Protein AF-A0A936J9Y3-F1 (afdb_monomer)

Sequence (438 aa):
MNFKSDIKSVIHSFIQAFNSESLYFQHLCEHEEYIFALINSFEIRNFRTVKFFFEIYKVVFENSSNVYKILHKDLLYFTLIISNEYRNGNFEMFANAKQLPQIVTLEEKKPLLFIESESELTEYKNILQEDKEKLKKFISEFERYTFNHYTIFDHFGTSYNFILPIYDLITKGEWNQENFENRLKELLKIKRPIISEVPNEYINQLAGFKDLNEKEFDDATDRLIEQIRDGKVNFKDFCRAFNFLIYLSKEKILKYGEEEVRDLLLKESNKIFLSTSDQHNYFDFFRFGIEIIEIKKFSSKAAEILEAKFNNFKLTLRANLAIQKLGILEENITDDNKFQTFRTIIENCDSAAIVEKISKEYTNRAFLAEFSSLFKDDYSTMNAGDFYFNEIPKLNEIKNLLLKRDWGKNDRLDIYFITQLIEQIDSSIENIKNTKSV

pLDDT: mean 73.6, std 19.64, range [24.86, 96.31]

Foldseek 3Di:
DDPPDPVLVLLVVLLVVCVVVPVLSVVCVVCSVVLSVLCVLLVVPDSVLVNVLSVLLVVVVVLDDPVLVVCSSQSSLQSSVLSSCVVVVLCVLDPDPVLDDQADDPDDPDDDDDDDDDPVCPVVVVVVVVNVVSVVVVCVSCVSSLPTPSLLDDLQRGSHGDQRQSNCCNNPVDHDSVSNVVVSVVVCVSVDDQPPDPPDPLLVCLVVVVPDDLVRVQVSLVVVLVCLQVQVAALVRLLSNLVSVCVCQVVVVDPDHLVRSLVSLLVSLQSHDHDPSNLSRPSCVVVVVVSLVVVCVSPVNSSVSSVVNVVLSVLVSLLVVLLVVLVVPPDDDDPVNVLVSLVSNLVRPALVVVLVSCVVCLVVLVSLVVNLVSLCVQLVDLQSLQPCVVSLVRLVSNLVSLVPDDPPVDDPVSVVSSVSSSVSSVVSSVSNVVNHDD

Secondary structure (DSSP, 8-state):
------HHHHHHHHHHTTTTSHHHHHHHHHTHHHHHHHHHHTT---HHHHHHHHHHHHHHHHTS-GGGGGGHHHHHHHHHHHHHHHHHTGGGG-SSGGGS-S---S-----------TTTHHHHHHHHHHHHHHHHHHHHHHHHHHTSTT-S--TT-------HHHHHHHHHS---HHHHHHHHHHHHHHS---------HHHHHHHTGGGS-HHHHHHHHHHHHHHHHTT-SBHHHHHHHHHHHHHHHHTT-SSS-HHHHHHHHHHHTTT-B--TTTTT-TTTHHHHHHHHHHHHHH-HHHHHHHHHHHHHHHHHHHHHHHHHHHTTTTS---HHHHHHHHHHHHHHS-HHHHHHHHHHSTT-HHHHHHHHHHHHHHH-STTHHHHHGGGHHHHHHHHHHHHTS--TTS-HHHHHHHHHHHHHHHHHHHHHHHT---

Mean predicted aligned error: 18.52 Å

Radius of gyration: 27.92 Å; Cα contacts (8 Å, |Δi|>4): 352; chains: 1; bounding box: 70×58×77 Å

Nearest PDB structures (foldseek):
  5cwm-assembly1_A  TM=1.939E-01  e=3.634E-01  synthetic construct
  6hc2-assembly1_C  TM=2.254E-01  e=1.585E+00  Homo sapiens
  7rdr-assembly1_A  TM=1.736E-01  e=1.292E+00  unidentified
  3sf4-assembly3_C  TM=1.787E-01  e=1.345E+00  Homo sapiens
  4g2v-assembly1_A  TM=1.763E-01  e=2.025E+00  Mus musculus

Structure (mmCIF, N/CA/C/O backbone):
data_AF-A0A936J9Y3-F1
#
_entry.id   AF-A0A936J9Y3-F1
#
loop_
_atom_site.group_PDB
_atom_site.id
_atom_site.type_symbol
_atom_site.label_atom_id
_atom_site.label_alt_id
_atom_site.label_comp_id
_atom_site.label_asym_id
_atom_site.label_entity_id
_atom_site.label_seq_id
_atom_site.pdbx_PDB_ins_code
_atom_site.Cartn_x
_atom_site.Cartn_y
_atom_site.Cartn_z
_atom_site.occupancy
_atom_site.B_iso_or_equiv
_atom_site.auth_seq_id
_atom_site.auth_comp_id
_atom_site.auth_asym_id
_atom_site.auth_atom_id
_atom_site.pdbx_PDB_model_num
ATOM 1 N N . MET A 1 1 ? -19.824 14.592 -42.804 1.00 30.39 1 MET A N 1
ATOM 2 C CA . MET A 1 1 ? -20.161 13.249 -42.282 1.00 30.39 1 MET A CA 1
ATOM 3 C C . MET A 1 1 ? -19.034 12.826 -41.352 1.00 30.39 1 MET A C 1
ATOM 5 O O . MET A 1 1 ? -17.945 12.563 -41.838 1.00 30.39 1 MET A O 1
ATOM 9 N N . ASN A 1 2 ? -19.249 12.855 -40.034 1.00 33.09 2 ASN A N 1
ATOM 10 C CA . ASN A 1 2 ? -18.221 12.492 -39.053 1.00 33.09 2 ASN A CA 1
ATOM 11 C C . ASN A 1 2 ? -18.300 10.987 -38.789 1.00 33.09 2 ASN A C 1
ATOM 13 O O . ASN A 1 2 ? -19.178 10.534 -38.057 1.00 33.09 2 ASN A O 1
ATOM 17 N N . PHE A 1 3 ? -17.410 10.217 -39.412 1.00 37.34 3 PHE A N 1
ATOM 18 C CA . PHE A 1 3 ? -17.263 8.788 -39.155 1.00 37.34 3 PHE A CA 1
ATOM 19 C C . PHE A 1 3 ? -16.705 8.611 -37.730 1.00 37.34 3 PHE A C 1
ATOM 21 O O . PHE A 1 3 ? -15.509 8.771 -37.502 1.00 37.34 3 PHE A O 1
ATOM 28 N N . LYS A 1 4 ? -17.571 8.357 -36.741 1.00 44.19 4 LYS A N 1
ATOM 29 C CA . LYS A 1 4 ? -17.146 7.882 -35.416 1.00 44.19 4 LYS A CA 1
ATOM 30 C C . LYS A 1 4 ? -16.955 6.374 -35.529 1.00 44.19 4 LYS A C 1
ATOM 32 O O . LYS A 1 4 ? -17.899 5.620 -35.330 1.00 44.19 4 LYS A O 1
ATOM 37 N N . SER A 1 5 ? -15.760 5.939 -35.913 1.00 55.72 5 SER A N 1
ATOM 38 C CA . SER A 1 5 ? -15.383 4.534 -35.756 1.00 55.72 5 SER A CA 1
ATOM 39 C C . SER A 1 5 ? -15.542 4.149 -34.287 1.00 55.72 5 SER A C 1
ATOM 41 O O . SER A 1 5 ? -15.010 4.844 -33.416 1.00 55.72 5 SER A O 1
ATOM 43 N N . ASP A 1 6 ? -16.264 3.067 -34.016 1.00 69.94 6 ASP A N 1
ATOM 44 C CA . ASP A 1 6 ? -16.355 2.510 -32.674 1.00 69.94 6 ASP A CA 1
ATOM 45 C C . ASP A 1 6 ? -14.975 1.969 -32.282 1.00 69.94 6 ASP A C 1
ATOM 47 O O . ASP A 1 6 ? -14.548 0.910 -32.743 1.00 69.94 6 ASP A O 1
ATOM 51 N N . ILE A 1 7 ? -14.244 2.732 -31.471 1.00 75.00 7 ILE A N 1
ATOM 52 C CA . ILE A 1 7 ? -12.883 2.407 -31.036 1.00 75.00 7 ILE A CA 1
ATOM 53 C C . ILE A 1 7 ? -12.812 1.036 -30.353 1.00 75.00 7 ILE A C 1
ATOM 55 O O . ILE A 1 7 ? -11.786 0.367 -30.456 1.00 75.00 7 ILE A O 1
ATOM 59 N N . LYS A 1 8 ? -13.926 0.562 -29.771 1.00 79.75 8 LYS A N 1
ATOM 60 C CA . LYS A 1 8 ? -14.048 -0.785 -29.205 1.00 79.75 8 LYS A CA 1
ATOM 61 C C . LYS A 1 8 ? -13.896 -1.853 -30.284 1.00 79.75 8 LYS A C 1
ATOM 63 O O . LYS A 1 8 ? -13.078 -2.755 -30.147 1.00 79.75 8 LYS A O 1
ATOM 68 N N . SER A 1 9 ? -14.625 -1.706 -31.391 1.00 82.25 9 SER A N 1
ATOM 69 C CA . SER A 1 9 ? -14.554 -2.628 -32.533 1.00 82.25 9 SER A CA 1
ATOM 70 C C . SER A 1 9 ? -13.166 -2.657 -33.183 1.00 82.25 9 SER A C 1
ATOM 72 O O . SER A 1 9 ? -12.699 -3.709 -33.622 1.00 82.25 9 SER A O 1
ATOM 74 N N . VAL A 1 10 ? -12.476 -1.512 -33.202 1.00 82.88 10 VAL A N 1
ATOM 75 C CA . VAL A 1 10 ? -11.125 -1.394 -33.764 1.00 82.88 10 VAL A CA 1
ATOM 76 C C . VAL A 1 10 ? -10.093 -2.068 -32.862 1.00 82.88 10 VAL A C 1
ATOM 78 O O . VAL A 1 10 ? -9.255 -2.814 -33.361 1.00 82.88 10 VAL A O 1
ATOM 81 N N . ILE A 1 11 ? -10.173 -1.859 -31.546 1.00 84.88 11 ILE A N 1
ATOM 82 C CA . ILE A 1 11 ? -9.303 -2.531 -30.570 1.00 84.88 11 ILE A CA 1
ATOM 83 C C . ILE A 1 11 ? -9.497 -4.042 -30.637 1.00 84.88 11 ILE A C 1
ATOM 85 O O . ILE A 1 11 ? -8.513 -4.766 -30.771 1.00 84.88 11 ILE A O 1
ATOM 89 N N . HIS A 1 12 ? -10.748 -4.506 -30.657 1.00 87.56 12 HIS A N 1
ATOM 90 C CA . HIS A 1 12 ? -11.054 -5.922 -30.822 1.00 87.56 12 HIS A CA 1
ATOM 91 C C . HIS A 1 12 ? -10.423 -6.487 -32.104 1.00 87.56 12 HIS A C 1
ATOM 93 O O . HIS A 1 12 ? -9.765 -7.522 -32.080 1.00 87.56 12 HIS A O 1
ATOM 99 N N . SER A 1 13 ? -10.545 -5.765 -33.223 1.00 88.50 13 SER A N 1
ATOM 100 C CA . SER A 1 13 ? -9.950 -6.171 -34.503 1.00 88.50 13 SER A CA 1
ATOM 101 C C . SER A 1 13 ? -8.418 -6.234 -34.458 1.00 88.50 13 SER A C 1
ATOM 103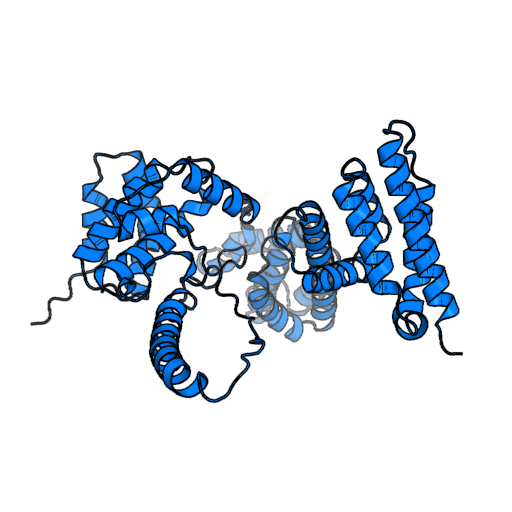 O O . SER A 1 13 ? -7.830 -7.128 -35.064 1.00 88.50 13 SER A O 1
ATOM 105 N N . PHE A 1 14 ? -7.758 -5.321 -33.736 1.00 90.19 14 PHE A N 1
ATOM 106 C CA . PHE A 1 14 ? -6.308 -5.383 -33.537 1.00 90.19 14 PHE A CA 1
ATOM 107 C C . PHE A 1 14 ? -5.892 -6.575 -32.677 1.00 90.19 14 PHE A C 1
ATOM 109 O O . PHE A 1 14 ? -4.916 -7.231 -33.020 1.00 90.19 14 PHE A O 1
ATOM 116 N N . ILE A 1 15 ? -6.643 -6.902 -31.621 1.00 90.62 15 ILE A N 1
ATOM 117 C CA . ILE A 1 15 ? -6.380 -8.088 -30.792 1.00 90.62 15 ILE A CA 1
ATOM 118 C C . ILE A 1 15 ? -6.534 -9.367 -31.629 1.00 90.62 15 ILE A C 1
ATOM 120 O O . ILE A 1 15 ? -5.659 -10.230 -31.602 1.00 90.62 15 ILE A O 1
ATOM 124 N N . GLN A 1 16 ? -7.587 -9.461 -32.449 1.00 91.12 16 GLN A N 1
ATOM 125 C CA . GLN A 1 16 ? -7.824 -10.604 -33.344 1.00 91.12 16 GLN A CA 1
ATOM 126 C C . GLN A 1 16 ? -6.691 -10.843 -34.352 1.00 91.12 16 GLN A C 1
ATOM 128 O O . GLN A 1 16 ? -6.485 -11.980 -34.777 1.00 91.12 16 GLN A O 1
ATOM 133 N N . ALA A 1 17 ? -5.923 -9.810 -34.713 1.00 91.06 17 ALA A N 1
ATOM 134 C CA . ALA A 1 17 ? -4.780 -9.952 -35.614 1.00 91.06 17 ALA A CA 1
ATOM 135 C C . ALA A 1 17 ? -3.650 -10.826 -35.035 1.00 91.06 17 ALA A C 1
ATOM 137 O O . ALA A 1 17 ? -2.822 -11.315 -35.798 1.00 91.06 17 ALA A O 1
ATOM 138 N N . PHE A 1 18 ? -3.637 -11.055 -33.717 1.00 91.38 18 PHE A N 1
ATOM 139 C CA . PHE A 1 18 ? -2.649 -11.884 -33.025 1.00 91.38 18 PHE A CA 1
ATOM 140 C C . PHE A 1 18 ? -3.163 -13.294 -32.697 1.00 91.38 18 PHE A C 1
ATOM 142 O O . PHE A 1 18 ? -2.523 -14.010 -31.936 1.00 91.38 18 PHE A O 1
ATOM 149 N N . ASN A 1 19 ? -4.294 -13.739 -33.263 1.00 89.12 19 ASN A N 1
ATOM 150 C CA . ASN A 1 19 ? -4.907 -15.041 -32.950 1.00 89.12 19 ASN A CA 1
ATOM 151 C C . ASN A 1 19 ? -3.979 -16.266 -33.129 1.00 89.12 19 ASN A C 1
ATOM 153 O O . ASN A 1 19 ? -4.173 -17.287 -32.471 1.00 89.12 19 ASN A O 1
ATOM 157 N N . SER A 1 20 ? -2.961 -16.171 -33.988 1.00 86.69 20 SER A N 1
ATOM 158 C CA . SER A 1 20 ? -1.940 -17.202 -34.196 1.00 86.69 20 SER A CA 1
ATOM 159 C C . SER A 1 20 ? -0.951 -17.324 -33.032 1.00 86.69 20 SER A C 1
ATOM 161 O O . SER A 1 20 ? -0.235 -18.316 -32.926 1.00 86.69 20 SER A O 1
ATOM 163 N N . GLU A 1 21 ? -0.908 -16.334 -32.144 1.00 87.38 21 GLU A N 1
ATOM 164 C CA . GLU A 1 21 ? 0.022 -16.215 -31.023 1.00 87.38 21 GLU A CA 1
ATOM 165 C C . GLU A 1 21 ? -0.721 -16.491 -29.714 1.00 87.38 21 GLU A C 1
ATOM 167 O O . GLU A 1 21 ? -1.002 -15.588 -28.932 1.00 87.38 21 GLU A O 1
ATOM 172 N N . SER A 1 22 ? -1.066 -17.764 -29.494 1.00 82.81 22 SER A N 1
ATOM 173 C CA . SER A 1 22 ? -2.012 -18.207 -28.451 1.00 82.81 22 SER A CA 1
ATOM 174 C C . SER A 1 22 ? -1.854 -17.533 -27.078 1.00 82.81 22 SER A C 1
ATOM 176 O O . SER A 1 22 ? -2.841 -17.042 -26.535 1.00 82.81 22 SER A O 1
ATOM 178 N N . LEU A 1 23 ? -0.634 -17.464 -26.531 1.00 87.50 23 LEU A N 1
ATOM 179 C CA . LEU A 1 23 ? -0.373 -16.870 -25.212 1.00 87.50 23 LEU A CA 1
ATOM 180 C C . LEU A 1 23 ? -0.561 -15.350 -25.194 1.00 87.50 23 LEU A C 1
ATOM 182 O O . LEU A 1 23 ? -1.156 -14.814 -24.261 1.00 87.50 23 LEU A O 1
ATOM 186 N N . TYR A 1 24 ? -0.067 -14.657 -26.220 1.00 92.06 24 TYR A N 1
ATOM 187 C CA . TYR A 1 24 ? -0.186 -13.206 -26.320 1.00 92.06 24 TYR A CA 1
ATOM 188 C C . TYR A 1 24 ? -1.637 -12.796 -26.587 1.00 92.06 24 TYR A C 1
ATOM 190 O O . TYR A 1 24 ? -2.171 -11.926 -25.904 1.00 92.06 24 TYR A O 1
ATOM 198 N N . PHE A 1 25 ? -2.313 -13.496 -27.501 1.00 89.62 25 PHE A N 1
ATOM 199 C CA . PHE A 1 25 ? -3.732 -13.309 -27.787 1.00 89.62 25 PHE A CA 1
ATOM 200 C C . PHE A 1 25 ? -4.604 -13.505 -26.545 1.00 89.62 25 PHE A C 1
ATOM 202 O O . PHE A 1 25 ? -5.409 -12.633 -26.222 1.00 89.62 25 PHE A O 1
ATOM 209 N N . GLN A 1 26 ? -4.407 -14.605 -25.808 1.00 87.69 26 GLN A N 1
ATOM 210 C CA . GLN A 1 26 ? -5.139 -14.855 -24.567 1.00 87.69 26 GLN A CA 1
ATOM 211 C C . GLN A 1 26 ? -4.914 -13.726 -23.557 1.00 87.69 26 GLN A C 1
ATOM 213 O O . GLN A 1 26 ? -5.872 -13.229 -22.967 1.00 87.69 26 GLN A O 1
ATOM 218 N N . HIS A 1 27 ? -3.665 -13.291 -23.384 1.00 90.06 27 HIS A N 1
ATOM 219 C CA . HIS A 1 27 ? -3.330 -12.201 -22.472 1.00 90.06 27 HIS A CA 1
ATOM 220 C C . HIS A 1 27 ? -3.996 -10.873 -22.869 1.00 90.06 27 HIS A C 1
ATOM 222 O O . HIS A 1 27 ? -4.518 -10.166 -22.003 1.00 90.06 27 HIS A O 1
ATOM 228 N N . LEU A 1 28 ? -4.036 -10.549 -24.166 1.00 91.12 28 LEU A N 1
ATOM 229 C CA . LEU A 1 28 ? -4.743 -9.372 -24.676 1.00 91.12 28 LEU A CA 1
ATOM 230 C C . LEU A 1 28 ? -6.256 -9.463 -24.449 1.00 91.12 28 LEU A C 1
ATOM 232 O O . LEU A 1 28 ? -6.854 -8.472 -24.037 1.00 91.12 28 LEU A O 1
ATOM 236 N N . CYS A 1 29 ? -6.867 -10.633 -24.656 1.00 86.75 29 CYS A N 1
ATOM 237 C CA . CYS A 1 29 ? -8.280 -10.861 -24.345 1.00 86.75 29 CYS A CA 1
ATOM 238 C C . CYS A 1 29 ? -8.571 -10.717 -22.840 1.00 86.75 29 CYS A C 1
ATOM 240 O O . CYS A 1 29 ? -9.546 -10.065 -22.475 1.00 86.75 29 CYS A O 1
ATOM 242 N N . GLU A 1 30 ? -7.708 -11.248 -21.961 1.00 86.56 30 GLU A N 1
ATOM 243 C CA . GLU A 1 30 ? -7.816 -11.083 -20.497 1.00 86.56 30 GLU A CA 1
ATOM 244 C C . GLU A 1 30 ? -7.799 -9.599 -20.069 1.00 86.56 30 GLU A C 1
ATOM 246 O O . GLU A 1 30 ? -8.342 -9.250 -19.020 1.00 86.56 30 GLU A O 1
ATOM 251 N N . HIS A 1 31 ? -7.189 -8.717 -20.871 1.00 86.00 31 HIS A N 1
ATOM 252 C CA . HIS A 1 31 ? -6.992 -7.298 -20.557 1.00 86.00 31 HIS A CA 1
ATOM 253 C C . HIS A 1 31 ? -7.713 -6.336 -21.519 1.00 86.00 31 HIS A C 1
ATOM 255 O O . HIS A 1 31 ? -7.473 -5.128 -21.450 1.00 86.00 31 HIS A O 1
ATOM 261 N N . GLU A 1 32 ? -8.608 -6.822 -22.386 1.00 86.25 32 GLU A N 1
ATOM 262 C CA . GLU A 1 32 ? -9.241 -6.024 -23.450 1.00 86.25 32 GLU A CA 1
ATOM 263 C C . GLU A 1 32 ? -9.981 -4.798 -22.892 1.00 86.25 32 GLU A C 1
ATOM 265 O O . GLU A 1 32 ? -9.796 -3.680 -23.379 1.00 86.25 32 GLU A O 1
ATOM 270 N N . GLU A 1 33 ? -10.759 -4.978 -21.820 1.00 79.25 33 GLU A N 1
ATOM 271 C CA . GLU A 1 33 ? -11.495 -3.885 -21.172 1.00 79.25 33 GLU A CA 1
ATOM 272 C C . GLU A 1 33 ? -10.562 -2.820 -20.590 1.00 79.25 33 GLU A C 1
ATOM 274 O O . GLU A 1 33 ? -10.829 -1.624 -20.710 1.00 79.25 33 GLU A O 1
ATOM 279 N N . TYR A 1 34 ? -9.441 -3.245 -20.001 1.00 80.31 34 TYR A N 1
ATOM 280 C CA . TYR A 1 34 ? -8.441 -2.338 -19.444 1.00 80.31 34 TYR A CA 1
ATOM 281 C C . TYR A 1 34 ? -7.735 -1.543 -20.550 1.00 80.31 34 TYR A C 1
ATOM 283 O O . TYR A 1 34 ? -7.603 -0.326 -20.450 1.00 80.31 34 TYR A O 1
ATOM 291 N N . ILE A 1 35 ? -7.346 -2.200 -21.644 1.00 87.06 35 ILE A N 1
ATOM 292 C CA . ILE A 1 35 ? -6.720 -1.547 -22.803 1.00 87.06 35 ILE A CA 1
ATOM 293 C C . ILE A 1 35 ? -7.677 -0.524 -23.431 1.00 87.06 35 ILE A C 1
ATOM 295 O O . ILE A 1 35 ? -7.285 0.611 -23.711 1.00 87.06 35 ILE A O 1
ATOM 299 N N . PHE A 1 36 ? -8.947 -0.898 -23.607 1.00 83.94 36 PHE A N 1
ATOM 300 C CA . PHE A 1 36 ? -9.992 -0.003 -24.104 1.00 83.94 36 PHE A CA 1
ATOM 301 C C . PHE A 1 36 ? -10.187 1.220 -23.208 1.00 83.94 36 PHE A C 1
ATOM 303 O O . PHE A 1 36 ? -10.257 2.353 -23.693 1.00 83.94 36 PHE A O 1
ATOM 310 N N . ALA A 1 37 ? -10.247 0.994 -21.899 1.00 76.19 37 ALA A N 1
ATOM 311 C CA . ALA A 1 37 ? -10.359 2.042 -20.904 1.00 76.19 37 ALA A CA 1
ATOM 312 C C . ALA A 1 37 ? -9.194 3.045 -20.980 1.00 76.19 37 ALA A C 1
ATOM 314 O O . ALA A 1 37 ? -9.437 4.253 -21.014 1.00 76.19 37 ALA A O 1
ATOM 315 N N . LEU A 1 38 ? -7.952 2.560 -21.102 1.00 79.19 38 LEU A N 1
ATOM 316 C CA . LEU A 1 38 ? -6.768 3.412 -21.245 1.00 79.19 38 LEU A CA 1
ATOM 317 C C . LEU A 1 38 ? -6.794 4.244 -22.532 1.00 79.19 38 LEU A C 1
ATOM 319 O O . LEU A 1 38 ? -6.625 5.462 -22.485 1.00 79.19 38 LEU A O 1
ATOM 323 N N . ILE A 1 39 ? -7.049 3.609 -23.679 1.00 84.62 39 ILE A N 1
ATOM 324 C CA . ILE A 1 39 ? -7.088 4.286 -24.985 1.00 84.62 39 ILE A CA 1
ATOM 325 C C . ILE A 1 39 ? -8.140 5.403 -25.002 1.00 84.62 39 ILE A C 1
ATOM 327 O O . ILE A 1 39 ? -7.874 6.495 -25.510 1.00 84.62 39 ILE A O 1
ATOM 331 N N . ASN A 1 40 ? -9.311 5.157 -24.408 1.00 78.62 40 ASN A N 1
ATOM 332 C CA . ASN A 1 40 ? -10.351 6.175 -24.277 1.00 78.62 40 ASN A CA 1
ATOM 333 C C . ASN A 1 40 ? -9.970 7.288 -23.304 1.00 78.62 40 ASN A C 1
ATOM 335 O O . ASN A 1 40 ? -10.206 8.454 -23.609 1.00 78.62 40 ASN A O 1
ATOM 339 N N . SER A 1 41 ? -9.377 6.943 -22.157 1.00 69.69 41 SER A N 1
ATOM 340 C CA . SER A 1 41 ? -8.947 7.918 -21.148 1.00 69.69 41 SER A CA 1
ATOM 341 C C . SER A 1 41 ? -7.943 8.920 -21.704 1.00 69.69 41 SER A C 1
ATOM 343 O O . SER A 1 41 ? -8.006 10.107 -21.392 1.00 69.69 41 SER A O 1
ATOM 345 N N . PHE A 1 42 ? -7.016 8.439 -22.529 1.00 71.38 42 PHE A N 1
ATOM 346 C CA . PHE A 1 42 ? -5.999 9.261 -23.179 1.00 71.38 42 PHE A CA 1
ATOM 347 C C . PHE A 1 42 ? -6.465 9.872 -24.495 1.00 71.38 42 PHE A C 1
ATOM 349 O O . PHE A 1 42 ? -5.697 10.564 -25.156 1.00 71.38 42 PHE A O 1
ATOM 356 N N . GLU A 1 43 ? -7.721 9.625 -24.876 1.00 76.75 43 GLU A N 1
ATOM 357 C CA . GLU A 1 43 ? -8.318 10.111 -26.115 1.00 76.75 43 GLU A CA 1
ATOM 358 C C . GLU A 1 43 ? -7.455 9.785 -27.350 1.00 76.75 43 GLU A C 1
ATOM 360 O O . GLU A 1 43 ? -7.354 10.589 -28.282 1.00 76.75 43 GLU A O 1
ATOM 365 N N . ILE A 1 44 ? -6.830 8.598 -27.384 1.00 81.44 44 ILE A N 1
ATOM 366 C CA . ILE A 1 44 ? -5.949 8.184 -28.485 1.00 81.44 44 ILE A CA 1
ATOM 367 C C . ILE A 1 44 ? -6.815 7.869 -29.705 1.00 81.44 44 ILE A C 1
ATOM 369 O O . ILE A 1 44 ? -7.374 6.785 -29.853 1.00 81.44 44 ILE A O 1
ATOM 373 N N . ARG A 1 45 ? -6.925 8.840 -30.613 1.00 78.44 45 ARG A N 1
ATOM 374 C CA . ARG A 1 45 ? -7.747 8.729 -31.834 1.00 78.44 45 ARG A CA 1
ATOM 375 C C . ARG A 1 45 ? -6.988 8.162 -33.033 1.00 78.44 45 ARG A C 1
ATOM 377 O O . ARG A 1 45 ? -7.595 7.849 -34.053 1.00 78.44 45 ARG A O 1
ATOM 384 N N . ASN A 1 46 ? -5.663 8.049 -32.942 1.00 83.94 46 ASN A N 1
ATOM 385 C CA . ASN A 1 46 ? -4.826 7.589 -34.045 1.00 83.94 46 ASN A CA 1
ATOM 386 C C . ASN A 1 46 ? -4.646 6.064 -34.010 1.00 83.94 46 ASN A C 1
ATOM 388 O O . ASN A 1 46 ? -3.864 5.535 -33.223 1.00 83.94 46 ASN A O 1
ATOM 392 N N . PHE A 1 47 ? -5.304 5.347 -34.922 1.00 87.31 47 PHE A N 1
ATOM 393 C CA . PHE A 1 47 ? -5.200 3.885 -34.998 1.00 87.31 47 PHE A CA 1
ATOM 394 C C . PHE A 1 47 ? -3.815 3.360 -35.363 1.00 87.31 47 PHE A C 1
ATOM 396 O O . PHE A 1 47 ? -3.500 2.220 -35.029 1.00 87.31 47 PHE A O 1
ATOM 403 N N . ARG A 1 48 ? -2.954 4.173 -35.989 1.00 86.69 48 ARG A N 1
ATOM 404 C CA . ARG A 1 48 ? -1.552 3.782 -36.201 1.00 86.69 48 ARG A CA 1
ATOM 405 C C . ARG A 1 48 ? -0.792 3.718 -34.879 1.00 86.69 48 ARG A C 1
ATOM 407 O O . ARG A 1 48 ? 0.045 2.841 -34.725 1.00 86.69 48 ARG A O 1
ATOM 414 N N . THR A 1 49 ? -1.112 4.599 -33.932 1.00 88.69 49 THR A N 1
ATOM 415 C CA . THR A 1 49 ? -0.555 4.573 -32.574 1.00 88.69 49 THR A CA 1
ATOM 416 C C . THR A 1 49 ? -1.032 3.345 -31.810 1.00 88.69 49 THR A C 1
ATOM 418 O O . THR A 1 49 ? -0.220 2.661 -31.203 1.00 88.69 49 THR A O 1
ATOM 421 N N . VAL A 1 50 ? -2.327 3.021 -31.899 1.00 89.94 50 VAL A N 1
ATOM 422 C CA . VAL A 1 50 ? -2.895 1.821 -31.262 1.00 89.94 50 VAL A CA 1
ATOM 423 C C . VAL A 1 50 ? -2.255 0.547 -31.820 1.00 89.94 50 VAL A C 1
ATOM 425 O O . VAL A 1 50 ? -1.838 -0.314 -31.054 1.00 89.94 50 VAL A O 1
ATOM 428 N N . LYS A 1 51 ? -2.114 0.446 -33.148 1.00 92.31 51 LYS A N 1
ATOM 429 C CA . LYS A 1 51 ? -1.436 -0.686 -33.791 1.00 92.31 51 LYS A CA 1
ATOM 430 C C . LYS A 1 51 ? 0.024 -0.810 -33.342 1.00 92.31 51 LYS A C 1
ATOM 432 O O . LYS A 1 51 ? 0.446 -1.891 -32.952 1.00 92.31 51 LYS A O 1
ATOM 437 N N . PHE A 1 52 ? 0.763 0.300 -33.368 1.00 93.69 52 PHE A N 1
ATOM 438 C CA . PHE A 1 52 ? 2.158 0.351 -32.931 1.00 93.69 52 PHE A CA 1
ATOM 439 C C . PHE A 1 52 ? 2.311 -0.082 -31.466 1.00 93.69 52 PHE A C 1
ATOM 441 O O . PHE A 1 52 ? 3.189 -0.874 -31.151 1.00 93.69 52 PHE A O 1
ATOM 448 N N . PHE A 1 53 ? 1.409 0.360 -30.587 1.00 94.94 53 PHE A N 1
ATOM 449 C CA . PHE A 1 53 ? 1.370 -0.079 -29.194 1.00 94.94 53 PHE A CA 1
ATOM 450 C C . PHE A 1 53 ? 1.270 -1.607 -29.065 1.00 94.94 53 PHE A C 1
ATOM 452 O O . PHE A 1 53 ? 2.044 -2.184 -28.308 1.00 94.94 53 PHE A O 1
ATOM 459 N N . PHE A 1 54 ? 0.368 -2.268 -29.801 1.00 95.19 54 PHE A N 1
ATOM 460 C CA . PHE A 1 54 ? 0.257 -3.730 -29.752 1.00 95.19 54 PHE A CA 1
ATOM 461 C C . PHE A 1 54 ? 1.533 -4.418 -30.258 1.00 95.19 54 PHE A C 1
ATOM 463 O O . PHE A 1 54 ? 2.029 -5.340 -29.620 1.00 95.19 54 PHE A O 1
ATOM 470 N N . GLU A 1 55 ? 2.120 -3.935 -31.355 1.00 94.50 55 GLU A N 1
ATOM 471 C CA . GLU A 1 55 ? 3.371 -4.490 -31.892 1.00 94.50 55 GLU A CA 1
ATOM 472 C C . GLU A 1 55 ? 4.531 -4.386 -30.888 1.00 94.50 55 GLU A C 1
ATOM 474 O O . GLU A 1 55 ? 5.261 -5.355 -30.686 1.00 94.50 55 GLU A O 1
ATOM 479 N N . ILE A 1 56 ? 4.671 -3.246 -30.207 1.00 96.00 56 ILE A N 1
ATOM 480 C CA . ILE A 1 56 ? 5.689 -3.066 -29.165 1.00 96.00 56 ILE A CA 1
ATOM 481 C C . ILE A 1 56 ? 5.367 -3.915 -27.935 1.00 96.00 56 ILE A C 1
ATOM 483 O O . ILE A 1 56 ? 6.244 -4.593 -27.400 1.00 96.00 56 ILE A O 1
ATOM 487 N N . TYR A 1 57 ? 4.114 -3.901 -27.478 1.00 95.69 57 TYR A N 1
ATOM 488 C CA . TYR A 1 57 ? 3.721 -4.616 -26.270 1.00 95.69 57 TYR A CA 1
ATOM 489 C C . TYR A 1 57 ? 3.895 -6.128 -26.413 1.00 95.69 57 TYR A C 1
ATOM 491 O O . TYR A 1 57 ? 4.182 -6.796 -25.425 1.00 95.69 57 TYR A O 1
ATOM 499 N N . LYS A 1 58 ? 3.791 -6.666 -27.631 1.00 94.62 58 LYS A N 1
ATOM 500 C CA . LYS A 1 58 ? 4.149 -8.055 -27.916 1.00 94.62 58 LYS A CA 1
ATOM 501 C C . LYS A 1 58 ? 5.584 -8.367 -27.491 1.00 94.62 58 LYS A C 1
ATOM 503 O O . LYS A 1 58 ? 5.789 -9.290 -26.712 1.00 94.62 58 LYS A O 1
ATOM 508 N N . VAL A 1 59 ? 6.554 -7.561 -27.928 1.00 94.00 59 VAL A N 1
ATOM 509 C CA . VAL A 1 59 ? 7.971 -7.738 -27.567 1.00 94.00 59 VAL A CA 1
ATOM 510 C C . VAL A 1 59 ? 8.151 -7.650 -26.051 1.00 94.00 59 VAL A C 1
ATOM 512 O O . VAL A 1 59 ? 8.828 -8.485 -25.459 1.00 94.00 59 VAL A O 1
ATOM 515 N N . VAL A 1 60 ? 7.498 -6.681 -25.404 1.00 93.94 60 VAL A N 1
ATOM 516 C CA . VAL A 1 60 ? 7.542 -6.525 -23.941 1.00 93.94 60 VAL A CA 1
ATOM 517 C C . VAL A 1 60 ? 6.971 -7.754 -23.226 1.00 93.94 60 VAL A C 1
ATOM 519 O O . VAL A 1 60 ? 7.573 -8.236 -22.269 1.00 93.94 60 VAL A O 1
ATOM 522 N N . PHE A 1 61 ? 5.830 -8.271 -23.689 1.00 93.31 61 PHE A N 1
ATOM 523 C CA . PHE A 1 61 ? 5.146 -9.418 -23.097 1.00 93.31 61 PHE A CA 1
ATOM 524 C C . PHE A 1 61 ? 5.929 -10.721 -23.279 1.00 93.31 61 PHE A C 1
ATOM 526 O O . PHE A 1 61 ? 6.130 -11.447 -22.309 1.00 93.31 61 PHE A O 1
ATOM 533 N N . GLU A 1 62 ? 6.410 -11.004 -24.491 1.00 91.06 62 GLU A N 1
ATOM 534 C CA . GLU A 1 62 ? 7.180 -12.220 -24.801 1.00 91.06 62 GLU A CA 1
ATOM 535 C C . GLU A 1 62 ? 8.471 -12.312 -23.981 1.00 91.06 62 GLU A C 1
ATOM 537 O O . GLU A 1 62 ? 8.932 -13.405 -23.655 1.00 91.06 62 GLU A O 1
ATOM 542 N N . ASN A 1 63 ? 9.026 -11.160 -23.603 1.00 88.88 63 ASN A N 1
ATOM 543 C CA . ASN A 1 63 ? 10.213 -11.064 -22.764 1.00 88.88 63 ASN A CA 1
ATOM 544 C C . ASN A 1 63 ? 9.898 -10.904 -21.267 1.00 88.88 63 ASN A C 1
ATOM 546 O O . ASN A 1 63 ? 10.816 -10.882 -20.442 1.00 88.88 63 ASN A O 1
ATOM 550 N N . SER A 1 64 ? 8.619 -10.808 -20.894 1.00 85.44 64 SER A N 1
ATOM 551 C CA . SER A 1 64 ? 8.171 -10.846 -19.504 1.00 85.44 64 SER A CA 1
ATOM 552 C C . SER A 1 64 ? 7.801 -12.279 -19.115 1.00 85.44 64 SER A C 1
ATOM 554 O O . SER A 1 64 ? 6.875 -12.881 -19.648 1.00 85.44 64 SER A O 1
ATOM 556 N N . SER A 1 65 ? 8.547 -12.860 -18.175 1.00 75.44 65 SER A N 1
ATOM 557 C CA . SER A 1 65 ? 8.217 -14.178 -17.617 1.00 75.44 65 SER A CA 1
ATOM 558 C C . SER A 1 65 ? 6.866 -14.157 -16.893 1.00 75.44 65 SER A C 1
ATOM 560 O O . SER A 1 65 ? 6.518 -13.165 -16.254 1.00 75.44 65 SER A O 1
ATOM 562 N N . ASN A 1 66 ? 6.157 -15.293 -16.870 1.00 73.38 66 ASN A N 1
ATOM 563 C CA . ASN A 1 66 ? 4.936 -15.487 -16.070 1.00 73.38 66 ASN A CA 1
ATOM 564 C C . ASN A 1 66 ? 5.113 -15.137 -14.580 1.00 73.38 66 ASN A C 1
ATOM 566 O O . ASN A 1 66 ? 4.142 -14.786 -13.910 1.00 73.38 66 ASN A O 1
ATOM 570 N N . VAL A 1 67 ? 6.344 -15.193 -14.057 1.00 70.38 67 VAL A N 1
ATOM 571 C CA . VAL A 1 67 ? 6.680 -14.752 -12.690 1.00 70.38 67 VAL A CA 1
ATOM 572 C C . VAL A 1 67 ? 6.337 -13.268 -12.465 1.00 70.38 67 VAL A C 1
ATOM 574 O O . VAL A 1 67 ? 6.043 -12.865 -11.343 1.00 70.38 67 VAL A O 1
ATOM 577 N N . TYR A 1 68 ? 6.299 -12.464 -13.529 1.00 80.00 68 TYR A N 1
ATOM 578 C CA . TYR A 1 68 ? 5.987 -11.036 -13.505 1.00 80.00 68 TYR A CA 1
ATOM 579 C C . TYR A 1 68 ? 4.539 -10.715 -13.902 1.00 80.00 68 TYR A C 1
ATOM 581 O O . TYR A 1 68 ? 4.238 -9.549 -14.151 1.00 80.00 68 TYR A O 1
ATOM 589 N N . LYS A 1 69 ? 3.617 -11.698 -13.906 1.00 76.31 69 LYS A N 1
ATOM 590 C CA . LYS A 1 69 ? 2.206 -11.494 -14.308 1.00 76.31 69 LYS A CA 1
ATOM 591 C C . LYS A 1 69 ? 1.536 -10.311 -13.597 1.00 76.31 69 LYS A C 1
ATOM 593 O O . LYS A 1 69 ? 0.750 -9.590 -14.205 1.00 76.31 69 LYS A O 1
ATOM 598 N N . ILE A 1 70 ? 1.886 -10.065 -12.332 1.00 71.19 70 ILE A N 1
ATOM 599 C CA . ILE A 1 70 ? 1.368 -8.928 -11.551 1.00 71.19 70 ILE A CA 1
ATOM 600 C C . ILE A 1 70 ? 1.726 -7.553 -12.141 1.00 71.19 70 ILE A C 1
ATOM 602 O O . ILE A 1 70 ? 0.983 -6.597 -11.943 1.00 71.19 70 ILE A O 1
ATOM 606 N N . LEU A 1 71 ? 2.824 -7.458 -12.894 1.00 80.12 71 LEU A N 1
ATOM 607 C CA . LEU A 1 71 ? 3.302 -6.226 -13.521 1.00 80.12 71 LEU A CA 1
ATOM 608 C C . LEU A 1 71 ? 2.686 -5.993 -14.909 1.00 80.12 71 LEU A C 1
ATOM 610 O O . LEU A 1 71 ? 2.877 -4.931 -15.492 1.00 80.12 71 LEU A O 1
ATOM 614 N N . HIS A 1 72 ? 1.940 -6.949 -15.478 1.00 85.75 72 HIS A N 1
ATOM 615 C CA . HIS A 1 72 ? 1.503 -6.859 -16.877 1.00 85.75 72 HIS A CA 1
ATOM 616 C C . HIS A 1 72 ? 0.611 -5.647 -17.169 1.00 85.75 72 HIS A C 1
ATOM 618 O O . HIS A 1 72 ? 0.727 -5.063 -18.246 1.00 85.75 72 HIS A O 1
ATOM 624 N N . LYS A 1 73 ? -0.236 -5.232 -16.218 1.00 82.25 73 LYS A N 1
ATOM 625 C CA . LYS A 1 73 ? -1.026 -3.998 -16.354 1.00 82.25 73 LYS A CA 1
ATOM 626 C C . LYS A 1 73 ? -0.144 -2.751 -16.386 1.00 82.25 73 LYS A C 1
ATOM 628 O O . LYS A 1 73 ? -0.410 -1.865 -17.188 1.00 82.25 73 LYS A O 1
ATOM 633 N N . ASP A 1 74 ? 0.938 -2.718 -15.610 1.00 78.12 74 ASP A N 1
ATOM 634 C CA . ASP A 1 74 ? 1.904 -1.612 -15.638 1.00 78.12 74 ASP A CA 1
ATOM 635 C C . ASP A 1 74 ? 2.671 -1.571 -16.951 1.00 78.12 74 ASP A C 1
ATOM 637 O O . ASP A 1 74 ? 2.907 -0.503 -17.506 1.00 78.12 74 ASP A O 1
ATOM 641 N N . LEU A 1 75 ? 3.036 -2.746 -17.467 1.00 88.12 75 LEU A N 1
ATOM 642 C CA . LEU A 1 75 ? 3.710 -2.868 -18.752 1.00 88.12 75 LEU A CA 1
ATOM 643 C C . LEU A 1 75 ? 2.792 -2.410 -19.891 1.00 88.12 75 LEU A C 1
ATOM 645 O O . LEU A 1 75 ? 3.241 -1.643 -20.739 1.00 88.12 75 LEU A O 1
ATOM 649 N N . LEU A 1 76 ? 1.511 -2.808 -19.888 1.00 89.12 76 LEU A N 1
ATOM 650 C CA . LEU A 1 76 ? 0.497 -2.310 -20.832 1.00 89.12 76 LEU A CA 1
ATOM 651 C C . LEU A 1 76 ? 0.400 -0.786 -20.768 1.00 89.12 76 LEU A C 1
ATOM 653 O O . LEU A 1 76 ? 0.490 -0.101 -21.785 1.00 89.12 76 LEU A O 1
ATOM 657 N N . TYR A 1 77 ? 0.246 -0.275 -19.551 1.00 83.75 77 TYR A N 1
ATOM 658 C CA . TYR A 1 77 ? 0.081 1.137 -19.264 1.00 83.75 77 TYR A CA 1
ATOM 659 C C . TYR A 1 77 ? 1.261 1.980 -19.760 1.00 83.75 77 TYR A C 1
ATOM 661 O O . TYR A 1 77 ? 1.089 2.899 -20.564 1.00 83.75 77 TYR A O 1
ATOM 669 N N . PHE A 1 78 ? 2.471 1.626 -19.323 1.00 83.56 78 PHE A N 1
ATOM 670 C CA . PHE A 1 78 ? 3.700 2.325 -19.680 1.00 83.56 78 PHE A CA 1
ATOM 671 C C . PHE A 1 78 ? 3.957 2.265 -21.188 1.00 83.56 78 PHE A C 1
ATOM 673 O O . PHE A 1 78 ? 4.221 3.290 -21.816 1.00 83.56 78 PHE A O 1
ATOM 680 N N . THR A 1 79 ? 3.810 1.081 -21.790 1.00 91.12 79 THR A N 1
ATOM 681 C CA . THR A 1 79 ? 4.027 0.896 -23.231 1.00 91.12 79 THR A CA 1
ATOM 682 C C . THR A 1 79 ? 3.073 1.762 -24.051 1.00 91.12 79 THR A C 1
ATOM 684 O O . THR A 1 79 ? 3.501 2.363 -25.037 1.00 91.12 79 THR A O 1
ATOM 687 N N . LEU A 1 80 ? 1.803 1.879 -23.645 1.00 88.75 80 LEU A N 1
ATOM 688 C CA . LEU A 1 80 ? 0.811 2.696 -24.347 1.00 88.75 80 LEU A CA 1
ATOM 689 C C . LEU A 1 80 ? 1.148 4.190 -24.303 1.00 88.75 80 LEU A C 1
ATOM 691 O O . LEU A 1 80 ? 1.081 4.850 -25.340 1.00 88.75 80 LEU A O 1
ATOM 695 N N . ILE A 1 81 ? 1.529 4.717 -23.135 1.00 81.31 81 ILE A N 1
ATOM 696 C CA . ILE A 1 81 ? 1.879 6.138 -22.980 1.00 81.31 81 ILE A CA 1
ATOM 697 C C . ILE A 1 81 ? 3.078 6.485 -23.842 1.00 81.31 81 ILE A C 1
ATOM 699 O O . ILE A 1 81 ? 2.999 7.392 -24.667 1.00 81.31 81 ILE A O 1
ATOM 703 N N . ILE A 1 82 ? 4.170 5.734 -23.699 1.00 83.19 82 ILE A N 1
ATOM 704 C CA . ILE A 1 82 ? 5.391 6.013 -24.453 1.00 83.19 82 ILE A CA 1
ATOM 705 C C . ILE A 1 82 ? 5.137 5.835 -25.954 1.00 83.19 82 ILE A C 1
ATOM 707 O O . ILE A 1 82 ? 5.586 6.649 -26.756 1.00 83.19 82 ILE A O 1
ATOM 711 N N . SER A 1 83 ? 4.331 4.849 -26.355 1.00 89.56 83 SER A N 1
ATOM 712 C CA . SER A 1 83 ? 3.919 4.704 -27.756 1.00 89.56 83 SER A CA 1
ATOM 713 C C . SER A 1 83 ? 3.146 5.925 -28.256 1.00 89.56 83 SER A C 1
ATOM 715 O O . SER A 1 83 ? 3.402 6.401 -29.359 1.00 89.56 83 SER A O 1
ATOM 717 N N . ASN A 1 84 ? 2.213 6.458 -27.465 1.00 86.31 84 ASN A N 1
ATOM 718 C CA . ASN A 1 84 ? 1.445 7.642 -27.840 1.00 86.31 84 ASN A CA 1
ATOM 719 C C . ASN A 1 84 ? 2.331 8.879 -27.997 1.00 86.31 84 ASN A C 1
ATOM 721 O O . ASN A 1 84 ? 2.280 9.547 -29.028 1.00 86.31 84 ASN A O 1
ATOM 725 N N . GLU A 1 85 ? 3.192 9.130 -27.019 1.00 77.44 85 GLU A N 1
ATOM 726 C CA . GLU A 1 85 ? 4.094 10.282 -27.001 1.00 77.44 85 GLU A CA 1
ATOM 727 C C . GLU A 1 85 ? 5.095 10.254 -28.155 1.00 77.44 85 GLU A C 1
ATOM 729 O O . GLU A 1 85 ? 5.294 11.260 -28.840 1.00 77.44 85 GLU A O 1
ATOM 734 N N . TYR A 1 86 ? 5.647 9.076 -28.456 1.00 83.94 86 TYR A N 1
ATOM 735 C CA . TYR A 1 86 ? 6.553 8.899 -29.587 1.00 83.94 86 TYR A CA 1
ATOM 736 C C . TYR A 1 86 ? 5.860 9.190 -30.910 1.00 83.94 86 TYR A C 1
ATOM 738 O O . TYR A 1 86 ? 6.379 9.919 -31.752 1.00 83.94 86 TYR A O 1
ATOM 746 N N . ARG A 1 87 ? 4.642 8.672 -31.083 1.00 85.94 87 ARG A N 1
ATOM 747 C CA . ARG A 1 87 ? 3.866 8.875 -32.310 1.00 85.94 87 ARG A CA 1
ATOM 748 C C . ARG A 1 87 ? 3.364 10.310 -32.477 1.00 85.94 87 ARG A C 1
ATOM 750 O O . ARG A 1 87 ? 3.062 10.683 -33.610 1.00 85.94 87 ARG A O 1
ATOM 757 N N . ASN A 1 88 ? 3.298 11.084 -31.395 1.00 78.88 88 ASN A N 1
ATOM 758 C CA . ASN A 1 88 ? 2.963 12.507 -31.413 1.00 78.88 88 ASN A CA 1
ATOM 759 C C . ASN A 1 88 ? 4.196 13.417 -31.582 1.00 78.88 88 ASN A C 1
ATOM 761 O O . ASN A 1 88 ? 4.021 14.615 -31.780 1.00 78.88 88 ASN A O 1
ATOM 765 N N . GLY A 1 89 ? 5.418 12.864 -31.570 1.00 70.25 89 GLY A N 1
ATOM 766 C CA . GLY A 1 89 ? 6.663 13.625 -31.736 1.00 70.25 89 GLY A CA 1
ATOM 767 C C . GLY A 1 89 ? 7.157 14.313 -30.460 1.00 70.25 89 GLY A C 1
ATOM 768 O O . GLY A 1 89 ? 8.052 15.150 -30.515 1.00 70.25 89 GLY A O 1
ATOM 769 N N . ASN A 1 90 ? 6.616 13.956 -29.294 1.00 67.25 90 ASN A N 1
ATOM 770 C CA . ASN A 1 90 ? 6.885 14.675 -28.045 1.00 67.25 90 ASN A CA 1
ATOM 771 C C . ASN A 1 90 ? 8.269 14.365 -27.434 1.00 67.25 90 ASN A C 1
ATOM 773 O O . ASN A 1 90 ? 8.723 15.079 -26.543 1.00 67.25 90 ASN A O 1
ATOM 777 N N . PHE A 1 91 ? 8.979 13.340 -27.926 1.00 61.94 91 PHE A N 1
ATOM 778 C CA . PHE A 1 91 ? 10.317 12.973 -27.435 1.00 61.94 91 PHE A CA 1
ATOM 779 C C . PHE A 1 91 ? 11.475 13.767 -28.049 1.00 61.94 91 PHE A C 1
ATOM 781 O O . PHE A 1 91 ? 12.601 13.627 -27.577 1.00 61.94 91 PHE A O 1
ATOM 788 N N . GLU A 1 92 ? 11.234 14.640 -29.035 1.00 53.84 92 GLU A N 1
ATOM 789 C CA . GLU A 1 92 ? 12.290 15.499 -29.606 1.00 53.84 92 GLU A CA 1
ATOM 790 C C . GLU A 1 92 ? 12.967 16.405 -28.554 1.00 53.84 92 GLU A C 1
ATOM 792 O O . GLU A 1 92 ? 14.067 16.903 -28.782 1.00 53.84 92 GLU A O 1
ATOM 797 N N . MET A 1 93 ? 12.348 16.591 -27.381 1.00 44.94 93 MET A N 1
ATOM 798 C CA . MET A 1 93 ? 12.871 17.414 -26.287 1.00 44.94 93 MET A CA 1
ATOM 799 C C . MET A 1 93 ? 13.937 16.735 -25.408 1.00 44.94 93 MET A C 1
ATOM 801 O O . MET A 1 93 ? 14.667 17.449 -24.723 1.00 44.94 93 MET A O 1
ATOM 805 N N . PHE A 1 94 ? 14.073 15.399 -25.413 1.00 48.38 94 PHE A N 1
ATOM 806 C CA . PHE A 1 94 ? 14.991 14.692 -24.505 1.00 48.38 94 PHE A CA 1
ATOM 807 C C . PHE A 1 94 ? 15.758 13.567 -25.205 1.00 48.38 94 PHE A C 1
ATOM 809 O O . PHE A 1 94 ? 15.204 12.543 -25.597 1.00 48.38 94 PHE A O 1
ATOM 816 N N . ALA A 1 95 ? 17.076 13.733 -25.314 1.00 44.91 95 ALA A N 1
ATOM 817 C CA . ALA A 1 95 ? 17.958 12.781 -25.987 1.00 44.91 95 ALA A CA 1
ATOM 818 C C . ALA A 1 95 ? 18.242 11.520 -25.150 1.00 44.91 95 ALA A C 1
ATOM 820 O O . ALA A 1 95 ? 18.749 10.527 -25.677 1.00 44.91 95 ALA A O 1
ATOM 821 N N . ASN A 1 96 ? 17.966 11.544 -23.838 1.00 48.91 96 ASN A N 1
ATOM 822 C CA . ASN A 1 96 ? 18.237 10.411 -22.959 1.00 48.91 96 ASN A CA 1
ATOM 823 C C . ASN A 1 96 ? 17.233 10.270 -21.805 1.00 48.91 96 ASN A C 1
ATOM 825 O O . ASN A 1 96 ? 16.618 11.225 -21.341 1.00 48.91 96 ASN A O 1
ATOM 829 N N . ALA A 1 97 ? 17.136 9.049 -21.289 1.00 46.81 97 ALA A N 1
ATOM 830 C CA . ALA A 1 97 ? 16.205 8.684 -20.232 1.00 46.81 97 ALA A CA 1
ATOM 831 C C . ALA A 1 97 ? 16.469 9.321 -18.859 1.00 46.81 97 ALA A C 1
ATOM 833 O O . ALA A 1 97 ? 15.574 9.328 -18.020 1.00 46.81 97 ALA A O 1
ATOM 834 N N . LYS A 1 98 ? 17.667 9.871 -18.610 1.00 46.81 98 LYS A N 1
ATOM 835 C CA . LYS A 1 98 ? 17.957 10.594 -17.358 1.00 46.81 98 LYS A CA 1
ATOM 836 C C . LYS A 1 98 ? 17.230 11.938 -17.290 1.00 46.81 98 LYS A C 1
ATOM 838 O O . LYS A 1 98 ? 17.128 12.511 -16.214 1.00 46.81 98 LYS A O 1
ATOM 843 N N . GLN A 1 99 ? 16.760 12.439 -18.431 1.00 46.16 99 GLN A N 1
ATOM 844 C CA . GLN A 1 99 ? 16.024 13.696 -18.538 1.00 46.16 99 GLN A CA 1
ATOM 845 C C . GLN A 1 99 ? 14.510 13.516 -18.351 1.00 46.16 99 GLN A C 1
ATOM 847 O O . GLN A 1 99 ? 13.787 14.505 -18.272 1.00 46.16 99 GLN A O 1
ATOM 852 N N . LEU A 1 100 ? 14.027 12.272 -18.257 1.00 52.19 100 LEU A N 1
ATOM 853 C CA . LEU A 1 100 ? 12.633 11.977 -17.949 1.00 52.19 100 LEU A CA 1
ATOM 854 C C . LEU A 1 100 ? 12.439 11.870 -16.428 1.00 52.19 100 LEU A C 1
ATOM 856 O O . LEU A 1 100 ? 13.308 11.325 -15.741 1.00 52.19 100 LEU A O 1
ATOM 860 N N . PRO A 1 101 ? 11.308 12.351 -15.881 1.00 46.34 101 PRO A N 1
ATOM 861 C CA . PRO A 1 101 ? 11.002 12.181 -14.466 1.00 46.34 101 PRO A CA 1
ATOM 862 C C . PRO A 1 101 ? 10.904 10.685 -14.142 1.00 46.34 101 PRO A C 1
ATOM 864 O O . PRO A 1 101 ? 10.062 9.966 -14.682 1.00 46.34 101 PRO A O 1
ATOM 867 N N . GLN A 1 102 ? 11.804 10.205 -13.280 1.00 40.94 102 GLN A N 1
ATOM 868 C CA . GLN A 1 102 ? 11.906 8.781 -12.946 1.00 40.94 102 GLN A CA 1
ATOM 869 C C . GLN A 1 102 ? 10.745 8.312 -12.056 1.00 40.94 102 GLN A C 1
ATOM 871 O O . GLN A 1 102 ? 10.348 7.149 -12.140 1.00 40.94 102 GLN A O 1
ATOM 876 N N . ILE A 1 103 ? 10.186 9.220 -11.245 1.00 43.59 103 ILE A N 1
ATOM 877 C CA . ILE A 1 103 ? 9.009 9.045 -10.384 1.00 43.59 103 ILE A CA 1
ATOM 878 C C . ILE A 1 103 ? 8.322 10.419 -10.272 1.00 43.59 103 ILE A C 1
ATOM 880 O O . ILE A 1 103 ? 8.995 11.408 -10.002 1.00 43.59 103 ILE A O 1
ATOM 884 N N . VAL A 1 104 ? 7.000 10.498 -10.459 1.00 38.09 104 VAL A N 1
ATOM 885 C CA . VAL A 1 104 ? 6.208 11.690 -10.097 1.00 38.09 104 VAL A CA 1
ATOM 886 C C . VAL A 1 104 ? 5.425 11.353 -8.830 1.00 38.09 104 VAL A C 1
ATOM 888 O O . VAL A 1 104 ? 4.338 10.773 -8.886 1.00 38.09 104 VAL A O 1
ATOM 891 N N . THR A 1 105 ? 6.005 11.659 -7.671 1.00 33.16 105 THR A N 1
ATOM 892 C CA . THR A 1 105 ? 5.295 11.663 -6.387 1.00 33.16 105 THR A CA 1
ATOM 893 C C . THR A 1 105 ? 4.613 13.011 -6.188 1.00 33.16 105 THR A C 1
ATOM 895 O O . THR A 1 105 ? 5.192 14.054 -6.468 1.00 33.16 105 THR A O 1
ATOM 898 N N . LEU A 1 106 ? 3.389 12.998 -5.655 1.00 32.75 106 LEU A N 1
ATOM 899 C CA . LEU A 1 106 ? 2.602 14.193 -5.306 1.00 32.75 106 LEU A CA 1
ATOM 900 C C . LEU A 1 106 ? 3.285 15.130 -4.285 1.00 32.75 106 LEU A C 1
ATOM 902 O O . LEU A 1 106 ? 2.789 16.227 -4.040 1.00 32.75 106 LEU A O 1
ATOM 906 N N . GLU A 1 107 ? 4.413 14.730 -3.700 1.00 33.66 107 GLU A N 1
ATOM 907 C CA . GLU A 1 107 ? 5.170 15.528 -2.741 1.00 33.66 107 GLU A CA 1
ATOM 908 C C . GLU A 1 107 ? 6.604 15.765 -3.226 1.00 33.66 107 GLU A C 1
ATOM 910 O O . GLU A 1 107 ? 7.538 15.081 -2.828 1.00 33.66 107 GLU A O 1
ATOM 915 N N . GLU A 1 108 ? 6.789 16.792 -4.053 1.00 30.75 108 GLU A N 1
ATOM 916 C CA . GLU A 1 108 ? 8.058 17.519 -4.125 1.00 30.75 108 GLU A CA 1
ATOM 917 C C . GLU A 1 108 ? 7.807 19.007 -3.857 1.00 30.75 108 GLU A C 1
ATOM 919 O O . GLU A 1 108 ? 7.518 19.811 -4.746 1.00 30.75 108 GLU A O 1
ATOM 924 N N . LYS A 1 109 ? 7.960 19.403 -2.590 1.00 31.81 109 LYS A N 1
ATOM 925 C CA . LYS A 1 109 ? 8.423 20.756 -2.273 1.00 31.81 109 LYS A CA 1
ATOM 926 C C . LYS A 1 109 ? 9.953 20.748 -2.392 1.00 31.81 109 LYS A C 1
ATOM 928 O O . LYS A 1 109 ? 10.623 20.028 -1.667 1.00 31.81 109 LYS A O 1
ATOM 933 N N . LYS A 1 110 ? 10.470 21.535 -3.342 1.00 31.89 110 LYS A N 1
ATOM 934 C CA . LYS A 1 110 ? 11.897 21.712 -3.699 1.00 31.89 110 LYS A CA 1
ATOM 935 C C . LYS A 1 110 ? 12.786 22.181 -2.529 1.00 31.89 110 LYS A C 1
ATOM 937 O O . LYS A 1 110 ? 12.272 22.798 -1.596 1.00 31.89 110 LYS A O 1
ATOM 942 N N . PRO A 1 111 ? 14.125 22.093 -2.686 1.00 27.25 111 PRO A N 1
ATOM 943 C CA . PRO A 1 111 ? 14.851 23.311 -3.083 1.00 27.25 111 PRO A CA 1
ATOM 944 C C . PRO A 1 111 ? 15.936 23.103 -4.165 1.00 27.25 111 PRO A C 1
ATOM 946 O O . PRO A 1 111 ? 16.696 22.144 -4.158 1.00 27.25 111 PRO A O 1
ATOM 949 N N . LEU A 1 112 ? 16.024 24.071 -5.086 1.00 28.42 112 LEU A N 1
ATOM 950 C CA . LEU A 1 112 ? 17.165 24.292 -5.985 1.00 28.42 112 LEU A CA 1
ATOM 951 C C . LEU A 1 112 ? 18.274 25.024 -5.207 1.00 28.42 112 LEU A C 1
ATOM 953 O O . LEU A 1 112 ? 17.994 26.073 -4.627 1.00 28.42 112 LEU A O 1
ATOM 957 N N . LEU A 1 113 ? 19.511 24.520 -5.232 1.00 24.86 113 LEU A N 1
ATOM 958 C CA . LEU A 1 113 ? 20.685 25.153 -4.615 1.00 24.86 113 LEU A CA 1
ATOM 959 C C . LEU A 1 113 ? 21.610 25.780 -5.687 1.00 24.86 113 LEU A C 1
ATOM 961 O O . LEU A 1 113 ? 22.035 25.093 -6.607 1.00 24.86 113 LEU A O 1
ATOM 965 N N . PHE A 1 114 ? 21.838 27.092 -5.523 1.00 25.08 114 PHE A N 1
ATOM 966 C CA . PHE A 1 114 ? 22.916 28.016 -5.951 1.00 25.08 114 PHE A CA 1
ATOM 967 C C . PHE A 1 114 ? 23.586 27.944 -7.349 1.00 25.08 114 PHE A C 1
ATOM 969 O O . PHE A 1 114 ? 24.120 26.923 -7.760 1.00 25.08 114 PHE A O 1
ATOM 976 N N . ILE A 1 115 ? 23.676 29.113 -8.015 1.00 26.53 115 ILE A N 1
ATOM 977 C CA . ILE A 1 115 ? 24.617 29.421 -9.115 1.00 26.53 115 ILE A CA 1
ATOM 978 C C . ILE A 1 115 ? 25.299 30.767 -8.807 1.00 26.53 115 ILE A C 1
ATOM 980 O O . ILE A 1 115 ? 24.617 31.747 -8.495 1.00 26.53 115 ILE A O 1
ATOM 984 N N . GLU A 1 116 ? 26.632 30.792 -8.891 1.00 32.09 116 GLU A N 1
ATOM 985 C CA . GLU A 1 116 ? 27.518 31.940 -8.659 1.00 32.09 116 GLU A CA 1
ATOM 986 C C . GLU A 1 116 ? 27.786 32.721 -9.971 1.00 32.09 116 GLU A C 1
ATOM 988 O O . GLU A 1 116 ? 28.138 32.142 -10.993 1.00 32.09 116 GLU A O 1
ATOM 993 N N . SER A 1 117 ? 27.669 34.054 -9.906 1.00 33.38 117 SER A N 1
ATOM 994 C CA . SER A 1 117 ? 27.944 35.085 -10.936 1.00 33.38 117 SER A CA 1
ATOM 995 C C . SER A 1 117 ? 26.792 35.533 -11.872 1.00 33.38 117 SER A C 1
ATOM 997 O O . SER A 1 117 ? 26.165 34.767 -12.600 1.00 33.38 117 SER A O 1
ATOM 999 N N . GLU A 1 118 ? 26.515 36.846 -11.844 1.00 33.66 118 GLU A N 1
ATOM 1000 C CA . GLU A 1 118 ? 25.388 37.533 -12.508 1.00 33.66 118 GLU A CA 1
ATOM 1001 C C . GLU A 1 118 ? 25.540 37.730 -14.023 1.00 33.66 118 GLU A C 1
ATOM 1003 O O . GLU A 1 118 ? 24.538 37.890 -14.720 1.00 33.66 118 GLU A O 1
ATOM 1008 N N . SER A 1 119 ? 26.761 37.692 -14.559 1.00 32.62 119 SER A N 1
ATOM 1009 C CA . SER A 1 119 ? 27.011 37.945 -15.983 1.00 32.62 119 SER A CA 1
ATOM 1010 C C . SER A 1 119 ? 26.770 36.722 -16.872 1.00 32.62 119 SER A C 1
ATOM 1012 O O . SER A 1 119 ? 26.336 36.887 -18.008 1.00 32.62 119 SER A O 1
ATOM 1014 N N . GLU A 1 120 ? 26.951 35.505 -16.354 1.00 33.22 120 GLU A N 1
ATOM 1015 C CA . GLU A 1 120 ? 26.615 34.260 -17.067 1.00 33.22 120 GLU A CA 1
ATOM 1016 C C . GLU A 1 120 ? 25.112 33.932 -16.970 1.00 33.22 120 GLU A C 1
ATOM 1018 O O . GLU A 1 120 ? 24.555 33.236 -17.816 1.00 33.22 120 GLU A O 1
ATOM 1023 N N . LEU A 1 121 ? 24.404 34.512 -15.992 1.00 33.22 121 LEU A N 1
ATOM 1024 C CA . LEU A 1 121 ? 22.987 34.259 -15.726 1.00 33.22 121 LEU A CA 1
ATOM 1025 C C . LEU A 1 121 ? 22.044 34.731 -16.839 1.00 33.22 121 LEU A C 1
ATOM 1027 O O . LEU A 1 121 ? 20.944 34.209 -16.903 1.00 33.22 121 LEU A O 1
ATOM 1031 N N . THR A 1 122 ? 22.390 35.682 -17.705 1.00 36.22 122 THR A N 1
ATOM 1032 C CA . THR A 1 122 ? 21.392 36.240 -18.648 1.00 36.22 122 THR A CA 1
ATOM 1033 C C . THR A 1 122 ? 21.213 35.371 -19.897 1.00 36.22 122 THR A C 1
ATOM 1035 O O . THR A 1 122 ? 20.084 35.108 -20.308 1.00 36.22 122 THR A O 1
ATOM 1038 N N . GLU A 1 123 ? 22.307 34.845 -20.450 1.00 35.38 123 GLU A N 1
ATOM 1039 C CA . GLU A 1 123 ? 22.273 33.903 -21.579 1.00 35.38 123 GLU A CA 1
ATOM 1040 C C . GLU A 1 123 ? 21.824 32.503 -21.117 1.00 35.38 123 GLU A C 1
ATOM 1042 O O . GLU A 1 123 ? 20.971 31.881 -21.751 1.00 35.38 123 GLU A O 1
ATOM 1047 N N . TYR A 1 124 ? 22.274 32.061 -19.934 1.00 30.06 124 TYR A N 1
ATOM 1048 C CA . TYR A 1 124 ? 21.858 30.788 -19.332 1.00 30.06 124 TYR A CA 1
ATOM 1049 C C . TYR A 1 124 ? 20.409 30.810 -18.811 1.00 30.06 124 TYR A C 1
ATOM 1051 O O . TYR A 1 124 ? 19.732 29.788 -18.886 1.00 30.06 124 TYR A O 1
ATOM 1059 N N . LYS A 1 125 ? 19.882 31.948 -18.314 1.00 35.59 125 LYS A N 1
ATOM 1060 C CA . LYS A 1 125 ? 18.463 32.069 -17.901 1.00 35.59 125 LYS A CA 1
ATOM 1061 C C . LYS A 1 125 ? 17.510 31.994 -19.079 1.00 35.59 125 LYS A C 1
ATOM 1063 O O . LYS A 1 125 ? 16.440 31.434 -18.887 1.00 35.59 125 LYS A O 1
ATOM 1068 N N . ASN A 1 126 ? 17.867 32.526 -20.247 1.00 40.59 126 ASN A N 1
ATOM 1069 C CA . ASN A 1 126 ? 16.994 32.469 -21.421 1.00 40.59 126 ASN A CA 1
ATOM 1070 C C . ASN A 1 126 ? 16.908 31.035 -21.973 1.00 40.59 126 ASN A C 1
ATOM 1072 O O . ASN A 1 126 ? 15.805 30.551 -22.216 1.00 40.59 126 ASN A O 1
ATOM 1076 N N . ILE A 1 127 ? 18.038 30.315 -22.034 1.00 38.50 127 ILE A N 1
ATOM 1077 C CA . ILE A 1 127 ? 18.078 28.885 -22.396 1.00 38.50 127 ILE A CA 1
ATOM 1078 C C . ILE A 1 127 ? 17.337 28.037 -21.342 1.00 38.50 127 ILE A C 1
ATOM 1080 O O . ILE A 1 127 ? 16.462 27.244 -21.680 1.00 38.50 127 ILE A O 1
ATOM 1084 N N . LEU A 1 128 ? 17.580 28.273 -20.043 1.00 40.72 128 LEU A N 1
ATOM 1085 C CA . LEU A 1 128 ? 16.858 27.597 -18.955 1.00 40.72 128 LEU A CA 1
ATOM 1086 C C . LEU A 1 128 ? 15.374 27.968 -18.877 1.00 40.72 128 LEU A C 1
ATOM 1088 O O . LEU A 1 128 ? 14.611 27.178 -18.336 1.00 40.72 128 LEU A O 1
ATOM 1092 N N . GLN A 1 129 ? 14.943 29.153 -19.312 1.00 45.81 129 GLN A N 1
ATOM 1093 C CA . GLN A 1 129 ? 13.530 29.547 -19.295 1.00 45.81 129 GLN A CA 1
ATOM 1094 C C . GLN A 1 129 ? 12.762 28.892 -20.437 1.00 45.81 129 GLN A C 1
ATOM 1096 O O . GLN A 1 129 ? 11.684 28.362 -20.178 1.00 45.81 129 GLN A O 1
ATOM 1101 N N . GLU A 1 130 ? 13.316 28.854 -21.652 1.00 47.62 130 GLU A N 1
ATOM 1102 C CA . GLU A 1 130 ? 12.701 28.118 -22.762 1.00 47.62 130 GLU A CA 1
ATOM 1103 C C . GLU A 1 130 ? 12.631 26.615 -22.468 1.00 47.62 130 GLU A C 1
ATOM 1105 O O . GLU A 1 130 ? 11.571 26.009 -22.641 1.00 47.62 130 GLU A O 1
ATOM 1110 N N . ASP A 1 131 ? 13.705 26.025 -21.934 1.00 51.47 131 ASP A N 1
ATOM 1111 C CA . ASP A 1 131 ? 13.718 24.609 -21.557 1.00 51.47 131 ASP A CA 1
ATOM 1112 C C . ASP A 1 131 ? 12.865 24.321 -20.316 1.00 51.47 131 ASP A C 1
ATOM 1114 O O . ASP A 1 131 ? 12.255 23.259 -20.234 1.00 51.47 131 ASP A O 1
ATOM 1118 N N . LYS A 1 132 ? 12.717 25.265 -19.372 1.00 51.00 132 LYS A N 1
ATOM 1119 C CA . LYS A 1 132 ? 11.773 25.123 -18.247 1.00 51.00 132 LYS A CA 1
ATOM 1120 C C . LYS A 1 132 ? 10.325 25.227 -18.681 1.00 51.00 132 LYS A C 1
ATOM 1122 O O . LYS A 1 132 ? 9.510 24.526 -18.102 1.00 51.00 132 LYS A O 1
ATOM 1127 N N . GLU A 1 133 ? 9.971 26.088 -19.629 1.00 52.62 133 GLU A N 1
ATOM 1128 C CA . GLU A 1 133 ? 8.593 26.175 -20.127 1.00 52.62 133 GLU A CA 1
ATOM 1129 C C . GLU A 1 133 ? 8.239 24.949 -20.978 1.00 52.62 133 GLU A C 1
ATOM 1131 O O . GLU A 1 133 ? 7.161 24.384 -20.807 1.00 52.62 133 GLU A O 1
ATOM 1136 N N . LYS A 1 134 ? 9.174 24.451 -21.799 1.00 50.31 134 LYS A N 1
ATOM 1137 C CA . LYS A 1 134 ? 9.037 23.168 -22.508 1.00 50.31 134 LYS A CA 1
ATOM 1138 C C . LYS A 1 134 ? 8.935 21.982 -21.546 1.00 50.31 134 LYS A C 1
ATOM 1140 O O . LYS A 1 134 ? 8.018 21.180 -21.678 1.00 50.31 134 LYS A O 1
ATOM 1145 N N . LEU A 1 135 ? 9.804 21.910 -20.535 1.00 45.88 135 LEU A N 1
ATOM 1146 C CA . LEU A 1 135 ? 9.765 20.884 -19.489 1.00 45.88 135 LEU A CA 1
ATOM 1147 C C . LEU A 1 135 ? 8.501 20.991 -18.632 1.00 45.88 135 LEU A C 1
ATOM 1149 O O . LEU A 1 135 ? 7.912 19.970 -18.324 1.00 45.88 135 LEU A O 1
ATOM 1153 N N . LYS A 1 136 ? 8.043 22.191 -18.263 1.00 51.69 136 LYS A N 1
ATOM 1154 C CA . LYS A 1 136 ? 6.767 22.386 -17.553 1.00 51.69 136 LYS A CA 1
ATOM 1155 C C . LYS A 1 136 ? 5.585 21.956 -18.406 1.00 51.69 136 LYS A C 1
ATOM 1157 O O . LYS A 1 136 ? 4.682 21.322 -17.881 1.00 51.69 136 LYS A O 1
ATOM 1162 N N . LYS A 1 137 ? 5.590 22.285 -19.701 1.00 53.75 137 LYS A N 1
ATOM 1163 C CA . LYS A 1 137 ? 4.561 21.850 -20.646 1.00 53.75 137 LYS A CA 1
ATOM 1164 C C . LYS A 1 137 ? 4.549 20.326 -20.751 1.00 53.75 137 LYS A C 1
ATOM 1166 O O . LYS A 1 137 ? 3.496 19.728 -20.584 1.00 53.75 137 LYS A O 1
ATOM 1171 N N . PHE A 1 138 ? 5.714 19.704 -20.902 1.00 52.09 138 PHE A N 1
ATOM 1172 C CA . PHE A 1 138 ? 5.858 18.251 -20.911 1.00 52.09 138 PHE A CA 1
ATOM 1173 C C . PHE A 1 138 ? 5.436 17.611 -19.582 1.00 52.09 138 PHE A C 1
ATOM 1175 O O . PHE A 1 138 ? 4.669 16.660 -19.596 1.00 52.09 138 PHE A O 1
ATOM 1182 N N . ILE A 1 139 ? 5.866 18.147 -18.433 1.00 50.12 139 ILE A N 1
ATOM 1183 C CA . ILE A 1 139 ? 5.420 17.707 -17.103 1.00 50.12 139 ILE A CA 1
ATOM 1184 C C . ILE A 1 139 ? 3.902 17.832 -17.012 1.00 50.12 139 ILE A C 1
ATOM 1186 O O . ILE A 1 139 ? 3.272 16.870 -16.618 1.00 50.12 139 ILE A O 1
ATOM 1190 N N . SER A 1 140 ? 3.296 18.933 -17.460 1.00 53.91 140 SER A N 1
ATOM 1191 C CA . SER A 1 140 ? 1.836 19.098 -17.458 1.00 53.91 140 SER A CA 1
ATOM 1192 C C . SER A 1 140 ? 1.108 18.139 -18.415 1.00 53.91 140 SER A C 1
ATOM 1194 O O . SER A 1 140 ? -0.007 17.701 -18.136 1.00 53.91 140 SER A O 1
ATOM 1196 N N . GLU A 1 141 ? 1.739 17.766 -19.534 1.00 55.69 141 GLU A N 1
ATOM 1197 C CA . GLU A 1 141 ? 1.217 16.783 -20.490 1.00 55.69 141 GLU A CA 1
ATOM 1198 C C . GLU A 1 141 ? 1.338 15.355 -19.931 1.00 55.69 141 GLU A C 1
ATOM 1200 O O . GLU A 1 141 ? 0.378 14.588 -20.000 1.00 55.69 141 GLU A O 1
ATOM 1205 N N . PHE A 1 142 ? 2.458 15.020 -19.284 1.00 55.66 142 PHE A N 1
ATOM 1206 C CA . PHE A 1 142 ? 2.673 13.743 -18.600 1.00 55.66 142 PHE A CA 1
ATOM 1207 C C . PHE A 1 142 ? 1.909 13.623 -17.282 1.00 55.66 142 PHE A C 1
ATOM 1209 O O . PHE A 1 142 ? 1.505 12.524 -16.907 1.00 55.66 142 PHE A O 1
ATOM 1216 N N . GLU A 1 143 ? 1.634 14.734 -16.603 1.00 53.19 143 GLU A N 1
ATOM 1217 C CA . GLU A 1 143 ? 0.749 14.801 -15.442 1.00 53.19 143 GLU A CA 1
ATOM 1218 C C . GLU A 1 143 ? -0.661 14.336 -15.818 1.00 53.19 143 GLU A C 1
ATOM 1220 O O . GLU A 1 143 ? -1.327 13.663 -15.037 1.00 53.19 143 GLU A O 1
ATOM 1225 N N . ARG A 1 144 ? -1.108 14.579 -17.057 1.00 56.28 144 ARG A N 1
ATOM 1226 C CA . ARG A 1 144 ? -2.373 14.018 -17.558 1.00 56.28 144 ARG A CA 1
ATOM 1227 C C . ARG A 1 144 ? -2.358 12.486 -17.585 1.00 56.28 144 ARG A C 1
ATOM 1229 O O . ARG A 1 144 ? -3.408 11.856 -17.449 1.00 56.28 144 ARG A O 1
ATOM 1236 N N . TYR A 1 145 ? -1.179 11.889 -17.737 1.00 53.91 145 TYR A N 1
ATOM 1237 C CA . TYR A 1 145 ? -0.982 10.452 -17.625 1.00 53.91 145 TYR A CA 1
ATOM 1238 C C . TYR A 1 145 ? -0.870 10.021 -16.162 1.00 53.91 145 TYR A C 1
ATOM 1240 O O . TYR A 1 145 ? -1.452 9.013 -15.801 1.00 53.91 145 TYR A O 1
ATOM 1248 N N . THR A 1 146 ? -0.248 10.780 -15.266 1.00 49.53 146 THR A N 1
ATOM 1249 C CA . THR A 1 146 ? -0.181 10.389 -13.844 1.00 49.53 146 THR A CA 1
ATOM 1250 C C . THR A 1 146 ? -1.499 10.603 -13.079 1.00 49.53 146 THR A C 1
ATOM 1252 O O . THR A 1 146 ? -1.774 9.855 -12.142 1.00 49.53 146 THR A O 1
ATOM 1255 N N . PHE A 1 147 ? -2.372 11.520 -13.517 1.00 46.28 147 PHE A N 1
ATOM 1256 C CA . PHE A 1 147 ? -3.641 11.898 -12.868 1.00 46.28 147 PHE A CA 1
ATOM 1257 C C . PHE A 1 147 ? -4.910 11.505 -13.659 1.00 46.28 147 PHE A C 1
ATOM 1259 O O . PHE A 1 147 ? -5.854 12.291 -13.770 1.00 46.28 147 PHE A O 1
ATOM 1266 N N . ASN A 1 148 ? -4.980 10.294 -14.220 1.00 43.62 148 ASN A N 1
ATOM 1267 C CA . ASN A 1 148 ? -6.204 9.780 -14.849 1.00 43.62 148 ASN A CA 1
ATOM 1268 C C . ASN A 1 148 ? -6.959 8.794 -13.929 1.00 43.62 148 ASN A C 1
ATOM 1270 O O . ASN A 1 148 ? -6.395 8.246 -12.987 1.00 43.62 148 ASN A O 1
ATOM 1274 N N . HIS A 1 149 ? -8.250 8.544 -14.194 1.00 37.66 149 HIS A N 1
ATOM 1275 C CA . HIS A 1 149 ? -9.092 7.666 -13.356 1.00 37.66 149 HIS A CA 1
ATOM 1276 C C . HIS A 1 149 ? -8.605 6.201 -13.269 1.00 37.66 149 HIS A C 1
ATOM 1278 O O . HIS A 1 149 ? -9.032 5.472 -12.378 1.00 37.66 149 HIS A O 1
ATOM 1284 N N . TYR A 1 150 ? -7.706 5.779 -14.161 1.00 40.81 150 TYR A N 1
ATOM 1285 C CA . TYR A 1 150 ? -7.090 4.449 -14.210 1.00 40.81 150 TYR A CA 1
ATOM 1286 C C . TYR A 1 150 ? -5.670 4.414 -13.610 1.00 40.81 150 TYR A C 1
ATOM 1288 O O . TYR A 1 150 ? -5.161 3.323 -13.360 1.00 40.81 150 TYR A O 1
ATOM 1296 N N . THR A 1 151 ? -5.065 5.579 -13.330 1.00 40.16 151 THR A N 1
ATOM 1297 C CA . THR A 1 151 ? -3.916 5.772 -12.421 1.00 40.16 151 THR A CA 1
ATOM 1298 C C . THR A 1 151 ? -4.321 6.282 -11.048 1.00 40.16 151 THR A C 1
ATOM 1300 O O . THR A 1 151 ? -3.457 6.679 -10.263 1.00 40.16 151 THR A O 1
ATOM 1303 N N . ILE A 1 152 ? -5.612 6.217 -10.701 1.00 35.72 152 ILE A N 1
ATOM 1304 C CA . ILE A 1 152 ? -6.027 6.224 -9.297 1.00 35.72 152 ILE A CA 1
ATOM 1305 C C . ILE A 1 152 ? -5.496 4.924 -8.694 1.00 35.72 152 ILE A C 1
ATOM 1307 O O . ILE A 1 152 ? -6.211 3.935 -8.624 1.00 35.72 152 ILE A O 1
ATOM 1311 N N . PHE A 1 153 ? -4.214 4.968 -8.334 1.00 38.78 153 PHE A N 1
ATOM 1312 C CA . PHE A 1 153 ? -3.439 4.003 -7.583 1.00 38.78 153 PHE A CA 1
ATOM 1313 C C . PHE A 1 153 ? -3.556 2.565 -8.108 1.00 38.78 153 PHE A C 1
ATOM 1315 O O . PHE A 1 153 ? -4.574 1.888 -7.957 1.00 38.78 153 PHE A O 1
ATOM 1322 N N . ASP A 1 154 ? -2.446 2.004 -8.598 1.00 38.94 154 ASP A N 1
ATOM 1323 C CA . ASP A 1 154 ? -2.295 0.572 -8.353 1.00 38.94 154 ASP A CA 1
ATOM 1324 C C . ASP A 1 154 ? -2.469 0.315 -6.838 1.00 38.94 154 ASP A C 1
ATOM 1326 O O . ASP A 1 154 ? -2.270 1.213 -6.016 1.00 38.94 154 ASP A O 1
ATOM 1330 N N . HIS A 1 155 ? -2.872 -0.894 -6.444 1.00 34.91 155 HIS A N 1
ATOM 1331 C CA . HIS A 1 155 ? -3.088 -1.252 -5.031 1.00 34.91 155 HIS A CA 1
ATOM 1332 C C . HIS A 1 155 ? -1.886 -0.933 -4.097 1.00 34.91 155 HIS A C 1
ATOM 1334 O O . HIS A 1 155 ? -2.030 -1.019 -2.881 1.00 34.91 155 HIS A O 1
ATOM 1340 N N . PHE A 1 156 ? -0.727 -0.529 -4.637 1.00 34.38 156 PHE A N 1
ATOM 1341 C CA . PHE A 1 156 ? 0.529 -0.258 -3.941 1.00 34.38 156 PHE A CA 1
ATOM 1342 C C . PHE A 1 156 ? 0.927 1.226 -3.896 1.00 34.38 156 PHE A C 1
ATOM 1344 O O . PHE A 1 156 ? 1.952 1.554 -3.300 1.00 34.38 156 PHE A O 1
ATOM 1351 N N . GLY A 1 157 ? 0.150 2.136 -4.489 1.00 38.28 157 GLY A N 1
ATOM 1352 C CA . GLY A 1 157 ? 0.453 3.570 -4.468 1.00 38.28 157 GLY A CA 1
ATOM 1353 C C . GLY A 1 157 ? 1.506 4.042 -5.438 1.00 38.28 157 GLY A C 1
ATOM 1354 O O . GLY A 1 157 ? 2.007 5.156 -5.280 1.00 38.28 157 GLY A O 1
ATOM 1355 N N . THR A 1 158 ? 1.855 3.218 -6.420 1.00 41.56 158 THR A N 1
ATOM 1356 C CA . THR A 1 158 ? 2.787 3.644 -7.457 1.00 41.56 158 THR A CA 1
ATOM 1357 C C . THR A 1 158 ? 1.973 4.230 -8.606 1.00 41.56 158 THR A C 1
ATOM 1359 O O . THR A 1 158 ? 1.121 3.571 -9.193 1.00 41.56 158 THR A O 1
ATOM 1362 N N . SER A 1 159 ? 2.177 5.514 -8.887 1.00 48.72 159 SER A N 1
ATOM 1363 C CA . SER A 1 159 ? 1.433 6.254 -9.914 1.00 48.72 159 SER A CA 1
ATOM 1364 C C . SER A 1 159 ? 1.976 5.996 -11.325 1.00 48.72 159 SER A C 1
ATOM 1366 O O . SER A 1 159 ? 1.214 6.000 -12.289 1.00 48.72 159 SER A O 1
ATOM 1368 N N . TYR A 1 160 ? 3.287 5.762 -11.459 1.00 53.38 160 TYR A N 1
ATOM 1369 C CA . TYR A 1 160 ? 3.976 5.566 -12.737 1.00 53.38 160 TYR A CA 1
ATOM 1370 C C . TYR A 1 160 ? 5.399 5.038 -12.501 1.00 53.38 160 TYR A C 1
ATOM 1372 O O . TYR A 1 160 ? 6.141 5.618 -11.711 1.00 53.38 160 TYR A O 1
ATOM 1380 N N . ASN A 1 161 ? 5.795 3.962 -13.192 1.00 59.50 161 ASN A N 1
ATOM 1381 C CA . ASN A 1 161 ? 7.164 3.441 -13.161 1.00 59.50 161 ASN A CA 1
ATOM 1382 C C . ASN A 1 161 ? 7.809 3.602 -14.530 1.00 59.50 161 ASN A C 1
ATOM 1384 O O . ASN A 1 161 ? 7.360 2.991 -15.498 1.00 59.50 161 ASN A O 1
ATOM 1388 N N . PHE A 1 162 ? 8.895 4.370 -14.603 1.00 70.06 162 PHE A N 1
ATOM 1389 C CA . PHE A 1 162 ? 9.676 4.444 -15.827 1.00 70.06 162 PHE A CA 1
ATOM 1390 C C . PHE A 1 162 ? 10.452 3.137 -16.063 1.00 70.06 162 PHE A C 1
ATOM 1392 O O . PHE A 1 162 ? 11.138 2.630 -15.164 1.00 70.06 162 PHE A O 1
ATOM 1399 N N . ILE A 1 163 ? 10.329 2.585 -17.274 1.00 78.56 163 ILE A N 1
ATOM 1400 C CA . ILE A 1 163 ? 10.967 1.332 -17.694 1.00 78.56 163 ILE A CA 1
ATOM 1401 C C . ILE A 1 163 ? 11.847 1.624 -18.909 1.00 78.56 163 ILE A C 1
ATOM 1403 O O . ILE A 1 163 ? 11.401 1.579 -20.056 1.00 78.56 163 ILE A O 1
ATOM 1407 N N . LEU A 1 164 ? 13.118 1.926 -18.634 1.00 78.88 164 LEU A N 1
ATOM 1408 C CA . LEU A 1 164 ? 14.111 2.327 -19.634 1.00 78.88 164 LEU A CA 1
ATOM 1409 C C . LEU A 1 164 ? 14.178 1.389 -20.857 1.00 78.88 164 LEU A C 1
ATOM 1411 O O . LEU A 1 164 ? 14.106 1.896 -21.972 1.00 78.88 164 LEU A O 1
ATOM 1415 N N . PRO A 1 165 ? 14.211 0.052 -20.714 1.00 86.94 165 PRO A N 1
ATOM 1416 C CA . PRO A 1 165 ? 14.271 -0.833 -21.881 1.00 86.94 165 PRO A CA 1
ATOM 1417 C C . PRO A 1 165 ? 13.064 -0.725 -22.822 1.00 86.94 165 PRO A C 1
ATOM 1419 O O . PRO A 1 165 ? 13.221 -0.833 -24.033 1.00 86.94 165 PRO A O 1
ATOM 1422 N N . ILE A 1 166 ? 11.862 -0.461 -22.294 1.00 88.75 166 ILE A N 1
ATOM 1423 C CA . ILE A 1 166 ? 10.668 -0.233 -23.127 1.00 88.75 166 ILE A CA 1
ATOM 1424 C C . ILE A 1 166 ? 10.768 1.127 -23.832 1.00 88.75 166 ILE A C 1
ATOM 1426 O O . ILE A 1 166 ? 10.389 1.259 -24.994 1.00 88.75 166 ILE A O 1
ATOM 1430 N N . TYR A 1 167 ? 11.300 2.138 -23.144 1.00 84.88 167 TYR A N 1
ATOM 1431 C CA . TYR A 1 167 ? 11.552 3.447 -23.739 1.00 84.88 167 TYR A CA 1
ATOM 1432 C C . TYR A 1 167 ? 12.568 3.380 -24.888 1.00 84.88 167 TYR A C 1
ATOM 1434 O O . TYR A 1 167 ? 12.304 3.916 -25.966 1.00 84.88 167 TYR A O 1
ATOM 1442 N N . ASP A 1 168 ? 13.702 2.705 -24.689 1.00 84.50 168 ASP A N 1
ATOM 1443 C CA . ASP A 1 168 ? 14.729 2.532 -25.723 1.00 84.50 168 ASP A CA 1
ATOM 1444 C C . ASP A 1 168 ? 14.189 1.715 -26.911 1.00 84.50 168 ASP A C 1
ATOM 1446 O O . ASP A 1 168 ? 14.443 2.068 -28.065 1.00 84.50 168 ASP A O 1
ATOM 1450 N N . LEU A 1 169 ? 13.344 0.710 -26.656 1.00 92.19 169 LEU A N 1
ATOM 1451 C CA . LEU A 1 169 ? 12.675 -0.049 -27.713 1.00 92.19 169 LEU A CA 1
ATOM 1452 C C . LEU A 1 169 ? 11.784 0.843 -28.581 1.00 92.19 169 LEU A C 1
ATOM 1454 O O . LEU A 1 169 ? 11.827 0.751 -29.805 1.00 92.19 169 LEU A O 1
ATOM 1458 N N . ILE A 1 170 ? 10.993 1.723 -27.968 1.00 88.62 170 ILE A N 1
ATOM 1459 C CA . ILE A 1 170 ? 10.068 2.598 -28.700 1.00 88.62 170 ILE A CA 1
ATOM 1460 C C . ILE A 1 170 ? 10.812 3.714 -29.441 1.00 88.62 170 ILE A C 1
ATOM 1462 O O . ILE A 1 170 ? 10.468 4.029 -30.578 1.00 88.62 170 ILE A O 1
ATOM 1466 N N . THR A 1 171 ? 11.809 4.327 -28.801 1.00 81.81 171 THR A N 1
ATOM 1467 C CA . THR A 1 171 ? 12.466 5.532 -29.332 1.00 81.81 171 THR A CA 1
ATOM 1468 C C . THR A 1 171 ? 13.628 5.232 -30.271 1.00 81.81 171 THR A C 1
ATOM 1470 O O . THR A 1 171 ? 13.832 5.974 -31.232 1.00 81.81 171 THR A O 1
ATOM 1473 N N . LYS A 1 172 ? 14.370 4.148 -30.018 1.00 85.38 172 LYS A N 1
ATOM 1474 C CA . LYS A 1 172 ? 15.586 3.771 -30.757 1.00 85.38 172 LYS A CA 1
ATOM 1475 C C . LYS A 1 172 ? 15.459 2.438 -31.493 1.00 85.38 172 LYS A C 1
ATOM 1477 O O . LYS A 1 172 ? 16.269 2.162 -32.371 1.00 85.38 172 LYS A O 1
ATOM 1482 N N . GLY A 1 173 ? 14.465 1.613 -31.155 1.00 86.31 173 GLY A N 1
ATOM 1483 C CA . GLY A 1 173 ? 14.368 0.241 -31.661 1.00 86.31 173 GLY A CA 1
ATOM 1484 C C . GLY A 1 173 ? 15.339 -0.731 -30.983 1.00 86.31 173 GLY A C 1
ATOM 1485 O O . GLY A 1 173 ? 15.590 -1.808 -31.518 1.00 86.31 173 GLY A O 1
ATOM 1486 N N . GLU A 1 174 ? 15.905 -0.361 -29.830 1.00 89.69 174 GLU A N 1
ATOM 1487 C CA . GLU A 1 174 ? 16.912 -1.148 -29.110 1.00 89.69 174 GLU A CA 1
ATOM 1488 C C . GLU A 1 174 ? 16.290 -1.871 -27.906 1.00 89.69 174 GLU A C 1
ATOM 1490 O O . GLU A 1 174 ? 15.587 -1.261 -27.105 1.00 89.69 174 GLU A O 1
ATOM 1495 N N . TRP A 1 175 ? 16.574 -3.167 -27.740 1.00 91.88 175 TRP A N 1
ATOM 1496 C CA . TRP A 1 175 ? 16.090 -3.968 -26.609 1.00 91.88 175 TRP A CA 1
ATOM 1497 C C . TRP A 1 175 ? 17.252 -4.533 -25.790 1.00 91.88 175 TRP A C 1
ATOM 1499 O O . TRP A 1 175 ? 18.120 -5.219 -26.329 1.00 91.88 175 TRP A O 1
ATOM 1509 N N . ASN A 1 176 ? 17.246 -4.287 -24.477 1.00 89.75 176 ASN A N 1
ATOM 1510 C CA . ASN A 1 176 ? 18.198 -4.880 -23.539 1.00 89.75 176 ASN A CA 1
ATOM 1511 C C . ASN A 1 176 ? 17.456 -5.763 -22.525 1.00 89.75 176 ASN A C 1
ATOM 1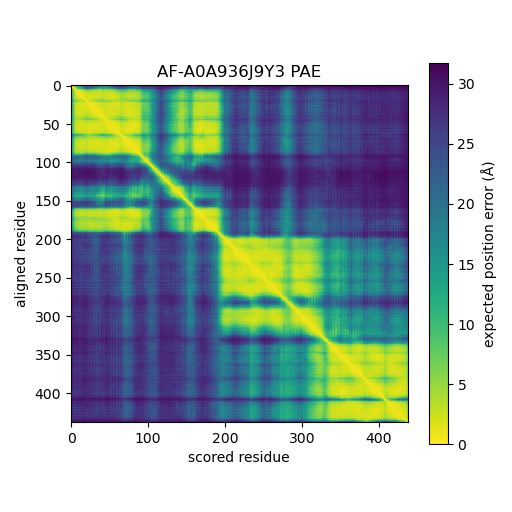513 O O . ASN A 1 176 ? 16.863 -5.263 -21.567 1.00 89.75 176 ASN A O 1
ATOM 1517 N N . GLN A 1 177 ? 17.521 -7.078 -22.748 1.00 90.50 177 GLN A N 1
ATOM 1518 C CA . GLN A 1 177 ? 16.821 -8.075 -21.937 1.00 90.50 177 GLN A CA 1
ATOM 1519 C C . GLN A 1 177 ? 17.295 -8.100 -20.480 1.00 90.50 177 GLN A C 1
ATOM 1521 O O . GLN A 1 177 ? 16.475 -8.161 -19.569 1.00 90.50 177 GLN A O 1
ATOM 1526 N N . GLU A 1 178 ? 18.605 -8.019 -20.245 1.00 88.38 178 GLU A N 1
ATOM 1527 C CA . GLU A 1 178 ? 19.178 -8.086 -18.897 1.00 88.38 178 GLU A CA 1
ATOM 1528 C C . GLU A 1 178 ? 18.712 -6.902 -18.039 1.00 88.38 178 GLU A C 1
ATOM 1530 O O . GLU A 1 178 ? 18.234 -7.077 -16.915 1.00 88.38 178 GLU A O 1
ATOM 1535 N N . ASN A 1 179 ? 18.752 -5.692 -18.604 1.00 84.94 179 ASN A N 1
ATOM 1536 C CA . ASN A 1 179 ? 18.251 -4.492 -17.935 1.00 84.94 179 ASN A CA 1
ATOM 1537 C C . ASN A 1 179 ? 16.739 -4.560 -17.696 1.00 84.94 179 ASN A C 1
ATOM 1539 O O . ASN A 1 179 ? 16.258 -4.080 -16.667 1.00 84.94 179 ASN A O 1
ATOM 1543 N N . PHE A 1 180 ? 15.982 -5.150 -18.625 1.00 89.50 180 PHE A N 1
ATOM 1544 C CA . PHE A 1 180 ? 14.543 -5.330 -18.468 1.00 89.50 180 PHE A CA 1
ATOM 1545 C C . PHE A 1 180 ? 14.223 -6.277 -17.314 1.00 89.50 180 PHE A C 1
ATOM 1547 O O . PHE A 1 180 ? 13.462 -5.910 -16.422 1.00 89.50 180 PHE A O 1
ATOM 1554 N N . GLU A 1 181 ? 14.862 -7.444 -17.259 1.00 88.00 181 GLU A N 1
ATOM 1555 C CA . GLU A 1 181 ? 14.670 -8.403 -16.170 1.00 88.00 181 GLU A CA 1
ATOM 1556 C C . GLU A 1 181 ? 15.078 -7.838 -14.810 1.00 88.00 181 GLU A C 1
ATOM 1558 O O . GLU A 1 181 ? 14.353 -8.018 -13.829 1.00 88.00 181 GLU A O 1
ATOM 1563 N N . ASN A 1 182 ? 16.209 -7.130 -14.737 1.00 81.19 182 ASN A N 1
ATOM 1564 C CA . ASN A 1 182 ? 16.646 -6.475 -13.504 1.00 81.19 182 ASN A CA 1
ATOM 1565 C C . ASN A 1 182 ? 15.613 -5.446 -13.041 1.00 81.19 182 ASN A C 1
ATOM 1567 O O . ASN A 1 182 ? 15.203 -5.466 -11.877 1.00 81.19 182 ASN A O 1
ATOM 1571 N N . ARG A 1 183 ? 15.084 -4.639 -13.969 1.00 80.31 183 ARG A N 1
ATOM 1572 C CA . ARG A 1 183 ? 14.024 -3.682 -13.657 1.00 80.31 183 ARG A CA 1
ATOM 1573 C C . ARG A 1 183 ? 12.737 -4.370 -13.199 1.00 80.31 183 ARG A C 1
ATOM 1575 O O . ARG A 1 183 ? 12.136 -3.931 -12.224 1.00 80.31 183 ARG A O 1
ATOM 1582 N N . LEU A 1 184 ? 12.317 -5.462 -13.838 1.00 83.56 184 LEU A N 1
ATOM 1583 C CA . LEU A 1 184 ? 11.140 -6.222 -13.403 1.00 83.56 184 LEU A CA 1
ATOM 1584 C C . LEU A 1 184 ? 11.332 -6.839 -12.010 1.00 83.56 184 LEU A C 1
ATOM 1586 O O . LEU A 1 184 ? 10.398 -6.829 -11.209 1.00 83.56 184 LEU A O 1
ATOM 1590 N N . LYS A 1 185 ? 12.533 -7.336 -11.682 1.00 81.06 185 LYS A N 1
ATOM 1591 C CA . LYS A 1 185 ? 12.858 -7.837 -10.332 1.00 81.06 185 LYS A CA 1
ATOM 1592 C C . LYS A 1 185 ? 12.748 -6.733 -9.284 1.00 81.06 185 LYS A C 1
ATOM 1594 O O . LYS A 1 185 ? 12.187 -6.976 -8.220 1.00 81.06 185 LYS A O 1
ATOM 1599 N N . GLU A 1 186 ? 13.256 -5.537 -9.569 1.00 71.25 186 GLU A N 1
ATOM 1600 C CA . GLU A 1 186 ? 13.107 -4.373 -8.685 1.00 71.25 186 GLU A CA 1
ATOM 1601 C C . GLU A 1 186 ? 11.640 -3.995 -8.488 1.00 71.25 186 GLU A C 1
ATOM 1603 O O . GLU A 1 186 ? 11.184 -3.855 -7.354 1.00 71.25 186 GLU A O 1
ATOM 1608 N N . LEU A 1 187 ? 10.881 -3.894 -9.582 1.00 69.56 187 LEU A N 1
ATOM 1609 C CA . LEU A 1 187 ? 9.459 -3.562 -9.529 1.00 69.56 187 LEU A CA 1
ATOM 1610 C C . LEU A 1 187 ? 8.657 -4.610 -8.753 1.00 69.56 187 LEU A C 1
ATOM 1612 O O . LEU A 1 187 ? 7.765 -4.251 -7.989 1.00 69.56 187 LEU A O 1
ATOM 1616 N N . LEU A 1 188 ? 9.004 -5.893 -8.871 1.00 69.12 188 LEU A N 1
ATOM 1617 C CA . LEU A 1 188 ? 8.366 -6.976 -8.123 1.00 69.12 188 LEU A CA 1
ATOM 1618 C C . LEU A 1 188 ? 8.678 -6.924 -6.616 1.00 69.12 188 LEU A C 1
ATOM 1620 O O . LEU A 1 188 ? 7.828 -7.278 -5.802 1.00 69.12 188 LEU A O 1
ATOM 1624 N N . LYS A 1 189 ? 9.869 -6.453 -6.212 1.00 62.59 189 LYS A N 1
ATOM 1625 C CA . LYS A 1 189 ? 10.183 -6.217 -4.786 1.00 62.59 189 LYS A CA 1
ATOM 1626 C C . LYS A 1 189 ? 9.271 -5.144 -4.179 1.00 62.59 189 LYS A C 1
ATOM 1628 O O . LYS A 1 189 ? 8.952 -5.221 -2.993 1.00 62.59 189 LYS A O 1
ATOM 1633 N N . ILE A 1 190 ? 8.861 -4.169 -4.993 1.00 59.66 190 ILE A N 1
ATOM 1634 C CA . ILE A 1 190 ? 7.965 -3.071 -4.608 1.00 59.66 190 ILE A CA 1
ATOM 1635 C C . ILE A 1 190 ? 6.499 -3.537 -4.646 1.00 59.66 190 ILE A C 1
ATOM 1637 O O . ILE A 1 190 ? 5.746 -3.289 -3.705 1.00 59.66 190 ILE A O 1
ATOM 1641 N N . LYS A 1 191 ? 6.100 -4.265 -5.696 1.00 56.69 191 LYS A N 1
ATOM 1642 C CA . LYS A 1 191 ? 4.747 -4.802 -5.897 1.00 56.69 191 LYS A CA 1
ATOM 1643 C C . LYS A 1 191 ? 4.643 -6.246 -5.419 1.00 56.69 191 LYS A C 1
ATOM 1645 O O . LYS A 1 191 ? 4.837 -7.190 -6.184 1.00 56.69 191 LYS A O 1
ATOM 1650 N N . ARG A 1 192 ? 4.315 -6.430 -4.139 1.00 46.50 192 ARG A N 1
ATOM 1651 C CA . ARG A 1 192 ? 4.043 -7.769 -3.591 1.00 46.50 192 ARG A CA 1
ATOM 1652 C C . ARG A 1 192 ? 2.771 -8.373 -4.205 1.00 46.50 192 ARG A C 1
ATOM 1654 O O . ARG A 1 192 ? 1.862 -7.625 -4.541 1.00 46.50 192 ARG A O 1
ATOM 1661 N N . PRO A 1 193 ? 2.673 -9.707 -4.347 1.00 41.28 193 PRO A N 1
ATOM 1662 C CA . PRO A 1 193 ? 1.483 -10.368 -4.876 1.00 41.28 193 PRO A CA 1
ATOM 1663 C C . PRO A 1 193 ? 0.213 -9.918 -4.146 1.00 41.28 193 PRO A C 1
ATOM 1665 O O . PRO A 1 193 ? 0.147 -9.977 -2.919 1.00 41.28 193 PRO A O 1
ATOM 1668 N N . ILE A 1 194 ? -0.794 -9.491 -4.915 1.00 41.88 194 ILE A N 1
ATOM 1669 C CA . ILE A 1 194 ? -2.159 -9.305 -4.418 1.00 41.88 194 ILE A CA 1
ATOM 1670 C C . ILE A 1 194 ? -2.616 -10.682 -3.941 1.00 41.88 194 ILE A C 1
ATOM 1672 O O . ILE A 1 194 ? -2.831 -11.586 -4.749 1.00 41.88 194 ILE A O 1
ATOM 1676 N N . ILE A 1 195 ? -2.730 -10.857 -2.626 1.00 40.09 195 ILE A N 1
ATOM 1677 C CA . ILE A 1 195 ? -3.475 -11.980 -2.067 1.00 40.09 195 ILE A CA 1
ATOM 1678 C C . ILE A 1 195 ? -4.917 -11.723 -2.500 1.00 40.09 195 ILE A C 1
ATOM 1680 O O . ILE A 1 195 ? -5.528 -10.763 -2.036 1.00 40.09 195 ILE A O 1
ATOM 1684 N N . SER A 1 196 ? -5.428 -12.500 -3.457 1.00 39.09 196 SER A N 1
ATOM 1685 C CA . SER A 1 196 ? -6.822 -12.397 -3.880 1.00 39.09 196 SER A CA 1
ATOM 1686 C C . SER A 1 196 ? -7.699 -12.700 -2.669 1.00 39.09 196 SER A C 1
ATOM 1688 O O . SER A 1 196 ? -7.791 -13.854 -2.245 1.00 39.09 196 SER A O 1
ATOM 1690 N N . GLU A 1 197 ? -8.302 -11.671 -2.083 1.00 52.50 197 GLU A N 1
ATOM 1691 C CA . GLU A 1 197 ? -9.331 -11.874 -1.075 1.00 52.50 197 GLU A CA 1
ATOM 1692 C C . GLU A 1 197 ? -10.501 -12.592 -1.742 1.00 52.50 197 GLU A C 1
ATOM 1694 O O . GLU A 1 197 ? -11.001 -12.159 -2.782 1.00 52.50 197 GLU A O 1
ATOM 1699 N N . VAL A 1 198 ? -10.922 -13.710 -1.156 1.00 55.69 198 VAL A N 1
ATOM 1700 C CA . VAL A 1 198 ? -12.216 -14.309 -1.472 1.00 55.69 198 VAL A CA 1
ATOM 1701 C C . VAL A 1 198 ? -13.245 -13.393 -0.809 1.00 55.69 198 VAL A C 1
ATOM 1703 O O . VAL A 1 198 ? -13.258 -13.324 0.421 1.00 55.69 198 VAL A O 1
ATOM 1706 N N . PRO A 1 199 ? -14.048 -12.631 -1.572 1.00 65.25 199 PRO A N 1
ATOM 1707 C CA . PRO A 1 199 ? -14.989 -11.697 -0.975 1.00 65.25 199 PRO A CA 1
ATOM 1708 C C . PRO A 1 199 ? -16.037 -12.460 -0.160 1.00 65.25 199 PRO A C 1
ATOM 1710 O O . PRO A 1 199 ? -16.435 -13.564 -0.538 1.00 65.25 199 PRO A O 1
ATOM 1713 N N . ASN A 1 200 ? -16.506 -11.867 0.940 1.00 79.38 200 ASN A N 1
ATOM 1714 C CA . ASN A 1 200 ? -17.543 -12.477 1.764 1.00 79.38 200 ASN A CA 1
ATOM 1715 C C . ASN A 1 200 ? -18.834 -12.690 0.953 1.00 79.38 200 ASN A C 1
ATOM 1717 O O . ASN A 1 200 ? -19.475 -11.733 0.505 1.00 79.38 200 ASN A O 1
ATOM 1721 N N . GLU A 1 201 ? -19.212 -13.955 0.762 1.00 83.75 201 GLU A N 1
ATOM 1722 C CA . GLU A 1 201 ? -20.354 -14.339 -0.071 1.00 83.75 201 GLU A CA 1
ATOM 1723 C C . GLU A 1 201 ? -21.676 -13.740 0.426 1.00 83.75 201 GLU A C 1
ATOM 1725 O O . GLU A 1 201 ? -22.477 -13.284 -0.389 1.00 83.75 201 GLU A O 1
ATOM 1730 N N . TYR A 1 202 ? -21.872 -13.646 1.744 1.00 87.94 202 TYR A N 1
ATOM 1731 C CA . TYR A 1 202 ? -23.115 -13.153 2.339 1.00 87.94 202 TYR A CA 1
ATOM 1732 C C . TYR A 1 202 ? -23.255 -11.639 2.191 1.00 87.94 202 TYR A C 1
ATOM 1734 O O . TYR A 1 202 ? -24.347 -11.144 1.929 1.00 87.94 202 TYR A O 1
ATOM 1742 N N . ILE A 1 203 ? -22.150 -10.891 2.265 1.00 82.00 203 ILE A N 1
ATOM 1743 C CA . ILE A 1 203 ? -22.165 -9.447 1.978 1.00 82.00 203 ILE A CA 1
ATOM 1744 C C . ILE A 1 203 ? -22.550 -9.200 0.517 1.00 82.00 203 ILE A C 1
ATOM 1746 O O . ILE A 1 203 ? -23.351 -8.311 0.230 1.00 82.00 203 ILE A O 1
ATOM 1750 N N . ASN A 1 204 ? -22.012 -9.997 -0.410 1.00 77.69 204 ASN A N 1
ATOM 1751 C CA . ASN A 1 204 ? -22.348 -9.881 -1.829 1.00 77.69 204 ASN A CA 1
ATOM 1752 C C . ASN A 1 204 ? -23.809 -10.262 -2.111 1.00 77.69 204 ASN A C 1
ATOM 1754 O O . ASN A 1 204 ? -24.467 -9.581 -2.893 1.00 77.69 204 ASN A O 1
ATOM 1758 N N . GLN A 1 205 ? -24.326 -11.306 -1.456 1.00 77.38 205 GLN A N 1
ATOM 1759 C CA . GLN A 1 205 ? -25.739 -11.684 -1.546 1.00 77.38 205 GLN A CA 1
ATOM 1760 C C . GLN A 1 205 ? -26.648 -10.561 -1.034 1.00 77.38 205 GLN A C 1
ATOM 1762 O O . GLN A 1 205 ? -27.576 -10.160 -1.731 1.00 77.38 205 GLN A O 1
ATOM 1767 N N . LEU A 1 206 ? -26.343 -9.979 0.130 1.00 76.62 206 LEU A N 1
ATOM 1768 C CA . LEU A 1 206 ? -27.117 -8.866 0.693 1.00 76.62 206 LEU A CA 1
ATOM 1769 C C . LEU A 1 206 ? -27.043 -7.589 -0.155 1.00 76.62 206 LEU A C 1
ATOM 1771 O O . LEU A 1 206 ? -28.019 -6.844 -0.227 1.00 76.62 206 LEU A O 1
ATOM 1775 N N . ALA A 1 207 ? -25.932 -7.344 -0.852 1.00 75.50 207 ALA A N 1
ATOM 1776 C CA . ALA A 1 207 ? -25.850 -6.251 -1.820 1.00 75.50 207 ALA A CA 1
ATOM 1777 C C . ALA A 1 207 ? -26.849 -6.422 -2.985 1.00 75.50 207 ALA A C 1
ATOM 1779 O O . ALA A 1 207 ? -27.330 -5.430 -3.535 1.00 75.50 207 ALA A O 1
ATOM 1780 N N . GLY A 1 208 ? -27.185 -7.671 -3.325 1.00 75.12 208 GLY A N 1
ATOM 1781 C CA . GLY A 1 208 ? -28.177 -8.064 -4.326 1.00 75.12 208 GLY A CA 1
ATOM 1782 C C . GLY A 1 208 ? -29.548 -8.433 -3.751 1.00 75.12 208 GLY A C 1
ATOM 1783 O O . GLY A 1 208 ? -30.276 -9.177 -4.398 1.00 75.12 208 GLY A O 1
ATOM 1784 N N . PHE A 1 209 ? -29.933 -7.937 -2.565 1.00 78.75 209 PHE A N 1
ATOM 1785 C CA . PHE A 1 209 ? -31.149 -8.389 -1.858 1.00 78.75 209 PHE A CA 1
ATOM 1786 C C . PHE A 1 209 ? -32.453 -8.329 -2.673 1.00 78.75 209 PHE A C 1
ATOM 1788 O O . PHE A 1 209 ? -33.411 -9.019 -2.344 1.00 78.75 209 PHE A O 1
ATOM 1795 N N . LYS A 1 210 ? -32.507 -7.511 -3.731 1.00 79.31 210 LYS A N 1
ATOM 1796 C CA . LYS A 1 210 ? -33.667 -7.407 -4.630 1.00 79.31 210 LYS A CA 1
ATOM 1797 C C . LYS A 1 210 ? -33.949 -8.690 -5.413 1.00 79.31 210 LYS A C 1
ATOM 1799 O O . LYS A 1 210 ? -35.085 -8.887 -5.831 1.00 79.31 210 LYS A O 1
ATOM 1804 N N . ASP A 1 211 ? -32.928 -9.517 -5.612 1.00 82.69 211 ASP A N 1
ATOM 1805 C CA . ASP A 1 211 ? -33.013 -10.767 -6.368 1.00 82.69 211 ASP A CA 1
ATOM 1806 C C . ASP A 1 211 ? -33.224 -11.988 -5.454 1.00 82.69 211 ASP A C 1
ATOM 1808 O O . ASP A 1 211 ? -33.370 -13.105 -5.948 1.00 82.69 211 ASP A O 1
ATOM 1812 N N . LEU A 1 212 ? -33.247 -11.786 -4.131 1.00 82.12 212 LEU A N 1
ATOM 1813 C CA . LEU A 1 212 ? -33.424 -12.840 -3.133 1.00 82.12 212 LEU A CA 1
ATOM 1814 C C . LEU A 1 212 ? -34.892 -12.971 -2.724 1.00 82.12 212 LEU A C 1
ATOM 1816 O O . LEU A 1 212 ? -35.619 -11.980 -2.613 1.00 82.12 212 LEU A O 1
ATOM 1820 N N . ASN A 1 213 ? -35.323 -14.198 -2.428 1.00 91.38 213 ASN A N 1
ATOM 1821 C CA . ASN A 1 213 ? -36.563 -14.400 -1.680 1.00 91.38 213 ASN A CA 1
ATOM 1822 C C . ASN A 1 213 ? -36.349 -14.185 -0.166 1.00 91.38 213 ASN A C 1
ATOM 1824 O O . ASN A 1 213 ? -35.221 -14.151 0.319 1.00 91.38 213 ASN A O 1
ATOM 1828 N N . GLU A 1 214 ? -37.441 -14.053 0.593 1.00 89.81 214 GLU A N 1
ATOM 1829 C CA . GLU A 1 214 ? -37.406 -13.740 2.033 1.00 89.81 214 GLU A CA 1
ATOM 1830 C C . GLU A 1 214 ? -36.574 -14.744 2.844 1.00 89.81 214 GLU A C 1
ATOM 1832 O O . GLU A 1 214 ? -35.780 -14.353 3.695 1.00 89.81 214 GLU A O 1
ATOM 1837 N N . LYS A 1 215 ? -36.674 -16.038 2.519 1.00 92.94 215 LYS A N 1
ATOM 1838 C CA . LYS A 1 215 ? -35.906 -17.082 3.202 1.00 92.94 215 LYS A CA 1
ATOM 1839 C C . LYS A 1 215 ? -34.411 -16.981 2.897 1.00 92.94 215 LYS A C 1
ATOM 1841 O O . LYS A 1 215 ? -33.599 -17.098 3.805 1.00 92.94 215 LYS A O 1
ATOM 1846 N N . GLU A 1 216 ? -34.046 -16.766 1.635 1.00 91.25 216 GLU A N 1
ATOM 1847 C CA . GLU A 1 216 ? -32.647 -16.579 1.224 1.00 91.25 216 GLU A CA 1
ATOM 1848 C C . GLU A 1 216 ? -32.033 -15.336 1.871 1.00 91.25 216 GLU A C 1
ATOM 1850 O O . GLU A 1 216 ? -30.884 -15.367 2.309 1.00 91.25 216 GLU A O 1
ATOM 1855 N N . PHE A 1 217 ? -32.808 -14.255 1.961 1.00 92.25 217 PHE A N 1
ATOM 1856 C CA . PHE A 1 217 ? -32.394 -13.020 2.611 1.00 92.25 217 PHE A CA 1
ATOM 1857 C C . PHE A 1 217 ? -32.176 -13.202 4.121 1.00 92.25 217 PHE A C 1
ATOM 1859 O O . PHE A 1 217 ? -31.148 -12.766 4.651 1.00 92.25 217 PHE A O 1
ATOM 1866 N N . ASP A 1 218 ? -33.104 -13.873 4.808 1.00 93.38 218 ASP A N 1
ATOM 1867 C CA . ASP A 1 218 ? -32.989 -14.166 6.238 1.00 93.38 218 ASP A CA 1
ATOM 1868 C C . ASP A 1 218 ? -31.812 -15.100 6.539 1.00 93.38 218 ASP A C 1
ATOM 1870 O O . ASP A 1 218 ? -31.039 -14.831 7.461 1.00 93.38 218 ASP A O 1
ATOM 1874 N N . ASP A 1 219 ? -31.632 -16.151 5.733 1.00 93.88 219 ASP A N 1
ATOM 1875 C CA . ASP A 1 219 ? -30.512 -17.085 5.868 1.00 93.88 219 ASP A CA 1
ATOM 1876 C C . ASP A 1 219 ? -29.169 -16.357 5.654 1.00 93.88 219 ASP A C 1
ATOM 1878 O O . ASP A 1 219 ? -28.245 -16.513 6.457 1.00 93.88 219 ASP A O 1
ATOM 1882 N N . ALA A 1 220 ? -29.050 -15.514 4.619 1.00 90.75 220 ALA A N 1
ATOM 1883 C CA . ALA A 1 220 ? -27.837 -14.732 4.358 1.00 90.75 220 ALA A CA 1
ATOM 1884 C C . ALA A 1 220 ? -27.534 -13.731 5.487 1.00 90.75 220 ALA A C 1
ATOM 1886 O O . ALA A 1 220 ? -26.381 -13.582 5.904 1.00 90.75 220 ALA A O 1
ATOM 1887 N N . THR A 1 221 ? -28.571 -13.080 6.019 1.00 93.56 221 THR A N 1
ATOM 1888 C CA . THR A 1 221 ? -28.461 -12.167 7.162 1.00 93.56 221 THR A CA 1
ATOM 1889 C C . THR A 1 221 ? -27.948 -12.893 8.405 1.00 93.56 221 THR A C 1
ATOM 1891 O O . THR A 1 221 ? -26.995 -12.433 9.039 1.00 93.56 221 THR A O 1
ATOM 1894 N N . ASP A 1 222 ? -28.546 -14.034 8.752 1.00 94.50 222 ASP A N 1
ATOM 1895 C CA . ASP A 1 222 ? -28.178 -14.797 9.947 1.00 94.50 222 ASP A CA 1
ATOM 1896 C C . ASP A 1 222 ? -26.744 -15.307 9.871 1.00 94.50 222 ASP A C 1
ATOM 1898 O O . ASP A 1 222 ? -25.993 -15.195 10.844 1.00 94.50 222 ASP A O 1
ATOM 1902 N N . ARG A 1 223 ? -26.338 -15.800 8.697 1.00 94.56 223 ARG A N 1
ATOM 1903 C CA . ARG A 1 223 ? -24.966 -16.250 8.443 1.00 94.56 223 ARG A CA 1
ATOM 1904 C C . ARG A 1 223 ? -23.956 -15.120 8.565 1.00 94.56 223 ARG A C 1
ATOM 1906 O O . ARG A 1 223 ? -22.907 -15.312 9.183 1.00 94.56 223 ARG A O 1
ATOM 1913 N N . LEU A 1 224 ? -24.265 -13.937 8.036 1.00 93.88 224 LEU A N 1
ATOM 1914 C CA . LEU A 1 224 ? -23.389 -12.777 8.182 1.00 93.88 224 LEU A CA 1
ATOM 1915 C C . LEU A 1 224 ? -23.256 -12.357 9.654 1.00 93.88 224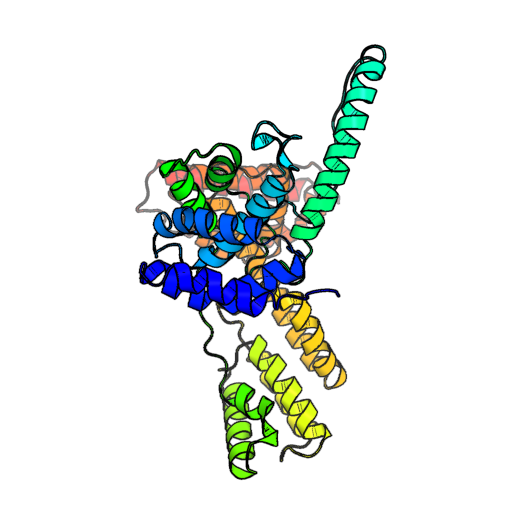 LEU A C 1
ATOM 1917 O O . LEU A 1 224 ? -22.144 -12.128 10.132 1.00 93.88 224 LEU A O 1
ATOM 1921 N N . ILE A 1 225 ? -24.363 -12.301 10.399 1.00 93.94 225 ILE A N 1
ATOM 1922 C CA . ILE A 1 225 ? -24.350 -11.959 11.831 1.00 93.94 225 ILE A CA 1
ATOM 1923 C C . ILE A 1 225 ? -23.572 -13.001 12.645 1.00 93.94 225 ILE A C 1
ATOM 1925 O O . ILE A 1 225 ? -22.818 -12.6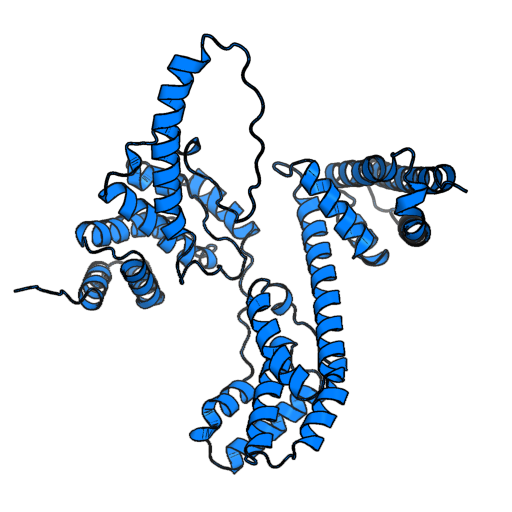32 13.549 1.00 93.94 225 ILE A O 1
ATOM 1929 N N . GLU A 1 226 ? -23.720 -14.289 12.333 1.00 94.38 226 GLU A N 1
ATOM 1930 C CA . GLU A 1 226 ? -22.946 -15.377 12.941 1.00 94.38 226 GLU A CA 1
ATOM 1931 C C . GLU A 1 226 ? -21.441 -15.171 12.705 1.00 94.38 226 GLU A C 1
ATOM 1933 O O . GLU A 1 226 ? -20.664 -15.155 13.661 1.00 94.38 226 GLU A O 1
ATOM 1938 N N . GLN A 1 227 ? -21.028 -14.889 11.465 1.00 92.44 227 GLN A N 1
ATOM 1939 C CA . GLN A 1 227 ? -19.625 -14.604 11.147 1.00 92.44 227 GLN A CA 1
ATOM 1940 C C . GLN A 1 227 ? -19.079 -13.373 11.882 1.00 92.44 227 GLN A C 1
ATOM 1942 O O . GLN A 1 227 ? -17.928 -13.391 12.329 1.00 92.44 227 GLN A O 1
ATOM 1947 N N . ILE A 1 228 ? -19.884 -12.314 12.019 1.00 93.00 228 ILE A N 1
ATOM 1948 C CA . ILE A 1 228 ? -19.515 -11.111 12.777 1.00 93.00 228 ILE A CA 1
ATOM 1949 C C . ILE A 1 228 ? -19.277 -11.468 14.250 1.00 93.00 228 ILE A C 1
ATOM 1951 O O . ILE A 1 228 ? -18.243 -11.105 14.812 1.00 93.00 228 ILE A O 1
ATOM 1955 N N . ARG A 1 229 ? -20.199 -12.214 14.872 1.00 93.00 229 ARG A N 1
ATOM 1956 C CA . ARG A 1 229 ? -20.108 -12.618 16.289 1.00 93.00 229 ARG A CA 1
ATOM 1957 C C . ARG A 1 229 ? -18.917 -13.527 16.574 1.00 93.00 229 ARG A C 1
ATOM 1959 O O . ARG A 1 229 ? -18.306 -13.409 17.643 1.00 93.00 229 ARG A O 1
ATOM 1966 N N . ASP A 1 230 ? -18.601 -14.394 15.617 1.00 90.06 230 ASP A N 1
ATOM 1967 C CA . ASP A 1 230 ? -17.453 -15.299 15.642 1.00 90.06 230 ASP A CA 1
ATOM 1968 C C . ASP A 1 230 ? -16.119 -14.585 15.385 1.00 90.06 230 ASP A C 1
ATOM 1970 O O . ASP A 1 230 ? -15.062 -15.199 15.521 1.00 90.06 230 ASP A O 1
ATOM 1974 N N . GLY A 1 231 ? -16.143 -13.306 14.991 1.00 86.50 231 GLY A N 1
ATOM 1975 C CA . GLY A 1 231 ? -14.939 -12.564 14.630 1.00 86.50 231 GLY A CA 1
ATOM 1976 C C . GLY A 1 231 ? -14.252 -13.121 13.381 1.00 86.50 231 GLY A C 1
ATOM 1977 O O . GLY A 1 231 ? -13.032 -13.069 13.293 1.00 86.50 231 GLY A O 1
ATOM 1978 N N . LYS A 1 232 ? -15.016 -13.682 12.432 1.00 86.44 232 LYS A N 1
ATOM 1979 C CA . LYS A 1 232 ? -14.515 -14.206 11.144 1.00 86.44 232 LYS A CA 1
ATOM 1980 C C . LYS A 1 232 ? -14.518 -13.161 10.027 1.00 86.44 232 LYS A C 1
ATOM 1982 O O . LYS A 1 232 ? -14.009 -13.426 8.942 1.00 86.44 232 LYS A O 1
ATOM 1987 N N . VAL A 1 233 ? -15.095 -11.991 10.286 1.00 86.31 233 VAL A N 1
ATOM 1988 C CA . VAL A 1 233 ? -15.179 -10.884 9.333 1.00 86.31 233 VAL A CA 1
ATOM 1989 C C . VAL A 1 233 ? -14.009 -9.931 9.568 1.00 86.31 233 VAL A C 1
ATOM 1991 O O . VAL A 1 233 ? -13.791 -9.478 10.694 1.00 86.31 233 VAL A O 1
ATOM 1994 N N . ASN A 1 234 ? -13.248 -9.649 8.509 1.00 82.81 234 ASN A N 1
ATOM 1995 C CA . ASN A 1 234 ? -12.148 -8.691 8.560 1.00 82.81 234 ASN A CA 1
ATOM 1996 C C . ASN A 1 234 ? -12.678 -7.250 8.694 1.00 82.81 234 ASN A C 1
ATOM 1998 O O . ASN A 1 234 ? -13.880 -6.996 8.609 1.00 82.81 234 ASN A O 1
ATOM 2002 N N . PHE A 1 235 ? -11.789 -6.285 8.917 1.00 81.94 235 PHE A N 1
ATOM 2003 C CA . PHE A 1 235 ? -12.196 -4.901 9.173 1.00 81.94 235 PHE A CA 1
ATOM 2004 C C . PHE A 1 235 ? -13.006 -4.279 8.028 1.00 81.94 235 PHE A C 1
ATOM 2006 O O . PHE A 1 235 ? -14.017 -3.621 8.277 1.00 81.94 235 PHE A O 1
ATOM 2013 N N . LYS A 1 236 ? -12.597 -4.518 6.779 1.00 76.75 236 LYS A N 1
ATOM 2014 C CA . LYS A 1 236 ? -13.276 -3.991 5.591 1.00 76.75 236 LYS A CA 1
ATOM 2015 C C . LYS A 1 236 ? -14.685 -4.549 5.440 1.00 76.75 236 LYS A C 1
ATOM 2017 O O . LYS A 1 236 ? -15.652 -3.794 5.327 1.00 76.75 236 LYS A O 1
ATOM 2022 N N . ASP A 1 237 ? -14.808 -5.866 5.475 1.00 83.50 237 ASP A N 1
ATOM 2023 C CA . ASP A 1 237 ? -16.092 -6.540 5.354 1.00 83.50 237 ASP A CA 1
ATOM 2024 C C . ASP A 1 237 ? -16.994 -6.230 6.551 1.00 83.50 237 ASP A C 1
ATOM 2026 O O . ASP A 1 237 ? -18.204 -6.130 6.381 1.00 83.50 237 ASP A O 1
ATOM 2030 N N . PHE A 1 238 ? -16.435 -5.963 7.735 1.00 88.69 238 PHE A N 1
ATOM 2031 C CA . PHE A 1 238 ? -17.213 -5.537 8.897 1.00 88.69 238 PHE A CA 1
ATOM 2032 C C . PHE A 1 238 ? -17.878 -4.177 8.655 1.00 88.69 238 PHE A C 1
ATOM 2034 O O . PHE A 1 238 ? -19.089 -4.042 8.835 1.00 88.69 238 PHE A O 1
ATOM 2041 N N . CYS A 1 239 ? -17.116 -3.173 8.208 1.00 83.69 239 CYS A N 1
ATOM 2042 C CA . CYS A 1 239 ? -17.658 -1.843 7.915 1.00 83.69 239 CYS A CA 1
ATOM 2043 C C . CYS A 1 239 ? -18.731 -1.898 6.817 1.00 83.69 239 CYS A C 1
ATOM 2045 O O . CYS A 1 239 ? -19.802 -1.301 6.951 1.00 83.69 239 CYS A O 1
ATOM 2047 N N . ARG A 1 240 ? -18.485 -2.674 5.754 1.00 82.94 240 ARG A N 1
ATOM 2048 C CA . ARG A 1 240 ? -19.449 -2.878 4.661 1.00 82.94 240 ARG A CA 1
ATOM 2049 C C . ARG A 1 240 ? -20.708 -3.601 5.129 1.00 82.94 240 ARG A C 1
ATOM 2051 O O . ARG A 1 240 ? -21.809 -3.140 4.831 1.00 82.94 240 ARG A O 1
ATOM 2058 N N . ALA A 1 241 ? -20.555 -4.685 5.888 1.00 88.06 241 ALA A N 1
ATOM 2059 C CA . ALA A 1 241 ? -21.661 -5.433 6.470 1.00 88.06 241 ALA A CA 1
ATOM 2060 C C . ALA A 1 241 ? -22.563 -4.521 7.304 1.00 88.06 241 ALA A C 1
ATOM 2062 O O . ALA A 1 241 ? -23.773 -4.501 7.096 1.00 88.06 241 ALA A O 1
ATOM 2063 N N . PHE A 1 242 ? -21.989 -3.707 8.192 1.00 89.62 242 PHE A N 1
ATOM 2064 C CA . PHE A 1 242 ? -22.792 -2.818 9.028 1.00 89.62 242 PHE A CA 1
ATOM 2065 C C . PHE A 1 242 ? -23.463 -1.693 8.253 1.00 89.62 242 PHE A C 1
ATOM 2067 O O . PHE A 1 242 ? -24.596 -1.361 8.579 1.00 89.62 242 PHE A O 1
ATOM 2074 N N . ASN A 1 243 ? -22.857 -1.164 7.192 1.00 82.56 243 ASN A N 1
ATOM 2075 C CA . ASN A 1 243 ? -23.555 -0.208 6.331 1.00 82.56 243 ASN A CA 1
ATOM 2076 C C . ASN A 1 243 ? -24.793 -0.826 5.664 1.00 82.56 243 ASN A C 1
ATOM 2078 O O . ASN A 1 243 ? -25.844 -0.183 5.629 1.00 82.56 243 ASN A O 1
ATOM 2082 N N . PHE A 1 244 ? -24.715 -2.086 5.220 1.00 85.50 244 PHE A N 1
ATOM 2083 C CA . PHE A 1 244 ? -25.890 -2.808 4.726 1.00 85.50 244 PHE A CA 1
ATOM 2084 C C . PHE A 1 244 ? -26.917 -3.064 5.828 1.00 85.50 244 PHE A C 1
ATOM 2086 O O . PHE A 1 244 ? -28.090 -2.755 5.637 1.00 85.50 244 PHE A O 1
ATOM 2093 N N . LEU A 1 245 ? -26.498 -3.572 6.989 1.00 89.75 245 LEU A N 1
ATOM 2094 C CA . LEU A 1 245 ? -27.417 -3.874 8.090 1.00 89.75 245 LEU A CA 1
ATOM 2095 C C . LEU A 1 245 ? -28.115 -2.611 8.626 1.00 89.75 245 LEU A C 1
ATOM 2097 O O . LEU A 1 245 ? -29.308 -2.628 8.924 1.00 89.75 245 LEU A O 1
ATOM 2101 N N . ILE A 1 246 ? -27.405 -1.485 8.705 1.00 87.25 246 ILE A N 1
ATOM 2102 C CA . ILE A 1 246 ? -27.975 -0.186 9.084 1.00 87.25 246 ILE A CA 1
ATOM 2103 C C . ILE A 1 246 ? -28.999 0.275 8.043 1.00 87.25 246 ILE A C 1
ATOM 2105 O O . ILE A 1 246 ? -30.089 0.708 8.407 1.00 87.25 246 ILE A O 1
ATOM 2109 N N . TYR A 1 247 ? -28.668 0.189 6.753 1.00 86.38 247 TYR A N 1
ATOM 2110 C CA . TYR A 1 247 ? -29.596 0.569 5.690 1.00 86.38 247 TYR A CA 1
ATOM 2111 C C . TYR A 1 247 ? -30.863 -0.298 5.710 1.00 86.38 247 TYR A C 1
ATOM 2113 O O . TYR A 1 247 ? -31.972 0.222 5.790 1.00 86.38 247 TYR A O 1
ATOM 2121 N N . LEU A 1 248 ? -30.705 -1.622 5.721 1.00 86.31 248 LEU A N 1
ATOM 2122 C CA . LEU A 1 248 ? -31.816 -2.574 5.670 1.00 86.31 248 LEU A CA 1
ATOM 2123 C C . LEU A 1 248 ? -32.707 -2.519 6.927 1.00 86.31 248 LEU A C 1
ATOM 2125 O O . LEU A 1 248 ? -33.905 -2.786 6.833 1.00 86.31 248 LEU A O 1
ATOM 2129 N N . SER A 1 249 ? -32.158 -2.152 8.091 1.00 90.75 249 SER A N 1
ATOM 2130 C CA . SER A 1 249 ? -32.941 -1.981 9.327 1.00 90.75 249 SER A CA 1
ATOM 2131 C C . SER A 1 249 ? -33.739 -0.680 9.324 1.00 90.75 249 SER A C 1
ATOM 2133 O O . SER A 1 249 ? -34.916 -0.701 9.680 1.00 90.75 249 SER A O 1
ATOM 2135 N N . LYS A 1 250 ? -33.161 0.426 8.830 1.00 85.38 250 LYS A N 1
ATOM 2136 C CA . LYS A 1 250 ? -33.883 1.697 8.621 1.00 85.38 250 LYS A CA 1
ATOM 2137 C C . LYS A 1 250 ? -35.053 1.546 7.650 1.00 85.38 250 LYS A C 1
ATOM 2139 O O . LYS A 1 250 ? -36.130 2.089 7.885 1.00 85.38 250 LYS A O 1
ATOM 2144 N N . GLU A 1 251 ? -34.856 0.768 6.588 1.00 86.38 251 GLU A N 1
ATOM 2145 C CA . GLU A 1 251 ? -35.905 0.452 5.610 1.00 86.38 251 GLU A CA 1
ATOM 2146 C C . GLU A 1 251 ? -36.907 -0.606 6.114 1.00 86.38 251 GLU A C 1
ATOM 2148 O O . GLU A 1 251 ? -37.869 -0.920 5.417 1.00 86.38 251 GLU A O 1
ATOM 2153 N N . LYS A 1 252 ? -36.719 -1.147 7.330 1.00 89.38 252 LYS A N 1
ATOM 2154 C CA . LYS A 1 252 ? -37.559 -2.198 7.938 1.00 89.38 252 LYS A CA 1
ATOM 2155 C C . LYS A 1 252 ? -37.661 -3.472 7.090 1.00 89.38 252 LYS A C 1
ATOM 2157 O O . LYS A 1 252 ? -38.683 -4.153 7.108 1.00 89.38 252 LYS A O 1
ATOM 2162 N N . ILE A 1 253 ? -36.601 -3.769 6.342 1.00 87.12 253 ILE A N 1
ATOM 2163 C CA . ILE A 1 253 ? -36.457 -4.986 5.533 1.00 87.12 253 ILE A CA 1
ATOM 2164 C C . ILE A 1 253 ? -35.848 -6.103 6.387 1.00 87.12 253 ILE A C 1
ATOM 2166 O O . ILE A 1 253 ? -36.189 -7.269 6.234 1.00 87.12 253 ILE A O 1
ATOM 2170 N N . LEU A 1 254 ? -34.956 -5.744 7.315 1.00 88.69 254 LEU A N 1
ATOM 2171 C CA . LEU A 1 254 ? -34.394 -6.678 8.285 1.00 88.69 254 LEU A CA 1
ATOM 2172 C C . LEU A 1 254 ? -35.413 -7.073 9.354 1.00 88.69 254 LEU A C 1
ATOM 2174 O O . LEU A 1 254 ? -36.116 -6.224 9.900 1.00 88.69 254 LEU A O 1
ATOM 2178 N N . LYS A 1 255 ? -35.374 -8.347 9.758 1.00 88.56 255 LYS A N 1
ATOM 2179 C CA . LYS A 1 255 ? -36.056 -8.826 10.970 1.00 88.56 255 LYS A CA 1
ATOM 2180 C C . LYS A 1 255 ? -35.519 -8.204 12.264 1.00 88.56 255 LYS A C 1
ATOM 2182 O O . LYS A 1 255 ? -36.211 -8.217 13.276 1.00 88.56 255 LYS A O 1
ATOM 2187 N N . TYR A 1 256 ? -34.292 -7.681 12.223 1.00 87.94 256 TYR A N 1
ATOM 2188 C CA . TYR A 1 256 ? -33.645 -6.979 13.327 1.00 87.94 256 TYR A CA 1
ATOM 2189 C C . TYR A 1 256 ? -33.951 -5.482 13.273 1.00 87.94 256 TYR A C 1
ATOM 2191 O O . TYR A 1 256 ? -33.750 -4.833 12.242 1.00 87.94 256 TYR A O 1
ATOM 2199 N N . GLY A 1 257 ? -34.388 -4.923 14.400 1.00 90.75 257 GLY A N 1
ATOM 2200 C CA . GLY A 1 257 ? -34.624 -3.489 14.542 1.00 90.75 257 GLY A CA 1
ATOM 2201 C C . GLY A 1 257 ? -33.329 -2.673 14.595 1.00 90.75 257 GLY A C 1
ATOM 2202 O O . GLY A 1 257 ? -32.246 -3.196 14.860 1.00 90.75 257 GLY A O 1
ATOM 2203 N N . GLU A 1 258 ? -33.442 -1.355 14.402 1.00 92.44 258 GLU A N 1
ATOM 2204 C CA . GLU A 1 258 ? -32.288 -0.443 14.441 1.00 92.44 258 GLU A CA 1
ATOM 2205 C C . GLU A 1 258 ? -31.496 -0.540 15.759 1.00 92.44 258 GLU A C 1
ATOM 2207 O O . GLU A 1 258 ? -30.268 -0.579 15.737 1.00 92.44 258 GLU A O 1
ATOM 2212 N N . GLU A 1 259 ? -32.169 -0.636 16.911 1.00 92.38 259 GLU A N 1
ATOM 2213 C CA . GLU A 1 259 ? -31.480 -0.770 18.205 1.00 92.38 259 GLU A CA 1
ATOM 2214 C C . GLU A 1 259 ? -30.716 -2.097 18.324 1.00 92.38 259 GLU A C 1
ATOM 2216 O O . GLU A 1 259 ? -29.589 -2.116 18.810 1.00 92.38 259 GLU A O 1
ATOM 2221 N N . GLU A 1 260 ? -31.260 -3.199 17.803 1.00 93.69 260 GLU A N 1
ATOM 2222 C CA . GLU A 1 260 ? -30.580 -4.500 17.829 1.00 93.69 260 GLU A CA 1
ATOM 2223 C C . GLU A 1 260 ? -29.326 -4.495 16.948 1.00 93.69 260 GLU A C 1
ATOM 2225 O O . GLU A 1 260 ? -28.283 -5.031 17.333 1.00 93.69 260 GLU A O 1
ATOM 2230 N N . VAL A 1 261 ? -29.398 -3.844 15.781 1.00 93.44 261 VAL A N 1
ATOM 2231 C CA . VAL A 1 261 ? -28.237 -3.642 14.903 1.00 93.44 261 VAL A CA 1
ATOM 2232 C C . VAL A 1 261 ? -27.208 -2.727 15.571 1.00 93.44 261 VAL A C 1
ATOM 2234 O O . VAL A 1 261 ? -26.005 -2.984 15.469 1.00 93.44 261 VAL A O 1
ATOM 2237 N N . ARG A 1 262 ? -27.647 -1.685 16.291 1.00 93.06 262 ARG A N 1
ATOM 2238 C CA . ARG A 1 262 ? -26.756 -0.771 17.025 1.00 93.06 262 ARG A CA 1
ATOM 2239 C C . ARG A 1 262 ? -26.020 -1.488 18.153 1.00 93.06 262 ARG A C 1
ATOM 2241 O O . ARG A 1 262 ? -24.807 -1.312 18.292 1.00 93.06 262 ARG A O 1
ATOM 2248 N N . ASP A 1 263 ? -26.727 -2.309 18.917 1.00 93.88 263 ASP A N 1
ATOM 2249 C CA . ASP A 1 263 ? -26.149 -3.098 20.000 1.00 93.88 263 ASP A CA 1
ATOM 2250 C C . ASP A 1 263 ? -25.169 -4.146 19.469 1.00 93.88 263 ASP A C 1
ATOM 2252 O O . ASP A 1 263 ? -24.073 -4.302 20.018 1.00 93.88 263 ASP A O 1
ATOM 2256 N N . LEU A 1 264 ? -25.516 -4.819 18.364 1.00 94.25 264 LEU A N 1
ATOM 2257 C CA . LEU A 1 264 ? -24.615 -5.748 17.684 1.00 94.25 264 LEU A CA 1
ATOM 2258 C C . LEU A 1 264 ? -23.335 -5.035 17.230 1.00 94.25 264 LEU A C 1
ATOM 2260 O O . LEU A 1 264 ? -22.238 -5.492 17.542 1.00 94.25 264 LEU A O 1
ATOM 2264 N N . LEU A 1 265 ? -23.461 -3.892 16.554 1.00 93.69 265 LEU A N 1
ATOM 2265 C CA . LEU A 1 265 ? -22.324 -3.085 16.114 1.00 93.69 265 LEU A CA 1
ATOM 2266 C C . LEU A 1 265 ? -21.403 -2.744 17.287 1.00 93.69 265 LEU A C 1
ATOM 2268 O O . LEU A 1 265 ? -20.201 -3.007 17.234 1.00 93.69 265 LEU A O 1
ATOM 2272 N N . LEU A 1 266 ? -21.959 -2.181 18.361 1.00 92.31 266 LEU A N 1
ATOM 2273 C CA . LEU A 1 266 ? -21.177 -1.736 19.510 1.00 92.31 266 LEU A CA 1
ATOM 2274 C C . LEU A 1 266 ? -20.458 -2.902 20.200 1.00 92.31 266 LEU A C 1
ATOM 2276 O O . LEU A 1 266 ? -19.281 -2.788 20.549 1.00 92.31 266 LEU A O 1
ATOM 2280 N N . LYS A 1 267 ? -21.159 -4.023 20.393 1.00 92.88 267 LYS A N 1
ATOM 2281 C CA . LYS A 1 267 ? -20.626 -5.203 21.077 1.00 92.88 267 LYS A CA 1
ATOM 2282 C C . LYS A 1 267 ? -19.512 -5.871 20.277 1.00 92.88 267 LYS A C 1
ATOM 2284 O O . LYS A 1 267 ? -18.484 -6.247 20.843 1.00 92.88 267 LYS A O 1
ATOM 2289 N N . GLU A 1 268 ? -19.706 -6.002 18.969 1.00 93.94 268 GLU A N 1
ATOM 2290 C CA . GLU A 1 268 ? -18.820 -6.786 18.111 1.00 93.94 268 GLU A CA 1
ATOM 2291 C C . GLU A 1 268 ? -17.654 -5.958 17.534 1.00 93.94 268 GLU A C 1
ATOM 2293 O O . GLU A 1 268 ? -16.643 -6.533 17.133 1.00 93.94 268 GLU A O 1
ATOM 2298 N N . SER A 1 269 ? -17.700 -4.618 17.619 1.00 88.88 269 SER A N 1
ATOM 2299 C CA . SER A 1 269 ? -16.610 -3.713 17.189 1.00 88.88 269 SER A CA 1
ATOM 2300 C C . SER A 1 269 ? -15.237 -4.054 17.790 1.00 88.88 269 SER A C 1
ATOM 2302 O O . SER A 1 269 ? -14.193 -3.822 17.180 1.00 88.88 269 SER A O 1
ATOM 2304 N N . ASN A 1 270 ? -15.208 -4.639 18.991 1.00 84.56 270 ASN A N 1
ATOM 2305 C CA . ASN A 1 270 ? -13.961 -5.021 19.658 1.00 84.56 270 ASN A CA 1
ATOM 2306 C C . ASN A 1 270 ? -13.334 -6.313 19.116 1.00 84.56 270 ASN A C 1
ATOM 2308 O O . ASN A 1 270 ? -12.121 -6.492 19.255 1.00 84.56 270 ASN A O 1
ATOM 2312 N N . LYS A 1 271 ? -14.120 -7.193 18.488 1.00 84.38 271 LYS A N 1
ATOM 2313 C CA . LYS A 1 271 ? -13.666 -8.512 18.015 1.00 84.38 271 LYS A CA 1
ATOM 2314 C C . LYS A 1 271 ? -13.044 -8.492 16.624 1.00 84.38 271 LYS A C 1
ATOM 2316 O O . LYS A 1 271 ? -12.460 -9.481 16.199 1.00 84.38 271 LYS A O 1
ATOM 2321 N N . ILE A 1 272 ? -13.149 -7.365 15.932 1.00 80.88 272 ILE A N 1
ATOM 2322 C CA . ILE A 1 272 ? -12.625 -7.206 14.581 1.00 80.88 272 ILE A CA 1
ATOM 2323 C C . ILE A 1 272 ? -11.107 -7.310 14.596 1.00 80.88 272 ILE A C 1
ATOM 2325 O O . ILE A 1 272 ? -10.429 -6.670 15.417 1.00 80.88 272 ILE A O 1
ATOM 2329 N N . PHE A 1 273 ? -10.605 -8.067 13.629 1.00 77.69 273 PHE A N 1
ATOM 2330 C CA . PHE A 1 273 ? -9.203 -8.145 13.275 1.00 77.69 273 PHE A CA 1
ATOM 2331 C C . PHE A 1 273 ? -8.984 -7.512 11.899 1.00 77.69 273 PHE A C 1
ATOM 2333 O O . PHE A 1 273 ? -9.877 -7.479 11.052 1.00 77.69 273 PHE A O 1
ATOM 2340 N N . LEU A 1 274 ? -7.774 -7.013 11.678 1.00 67.38 274 LEU A N 1
ATOM 2341 C CA . LEU A 1 274 ? -7.323 -6.626 10.350 1.00 67.38 274 LEU A CA 1
ATOM 2342 C C . LEU A 1 274 ? -6.586 -7.815 9.756 1.00 67.38 274 LEU A C 1
ATOM 2344 O O . LEU A 1 274 ? -5.639 -8.334 10.354 1.00 67.38 274 LEU A O 1
ATOM 2348 N N . SER A 1 275 ? -7.057 -8.273 8.606 1.00 64.00 275 SER A N 1
ATOM 2349 C CA . SER A 1 275 ? -6.406 -9.349 7.877 1.00 64.00 275 SER A CA 1
ATOM 2350 C C . SER A 1 275 ? -5.048 -8.884 7.338 1.00 64.00 275 SER A C 1
ATOM 2352 O O . SER A 1 275 ? -4.774 -7.691 7.183 1.00 64.00 275 SER A O 1
ATOM 2354 N N . THR A 1 276 ? -4.158 -9.827 7.034 1.00 53.00 276 THR A N 1
ATOM 2355 C CA . THR A 1 276 ? -2.907 -9.514 6.333 1.00 53.00 276 THR A CA 1
ATOM 2356 C C . THR A 1 276 ? -3.163 -8.919 4.951 1.00 53.00 276 THR A C 1
ATOM 2358 O O . THR A 1 276 ? -2.330 -8.165 4.479 1.00 53.00 276 THR A O 1
ATOM 2361 N N . SER A 1 277 ? -4.304 -9.161 4.310 1.00 50.47 277 SER A N 1
ATOM 2362 C CA . SER A 1 277 ? -4.688 -8.487 3.064 1.00 50.47 277 SER A CA 1
ATOM 2363 C C . SER A 1 277 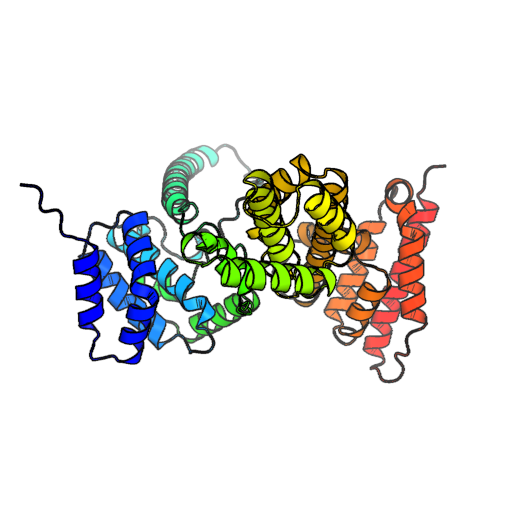? -5.153 -7.037 3.287 1.00 50.47 277 SER A C 1
ATOM 2365 O O . SER A 1 277 ? -4.766 -6.164 2.509 1.00 50.47 277 SER A O 1
ATOM 2367 N N . ASP A 1 278 ? -5.809 -6.722 4.414 1.00 48.50 278 ASP A N 1
ATOM 2368 C CA . ASP A 1 278 ? -6.093 -5.331 4.831 1.00 48.50 278 ASP A CA 1
ATOM 2369 C C . ASP A 1 278 ? -4.804 -4.520 5.071 1.00 48.50 278 ASP A C 1
ATOM 2371 O O . ASP A 1 278 ? -4.776 -3.305 4.879 1.00 48.50 278 ASP A O 1
ATOM 2375 N N . GLN A 1 279 ? -3.704 -5.186 5.453 1.00 47.91 279 GLN A N 1
ATOM 2376 C CA . GLN A 1 279 ? -2.378 -4.558 5.607 1.00 47.91 279 GLN A CA 1
ATOM 2377 C C . GLN A 1 279 ? -1.805 -4.059 4.276 1.00 47.91 279 GLN A C 1
ATOM 2379 O O . GLN A 1 279 ? -0.963 -3.166 4.269 1.00 47.91 279 GLN A O 1
ATOM 2384 N N . HIS A 1 280 ? -2.234 -4.636 3.152 1.00 45.28 280 HIS A N 1
ATOM 2385 C CA . HIS A 1 280 ? -1.625 -4.399 1.842 1.00 45.28 280 HIS A CA 1
ATOM 2386 C C . HIS A 1 280 ? -2.407 -3.370 1.006 1.00 45.28 280 HIS A C 1
ATOM 2388 O O . HIS A 1 280 ? -1.855 -2.832 0.052 1.00 45.28 280 HIS A O 1
ATOM 2394 N N . ASN A 1 281 ? -3.636 -3.017 1.405 1.00 44.38 281 ASN A N 1
ATOM 2395 C CA . ASN A 1 281 ? -4.494 -2.035 0.732 1.00 44.38 281 ASN A CA 1
ATOM 2396 C C . ASN A 1 281 ? -4.390 -0.634 1.362 1.00 44.38 281 ASN A C 1
ATOM 2398 O O . ASN A 1 281 ? -5.369 -0.071 1.858 1.00 44.38 281 ASN A O 1
ATOM 2402 N N . TYR A 1 282 ? -3.197 -0.026 1.296 1.00 41.69 282 TYR A N 1
ATOM 2403 C CA . TYR A 1 282 ? -2.948 1.342 1.790 1.00 41.69 282 TYR A CA 1
ATOM 2404 C C . TYR A 1 282 ? -3.794 2.430 1.084 1.00 41.69 282 TYR A C 1
ATOM 2406 O O . TYR A 1 282 ? -3.894 3.554 1.569 1.00 41.69 282 TYR A O 1
ATOM 2414 N N . PHE A 1 283 ? -4.457 2.111 -0.034 1.00 37.41 283 PHE A N 1
ATOM 2415 C CA . PHE A 1 283 ? -5.245 3.069 -0.824 1.00 37.41 283 PHE A CA 1
ATOM 2416 C C . PHE A 1 283 ? -6.763 2.983 -0.653 1.00 37.41 283 PHE A C 1
ATOM 2418 O O . PHE A 1 283 ? -7.450 3.958 -0.960 1.00 37.41 283 PHE A O 1
ATOM 2425 N N . ASP A 1 284 ? -7.296 1.925 -0.030 1.00 43.53 284 ASP A N 1
ATOM 2426 C CA . ASP A 1 284 ? -8.703 1.925 0.415 1.00 43.53 284 ASP A CA 1
ATOM 2427 C C . ASP A 1 284 ? -8.922 2.885 1.616 1.00 43.53 284 ASP A C 1
ATOM 2429 O O . ASP A 1 284 ? -10.052 3.125 2.036 1.00 43.53 284 ASP A O 1
ATOM 2433 N N . PHE A 1 285 ? -7.858 3.537 2.115 1.00 43.47 285 PHE A N 1
ATOM 2434 C CA . PHE A 1 285 ? -7.860 4.541 3.191 1.00 43.47 285 PHE A CA 1
ATOM 2435 C C . PHE A 1 285 ? -8.839 5.707 2.972 1.00 43.47 285 PHE A C 1
ATOM 2437 O O . PHE A 1 285 ? -9.414 6.201 3.941 1.00 43.47 285 PHE A O 1
ATOM 2444 N N . PHE A 1 286 ? -9.069 6.129 1.723 1.00 38.62 286 PHE A N 1
ATOM 2445 C CA . PHE A 1 286 ? -10.078 7.153 1.414 1.00 38.62 286 PHE A CA 1
ATOM 2446 C C . PHE A 1 286 ? -11.511 6.600 1.422 1.00 38.62 286 PHE A C 1
ATOM 2448 O O . PHE A 1 286 ? -12.449 7.342 1.710 1.00 38.62 286 PHE A O 1
ATOM 2455 N N . ARG A 1 287 ? -11.694 5.303 1.144 1.00 44.91 287 ARG A N 1
ATOM 2456 C CA . ARG A 1 287 ? -13.008 4.643 1.154 1.00 44.91 287 ARG A CA 1
ATOM 2457 C C . ARG A 1 287 ? -13.465 4.295 2.569 1.00 44.91 287 ARG A C 1
ATOM 2459 O O . ARG A 1 287 ? -14.636 4.494 2.877 1.00 44.91 287 ARG A O 1
ATOM 2466 N N . PHE A 1 288 ? -12.550 3.904 3.460 1.00 52.25 288 PHE A N 1
ATOM 2467 C CA . PHE A 1 288 ? -12.892 3.596 4.856 1.00 52.25 288 PHE A CA 1
ATOM 2468 C C . PHE A 1 288 ? -13.431 4.803 5.627 1.00 52.25 288 PHE A C 1
ATOM 2470 O O . PHE A 1 288 ? -14.347 4.657 6.432 1.00 52.25 288 PHE A O 1
ATOM 2477 N N . GLY A 1 289 ? -12.927 6.009 5.342 1.00 53.28 289 GLY A N 1
ATOM 2478 C CA . GLY A 1 289 ? -13.487 7.234 5.914 1.00 53.28 289 GLY A CA 1
ATOM 2479 C C . GLY A 1 289 ? -14.969 7.414 5.566 1.00 53.28 289 GLY A C 1
ATOM 2480 O O . GLY A 1 289 ? -15.747 7.827 6.418 1.00 53.28 289 GLY A O 1
ATOM 2481 N N . ILE A 1 290 ? -15.378 7.040 4.349 1.00 55.59 290 ILE A N 1
ATOM 2482 C CA . ILE A 1 290 ? -16.776 7.109 3.897 1.00 55.59 290 ILE A CA 1
ATOM 2483 C C . ILE A 1 290 ? -17.627 6.046 4.596 1.00 55.59 290 ILE A C 1
ATOM 2485 O O . ILE A 1 290 ? -18.719 6.349 5.070 1.00 55.59 290 ILE A O 1
ATOM 2489 N N . GLU A 1 291 ? -17.118 4.820 4.712 1.00 63.56 291 GLU A N 1
ATOM 2490 C CA . GLU A 1 291 ? -17.846 3.719 5.350 1.00 63.56 291 GLU A CA 1
ATOM 2491 C C . GLU A 1 291 ? -18.049 3.940 6.857 1.00 63.56 291 GLU A C 1
ATOM 2493 O O . GLU A 1 291 ? -19.099 3.581 7.389 1.00 63.56 291 GLU A O 1
ATOM 2498 N N . ILE A 1 292 ? -17.093 4.584 7.538 1.00 70.75 292 ILE A N 1
ATOM 2499 C CA . ILE A 1 292 ? -17.200 4.926 8.963 1.00 70.75 292 ILE A CA 1
ATOM 2500 C C . ILE A 1 292 ? -18.143 6.120 9.192 1.00 70.75 292 ILE A C 1
ATOM 2502 O O . ILE A 1 292 ? -18.740 6.210 10.261 1.00 70.75 292 ILE A O 1
ATOM 2506 N N . ILE A 1 293 ? -18.345 7.018 8.217 1.00 71.56 293 ILE A N 1
ATOM 2507 C CA . ILE A 1 293 ? -19.251 8.175 8.376 1.00 71.56 293 ILE A CA 1
ATOM 2508 C C . ILE A 1 293 ? -20.689 7.731 8.665 1.00 71.56 293 ILE A C 1
ATOM 2510 O O . ILE A 1 293 ? -21.327 8.283 9.565 1.00 71.56 293 ILE A O 1
ATOM 2514 N N . GLU A 1 294 ? -21.206 6.739 7.939 1.00 72.31 294 GLU A N 1
ATOM 2515 C CA . GLU A 1 294 ? -22.564 6.234 8.174 1.00 72.31 294 GLU A CA 1
ATOM 2516 C C . GLU A 1 294 ? -22.668 5.487 9.509 1.00 72.31 294 GLU A C 1
ATOM 2518 O O . GLU A 1 294 ? -23.605 5.718 10.278 1.00 72.31 294 GLU A O 1
ATOM 2523 N N . ILE A 1 295 ? -21.645 4.702 9.857 1.00 82.00 295 ILE A N 1
ATOM 2524 C CA . ILE A 1 295 ? -21.525 4.076 11.179 1.00 82.00 295 ILE A CA 1
ATOM 2525 C C . ILE A 1 295 ? -21.508 5.132 12.292 1.00 82.00 295 ILE A C 1
ATOM 2527 O O . ILE A 1 295 ? -22.198 4.973 13.294 1.00 82.00 295 ILE A O 1
ATOM 2531 N N . LYS A 1 296 ? -20.797 6.248 12.113 1.00 84.69 296 LYS A N 1
ATOM 2532 C CA . LYS A 1 296 ? -20.695 7.345 13.087 1.00 84.69 296 LYS A CA 1
ATOM 2533 C C . LYS A 1 296 ? -22.023 8.053 13.316 1.00 84.69 296 LYS A C 1
ATOM 2535 O O . LYS A 1 296 ? -22.326 8.409 14.453 1.00 84.69 296 LYS A O 1
ATOM 2540 N N . LYS A 1 297 ? -22.833 8.222 12.264 1.00 84.06 297 LYS A N 1
ATOM 2541 C CA . LYS A 1 297 ? -24.210 8.734 12.384 1.00 84.06 297 LYS A CA 1
ATOM 2542 C C . LYS A 1 297 ? -25.110 7.775 13.167 1.00 84.06 297 LYS A C 1
ATOM 2544 O O . LYS A 1 297 ? -26.049 8.226 13.814 1.00 84.06 297 LYS A O 1
ATOM 2549 N N . PHE A 1 298 ? -24.842 6.472 13.096 1.00 84.94 298 PHE A N 1
ATOM 2550 C CA . PHE A 1 298 ? -25.655 5.435 13.731 1.00 84.94 298 PHE A CA 1
ATOM 2551 C C . PHE A 1 298 ? -25.218 5.090 15.166 1.00 84.94 298 PHE A C 1
ATOM 2553 O O . PHE A 1 298 ? -26.062 4.813 16.020 1.00 84.94 298 PHE A O 1
ATOM 2560 N N . SER A 1 299 ? -23.911 5.113 15.437 1.00 90.75 299 SER A N 1
ATOM 2561 C CA . SER A 1 299 ? -23.280 4.880 16.738 1.00 90.75 299 SER A CA 1
ATOM 2562 C C . SER A 1 299 ? -21.892 5.530 16.789 1.00 90.75 299 SER A C 1
ATOM 2564 O O . SER A 1 299 ? -20.898 4.967 16.323 1.00 90.75 299 SER A O 1
ATOM 2566 N N . SER A 1 300 ? -21.802 6.710 17.409 1.00 88.06 300 SER A N 1
ATOM 2567 C CA . SER A 1 300 ? -20.532 7.432 17.580 1.00 88.06 300 SER A CA 1
ATOM 2568 C C . SER A 1 300 ? -19.495 6.611 18.347 1.00 88.06 300 SER A C 1
ATOM 2570 O O . SER A 1 300 ? -18.335 6.551 17.958 1.00 88.06 300 SER A O 1
ATOM 2572 N N . LYS A 1 301 ? -19.932 5.908 19.395 1.00 90.25 301 LYS A N 1
ATOM 2573 C CA . LYS A 1 301 ? -19.062 5.093 20.248 1.00 90.25 301 LYS A CA 1
ATOM 2574 C C . LYS A 1 301 ? -18.458 3.901 19.505 1.00 90.25 301 LYS A C 1
ATOM 2576 O O . LYS A 1 301 ? -17.295 3.575 19.719 1.00 90.25 301 LYS A O 1
ATOM 2581 N N . ALA A 1 302 ? -19.225 3.248 18.630 1.00 89.31 302 ALA A N 1
ATOM 2582 C CA . ALA A 1 302 ? -18.678 2.189 17.786 1.00 89.31 302 ALA A CA 1
ATOM 2583 C C . ALA A 1 302 ? -17.676 2.760 16.774 1.00 89.31 302 ALA A C 1
ATOM 2585 O O . ALA A 1 302 ? -16.589 2.208 16.621 1.00 89.31 302 ALA A O 1
ATOM 2586 N N . ALA A 1 303 ? -17.995 3.901 16.152 1.00 86.56 303 ALA A N 1
ATOM 2587 C CA . ALA A 1 303 ? -17.078 4.579 15.240 1.00 86.56 303 ALA A CA 1
ATOM 2588 C C . ALA A 1 303 ? -15.744 4.936 15.914 1.00 86.56 303 ALA A C 1
ATOM 2590 O O . ALA A 1 303 ? -14.699 4.674 15.334 1.00 86.56 303 ALA A O 1
ATOM 2591 N N . GLU A 1 304 ? -15.754 5.439 17.152 1.00 86.38 304 GLU A N 1
ATOM 2592 C CA . GLU A 1 304 ? -14.529 5.724 17.918 1.00 86.38 304 GLU A CA 1
ATOM 2593 C C . GLU A 1 304 ? -13.661 4.470 18.129 1.00 86.38 304 GLU A C 1
ATOM 2595 O O . GLU A 1 304 ? -12.441 4.528 17.965 1.00 86.38 304 GLU A O 1
ATOM 2600 N N . ILE A 1 305 ? -14.271 3.319 18.441 1.00 87.19 305 ILE A N 1
ATOM 2601 C CA . ILE A 1 305 ? -13.554 2.038 18.593 1.00 87.19 305 ILE A CA 1
ATOM 2602 C C . ILE A 1 305 ? -12.910 1.617 17.265 1.00 87.19 305 ILE A C 1
ATOM 2604 O O . ILE A 1 305 ? -11.745 1.209 17.239 1.00 87.19 305 ILE A O 1
ATOM 2608 N N . LEU A 1 306 ? -13.658 1.721 16.164 1.00 84.81 306 LEU A N 1
ATOM 2609 C CA . LEU A 1 306 ? -13.184 1.370 14.824 1.00 84.81 306 LEU A CA 1
ATOM 2610 C C . LEU A 1 306 ? -12.063 2.308 14.358 1.00 84.81 306 LEU A C 1
ATOM 2612 O O . LEU A 1 306 ? -11.028 1.828 13.899 1.00 84.81 306 LEU A O 1
ATOM 2616 N N . GLU A 1 307 ? -12.231 3.622 14.534 1.00 81.75 307 GLU A N 1
ATOM 2617 C CA . GLU A 1 307 ? -11.225 4.646 14.230 1.00 81.75 307 GLU A CA 1
ATOM 2618 C C . GLU A 1 307 ? -9.937 4.401 15.037 1.00 81.75 307 GLU A C 1
ATOM 2620 O O . GLU A 1 307 ? -8.841 4.438 14.477 1.00 81.75 307 GLU A O 1
ATOM 2625 N N . ALA A 1 308 ? -10.040 4.084 16.334 1.00 81.38 308 ALA A N 1
ATOM 2626 C CA . ALA A 1 308 ? -8.883 3.789 17.179 1.00 81.38 308 ALA A CA 1
ATOM 2627 C C . ALA A 1 308 ? -8.133 2.521 16.733 1.00 81.38 308 ALA A C 1
ATOM 2629 O O . ALA A 1 308 ? -6.906 2.546 16.605 1.00 81.38 308 ALA A O 1
ATOM 2630 N N . LYS A 1 309 ? -8.853 1.424 16.449 1.00 78.75 309 LYS A N 1
ATOM 2631 C CA . LYS A 1 309 ? -8.259 0.183 15.915 1.00 78.75 309 LYS A CA 1
ATOM 2632 C C . LYS A 1 309 ? -7.564 0.425 14.576 1.00 78.75 309 LYS A C 1
ATOM 2634 O O . LYS A 1 309 ? -6.436 -0.027 14.382 1.00 78.75 309 LYS A O 1
ATOM 2639 N N . PHE A 1 310 ? -8.214 1.166 13.684 1.00 73.88 310 PHE A N 1
ATOM 2640 C CA . PHE A 1 310 ? -7.676 1.506 12.372 1.00 73.88 310 PHE A CA 1
ATOM 2641 C C . PHE A 1 310 ? -6.416 2.377 12.466 1.00 73.88 310 PHE A C 1
ATOM 2643 O O . PHE A 1 310 ? -5.412 2.101 11.808 1.00 73.88 310 PHE A O 1
ATOM 2650 N N . ASN A 1 311 ? -6.429 3.401 13.324 1.00 70.75 311 ASN A N 1
ATOM 2651 C CA . ASN A 1 311 ? -5.278 4.277 13.534 1.00 70.75 311 ASN A CA 1
ATOM 2652 C C . ASN A 1 311 ? -4.089 3.525 14.137 1.00 70.75 311 ASN A C 1
ATOM 2654 O O . ASN A 1 311 ? -2.976 3.664 13.637 1.00 70.75 311 ASN A O 1
ATOM 2658 N N . ASN A 1 312 ? -4.318 2.694 15.157 1.00 68.94 312 ASN A N 1
ATOM 2659 C CA . ASN A 1 312 ? -3.262 1.880 15.760 1.00 68.94 312 ASN A CA 1
ATOM 2660 C C . ASN A 1 312 ? -2.606 0.970 14.708 1.00 68.94 312 ASN A C 1
ATOM 2662 O O . ASN A 1 312 ? -1.392 0.965 14.530 1.00 68.94 312 ASN A O 1
ATOM 2666 N N . PHE A 1 313 ? -3.424 0.309 13.894 1.00 65.31 313 PHE A N 1
ATOM 2667 C CA . PHE A 1 313 ? -2.938 -0.512 12.795 1.00 65.31 313 PHE A CA 1
ATOM 2668 C C . PHE A 1 313 ? -2.139 0.255 11.739 1.00 65.31 313 PHE A C 1
ATOM 2670 O O . PHE A 1 313 ? -1.087 -0.215 11.310 1.00 65.31 313 PHE A O 1
ATOM 2677 N N . LYS A 1 314 ? -2.604 1.440 11.323 1.00 60.91 314 LYS A N 1
ATOM 2678 C CA . LYS A 1 314 ? -1.879 2.307 10.381 1.00 60.91 314 LYS A CA 1
ATOM 2679 C C . LYS A 1 314 ? -0.469 2.607 10.887 1.00 60.91 314 LYS A C 1
ATOM 2681 O O . LYS A 1 314 ? 0.481 2.601 10.102 1.00 60.91 314 LYS A O 1
ATOM 2686 N N . LEU A 1 315 ? -0.340 2.866 12.186 1.00 60.03 315 LEU A N 1
ATOM 2687 C CA . LEU A 1 315 ? 0.940 3.120 12.837 1.00 60.03 315 LEU A CA 1
ATOM 2688 C C . LEU A 1 315 ? 1.809 1.855 12.853 1.00 60.03 315 LEU A C 1
ATOM 2690 O O . LEU A 1 315 ? 2.950 1.911 12.396 1.00 60.03 315 LEU A O 1
ATOM 2694 N N . THR A 1 316 ? 1.258 0.701 13.244 1.00 56.00 316 THR A N 1
ATOM 2695 C CA . THR A 1 316 ? 1.966 -0.593 13.210 1.00 56.00 316 THR A CA 1
ATOM 2696 C C . THR A 1 316 ? 2.443 -0.964 11.801 1.00 56.00 316 THR A C 1
ATOM 2698 O O . THR A 1 316 ? 3.571 -1.415 11.620 1.00 56.00 316 THR A O 1
ATOM 2701 N N . LEU A 1 317 ? 1.615 -0.749 10.775 1.00 56.72 317 LEU A N 1
ATOM 2702 C CA . LEU A 1 317 ? 1.955 -1.038 9.383 1.00 56.72 317 LEU A CA 1
ATOM 2703 C C . LEU A 1 317 ? 3.101 -0.153 8.885 1.00 56.72 317 LEU A C 1
ATOM 2705 O O . LEU A 1 317 ? 4.057 -0.655 8.294 1.00 56.72 317 LEU A O 1
ATOM 2709 N N . ARG A 1 318 ? 3.021 1.159 9.139 1.00 55.38 318 ARG A N 1
ATOM 2710 C CA . ARG A 1 318 ? 4.088 2.109 8.794 1.00 55.38 318 ARG A CA 1
ATOM 2711 C C . ARG A 1 318 ? 5.400 1.718 9.451 1.00 55.38 318 ARG A C 1
ATOM 2713 O O . ARG A 1 318 ? 6.432 1.731 8.789 1.00 55.38 318 ARG A O 1
ATOM 2720 N N . ALA A 1 319 ? 5.341 1.310 10.710 1.00 54.56 319 ALA A N 1
ATOM 2721 C CA . ALA A 1 319 ? 6.507 0.898 11.463 1.00 54.56 319 ALA A CA 1
ATOM 2722 C C . ALA A 1 319 ? 7.088 -0.442 10.955 1.00 54.56 319 ALA A C 1
ATOM 2724 O O . ALA A 1 319 ? 8.300 -0.569 10.799 1.00 54.56 319 ALA A O 1
ATOM 2725 N N . ASN A 1 320 ? 6.243 -1.397 10.550 1.00 53.16 320 ASN A N 1
ATOM 2726 C CA . ASN A 1 320 ? 6.665 -2.648 9.905 1.00 53.16 320 ASN A CA 1
ATOM 2727 C C . ASN A 1 320 ? 7.286 -2.433 8.515 1.00 53.16 320 ASN A C 1
ATOM 2729 O O . ASN A 1 320 ? 8.274 -3.084 8.169 1.00 53.16 320 ASN A O 1
ATOM 2733 N N . LEU A 1 321 ? 6.733 -1.522 7.710 1.00 54.34 321 LEU A N 1
ATOM 2734 C CA . LEU A 1 321 ? 7.296 -1.144 6.410 1.00 54.34 321 LEU A CA 1
ATOM 2735 C C . LEU A 1 321 ? 8.622 -0.392 6.572 1.00 54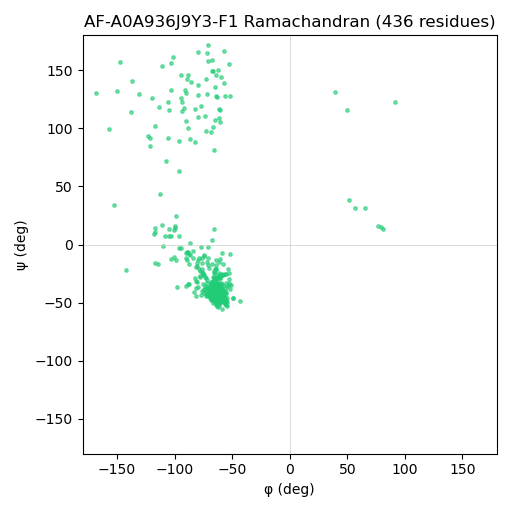.34 321 LEU A C 1
ATOM 2737 O O . LEU A 1 321 ? 9.566 -0.669 5.839 1.00 54.34 321 LEU A O 1
ATOM 2741 N N . ALA A 1 322 ? 8.713 0.507 7.551 1.00 54.03 322 ALA A N 1
ATOM 2742 C CA . ALA A 1 322 ? 9.941 1.197 7.940 1.00 54.03 322 ALA A CA 1
ATOM 2743 C C . ALA A 1 322 ? 11.044 0.202 8.343 1.00 54.03 322 ALA A C 1
ATOM 2745 O O . ALA A 1 322 ? 12.150 0.236 7.807 1.00 54.03 322 ALA A O 1
ATOM 2746 N N . ILE A 1 323 ? 10.702 -0.762 9.198 1.00 54.91 323 ILE A N 1
ATOM 2747 C CA . ILE A 1 323 ? 11.563 -1.877 9.601 1.00 54.91 323 ILE A CA 1
ATOM 2748 C C . ILE A 1 323 ? 12.037 -2.715 8.399 1.00 54.91 323 ILE A C 1
ATOM 2750 O O . ILE A 1 323 ? 13.184 -3.159 8.357 1.00 54.91 323 ILE A O 1
ATOM 2754 N N . GLN A 1 324 ? 11.166 -2.963 7.420 1.00 55.22 324 GLN A N 1
ATOM 2755 C CA . GLN A 1 324 ? 11.534 -3.698 6.207 1.00 55.22 324 GLN A CA 1
ATOM 2756 C C . GLN A 1 324 ? 12.437 -2.872 5.283 1.00 55.22 324 GLN A C 1
ATOM 2758 O O . GLN A 1 324 ? 13.366 -3.431 4.706 1.00 55.22 324 GLN A O 1
ATOM 2763 N N . LYS A 1 325 ? 12.210 -1.557 5.181 1.00 52.44 325 LYS A N 1
ATOM 2764 C CA . LYS A 1 325 ? 13.042 -0.629 4.400 1.00 52.44 325 LYS A CA 1
ATOM 2765 C C . LYS A 1 325 ? 14.443 -0.452 4.984 1.00 52.44 325 LYS A C 1
ATOM 2767 O O . LYS A 1 325 ? 15.385 -0.330 4.211 1.00 52.44 325 LYS A O 1
ATOM 2772 N N . LEU A 1 326 ? 14.606 -0.534 6.308 1.00 52.47 326 LEU A N 1
ATOM 2773 C CA . LEU A 1 326 ? 15.933 -0.546 6.936 1.00 52.47 326 LEU A CA 1
ATOM 2774 C C . LEU A 1 326 ? 16.798 -1.744 6.491 1.00 52.47 326 LEU A C 1
ATOM 2776 O O . LEU A 1 326 ? 18.014 -1.637 6.424 1.00 52.47 326 LEU A O 1
ATOM 2780 N N . GLY A 1 327 ? 16.196 -2.881 6.130 1.00 50.84 327 GLY A N 1
ATOM 2781 C CA . GLY A 1 327 ? 16.939 -4.025 5.582 1.00 50.84 327 GLY A CA 1
ATOM 2782 C C . GLY A 1 327 ? 17.416 -3.840 4.133 1.00 50.84 327 GLY A C 1
ATOM 2783 O O . GLY A 1 327 ? 18.177 -4.665 3.645 1.00 50.84 327 GLY A O 1
ATOM 2784 N N . ILE A 1 328 ? 16.962 -2.786 3.439 1.00 49.88 328 ILE A N 1
ATOM 2785 C CA . ILE A 1 328 ? 17.231 -2.499 2.013 1.00 49.88 328 ILE A CA 1
ATOM 2786 C C . ILE A 1 328 ? 18.144 -1.257 1.876 1.00 49.88 328 ILE A C 1
ATOM 2788 O O . ILE A 1 328 ? 18.259 -0.655 0.814 1.00 49.88 328 ILE A O 1
ATOM 2792 N N . LEU A 1 329 ? 18.820 -0.862 2.958 1.00 46.78 329 LEU A N 1
ATOM 2793 C CA . LEU A 1 329 ? 19.664 0.335 3.066 1.00 46.78 329 LEU A CA 1
ATOM 2794 C C . LEU A 1 329 ? 20.936 0.343 2.188 1.00 46.78 329 LEU A C 1
ATOM 2796 O O . LEU A 1 329 ? 21.796 1.190 2.396 1.00 46.78 329 LEU A O 1
ATOM 2800 N N . GLU A 1 330 ? 21.075 -0.548 1.205 1.00 46.34 330 GLU A N 1
ATOM 2801 C CA . GLU A 1 330 ? 22.295 -0.611 0.397 1.00 46.34 330 GLU A CA 1
ATOM 2802 C C . GLU A 1 330 ? 22.420 0.500 -0.658 1.00 46.34 330 GLU A C 1
ATOM 2804 O O . GLU A 1 330 ? 23.560 0.811 -0.983 1.00 46.34 330 GLU A O 1
ATOM 2809 N N . GLU A 1 331 ? 21.355 1.161 -1.163 1.00 42.56 331 GLU A N 1
ATOM 2810 C CA . GLU A 1 331 ? 21.576 2.093 -2.301 1.00 42.56 331 GLU A CA 1
ATOM 2811 C C . GLU A 1 331 ? 20.813 3.432 -2.408 1.00 42.56 331 GLU A C 1
ATOM 2813 O O . GLU A 1 331 ? 21.338 4.292 -3.101 1.00 42.56 331 GLU A O 1
ATOM 2818 N N . ASN A 1 332 ? 19.647 3.715 -1.799 1.00 43.50 332 ASN A N 1
ATOM 2819 C CA . ASN A 1 332 ? 18.883 4.922 -2.226 1.00 43.50 332 ASN A CA 1
ATOM 2820 C C . ASN A 1 332 ? 17.958 5.600 -1.187 1.00 43.50 332 ASN A C 1
ATOM 2822 O O . ASN A 1 332 ? 16.910 6.134 -1.552 1.00 43.50 332 ASN A O 1
ATOM 2826 N N . ILE A 1 333 ? 18.299 5.622 0.106 1.00 51.31 333 ILE A N 1
ATOM 2827 C CA . ILE A 1 333 ? 17.534 6.422 1.086 1.00 51.31 333 ILE A CA 1
ATOM 2828 C C . ILE A 1 333 ? 18.345 7.671 1.443 1.00 51.31 333 ILE A C 1
ATOM 2830 O O . ILE A 1 333 ? 19.430 7.554 2.003 1.00 51.31 333 ILE A O 1
ATOM 2834 N N . THR A 1 334 ? 17.826 8.858 1.113 1.00 54.25 334 THR A N 1
ATOM 2835 C CA . THR A 1 334 ? 18.377 10.143 1.578 1.00 54.25 334 THR A CA 1
ATOM 2836 C C . THR A 1 334 ? 18.364 10.202 3.107 1.00 54.25 334 THR A C 1
ATOM 2838 O O . THR A 1 334 ? 17.425 9.698 3.726 1.00 54.25 334 THR A O 1
ATOM 2841 N N . ASP A 1 335 ? 19.371 10.822 3.726 1.00 56.41 335 ASP A N 1
ATOM 2842 C CA . ASP A 1 335 ? 19.523 10.817 5.190 1.00 56.41 335 ASP A CA 1
ATOM 2843 C C . ASP A 1 335 ? 18.275 11.350 5.925 1.00 56.41 335 ASP A C 1
ATOM 2845 O O . ASP A 1 335 ? 17.827 10.732 6.890 1.00 56.41 335 ASP A O 1
ATOM 2849 N N . ASP A 1 336 ? 17.599 12.378 5.395 1.00 52.81 336 ASP A N 1
ATOM 2850 C CA . ASP A 1 336 ? 16.351 12.928 5.960 1.00 52.81 336 ASP A CA 1
ATOM 2851 C C . ASP A 1 336 ? 15.209 11.898 6.079 1.00 52.81 336 ASP A C 1
ATOM 2853 O O . ASP A 1 336 ? 14.439 11.905 7.045 1.00 52.81 336 ASP A O 1
ATOM 2857 N N . ASN A 1 337 ? 15.103 10.964 5.127 1.00 60.97 337 ASN A N 1
ATOM 2858 C CA . ASN A 1 337 ? 14.089 9.910 5.170 1.00 60.97 337 ASN A CA 1
ATOM 2859 C C . ASN A 1 337 ? 14.429 8.832 6.207 1.00 60.97 337 ASN A C 1
ATOM 2861 O O . ASN A 1 337 ? 13.517 8.189 6.737 1.00 60.97 337 ASN A O 1
ATOM 2865 N N . LYS A 1 338 ? 15.715 8.632 6.526 1.00 66.38 338 LYS A N 1
ATOM 2866 C CA . LYS A 1 338 ? 16.149 7.652 7.531 1.00 66.38 338 LYS A CA 1
ATOM 2867 C C . LYS A 1 338 ? 15.766 8.097 8.940 1.00 66.38 338 LYS A C 1
ATOM 2869 O O . LYS A 1 338 ? 15.213 7.291 9.685 1.00 66.38 338 LYS A O 1
ATOM 2874 N N . PHE A 1 339 ? 15.947 9.379 9.264 1.00 68.88 339 PHE A N 1
ATOM 2875 C CA . PHE A 1 339 ? 15.553 9.947 10.559 1.00 68.88 339 PHE A CA 1
ATOM 2876 C C . PHE A 1 339 ? 14.050 9.842 10.806 1.00 68.88 339 PHE A C 1
ATOM 2878 O O . PHE A 1 339 ? 13.622 9.281 11.811 1.00 68.88 339 PHE A O 1
ATOM 2885 N N . GLN A 1 340 ? 13.223 10.290 9.858 1.00 65.88 340 GLN A N 1
ATOM 2886 C CA . GLN A 1 340 ? 11.764 10.188 10.000 1.00 65.88 340 GLN A CA 1
ATOM 2887 C C . GLN A 1 340 ? 11.292 8.733 10.128 1.00 65.88 340 GLN A C 1
ATOM 2889 O O . GLN A 1 340 ? 10.373 8.424 10.892 1.00 65.88 340 GLN A O 1
ATOM 2894 N N . THR A 1 341 ? 11.947 7.824 9.404 1.00 66.38 341 THR A N 1
ATOM 2895 C CA . THR A 1 341 ? 11.692 6.382 9.484 1.00 66.38 341 THR A CA 1
ATOM 2896 C C . THR A 1 341 ? 12.056 5.837 10.866 1.00 66.38 341 THR A C 1
ATOM 2898 O O . THR A 1 341 ? 11.248 5.132 11.469 1.00 66.38 341 THR A O 1
ATOM 2901 N N . PHE A 1 342 ? 13.222 6.202 11.403 1.00 77.75 342 PHE A N 1
ATOM 2902 C CA . PHE A 1 342 ? 13.666 5.824 12.745 1.00 77.75 342 PHE A CA 1
ATOM 2903 C C . PHE A 1 342 ? 12.714 6.331 13.833 1.00 77.75 342 PHE A C 1
ATOM 2905 O O . PHE A 1 342 ? 12.228 5.537 14.638 1.00 77.75 342 PHE A O 1
ATOM 2912 N N . ARG A 1 343 ? 12.351 7.618 13.792 1.00 78.19 343 ARG A N 1
ATOM 2913 C CA . ARG A 1 343 ? 11.354 8.223 14.689 1.00 78.19 343 ARG A CA 1
ATOM 2914 C C . ARG A 1 343 ? 10.028 7.476 14.648 1.00 78.19 343 ARG A C 1
ATOM 2916 O O . ARG A 1 343 ? 9.491 7.099 15.685 1.00 78.19 343 ARG A O 1
ATOM 2923 N N . THR A 1 344 ? 9.547 7.163 13.445 1.00 68.56 344 THR A N 1
ATOM 2924 C CA . THR A 1 344 ? 8.317 6.381 13.264 1.00 68.56 344 THR A CA 1
ATOM 2925 C C . THR A 1 344 ? 8.423 5.008 13.932 1.00 68.56 344 THR A C 1
ATOM 2927 O O . THR A 1 344 ? 7.451 4.554 14.534 1.00 68.56 344 THR A O 1
ATOM 2930 N N . ILE A 1 345 ? 9.582 4.347 13.866 1.00 75.94 345 ILE A N 1
ATOM 2931 C CA . ILE A 1 345 ? 9.815 3.056 14.529 1.00 75.94 345 ILE A CA 1
ATOM 2932 C C . ILE A 1 345 ? 9.792 3.220 16.050 1.00 75.94 345 ILE A C 1
ATOM 2934 O O . ILE A 1 345 ? 9.062 2.489 16.722 1.00 75.94 345 ILE A O 1
ATOM 2938 N N . ILE A 1 346 ? 10.545 4.178 16.598 1.00 85.00 346 ILE A N 1
ATOM 2939 C CA . ILE A 1 346 ? 10.617 4.383 18.048 1.00 85.00 346 ILE A CA 1
ATOM 2940 C C . ILE A 1 346 ? 9.283 4.845 18.622 1.00 85.00 346 ILE A C 1
ATOM 2942 O O . ILE A 1 346 ? 8.935 4.437 19.722 1.00 85.00 346 ILE A O 1
ATOM 2946 N N . GLU A 1 347 ? 8.490 5.632 17.910 1.00 79.31 347 GLU A N 1
ATOM 2947 C CA . GLU A 1 347 ? 7.190 6.080 18.413 1.00 79.31 347 GLU A CA 1
ATOM 2948 C C . GLU A 1 347 ? 6.150 4.950 18.362 1.00 79.31 347 GLU A C 1
ATOM 2950 O O . GLU A 1 347 ? 5.385 4.778 19.311 1.00 79.31 347 GLU A O 1
ATOM 2955 N N . ASN A 1 348 ? 6.167 4.114 17.314 1.00 67.25 348 ASN A N 1
ATOM 2956 C CA . ASN A 1 348 ? 5.017 3.266 16.972 1.00 67.25 348 ASN A CA 1
ATOM 2957 C C . ASN A 1 348 ? 5.223 1.746 17.100 1.00 67.25 348 ASN A C 1
ATOM 2959 O O . ASN A 1 348 ? 4.232 1.019 17.132 1.00 67.25 348 ASN A O 1
ATOM 2963 N N . CYS A 1 349 ? 6.456 1.236 17.180 1.00 71.62 349 CYS A N 1
ATOM 2964 C CA . CYS A 1 349 ? 6.704 -0.194 17.431 1.00 71.62 349 CYS A CA 1
ATOM 2965 C C . CYS A 1 349 ? 6.776 -0.491 18.924 1.00 71.62 349 CYS A C 1
ATOM 2967 O O . CYS A 1 349 ? 7.324 0.308 19.669 1.00 71.62 349 CYS A O 1
ATOM 2969 N N . ASP A 1 350 ? 6.328 -1.652 19.388 1.00 78.69 350 ASP A N 1
ATOM 2970 C CA . ASP A 1 350 ? 6.675 -2.098 20.738 1.00 78.69 350 ASP A CA 1
ATOM 2971 C C . ASP A 1 350 ? 8.164 -2.499 20.827 1.00 78.69 350 ASP A C 1
ATOM 2973 O O . ASP A 1 350 ? 8.830 -2.811 19.833 1.00 78.69 350 ASP A O 1
ATOM 2977 N N . SER A 1 351 ? 8.715 -2.475 22.042 1.00 87.44 351 SER A N 1
ATOM 2978 C CA . SER A 1 351 ? 10.117 -2.837 22.288 1.00 87.44 351 SER A CA 1
ATOM 2979 C C . SER A 1 351 ? 10.421 -4.272 21.832 1.00 87.44 351 SER A C 1
ATOM 2981 O O . SER A 1 351 ? 11.510 -4.557 21.334 1.00 87.44 351 SER A O 1
ATOM 2983 N N . ALA A 1 352 ? 9.441 -5.175 21.956 1.00 84.06 352 ALA A N 1
ATOM 2984 C CA . ALA A 1 352 ? 9.561 -6.575 21.567 1.00 84.06 352 ALA A CA 1
ATOM 2985 C C . ALA A 1 352 ? 9.710 -6.765 20.047 1.00 84.06 352 ALA A C 1
ATOM 2987 O O . ALA A 1 352 ? 10.624 -7.486 19.635 1.00 84.06 352 ALA A O 1
ATOM 2988 N N . ALA A 1 353 ? 8.895 -6.109 19.209 1.00 76.62 353 ALA A N 1
ATOM 2989 C CA . ALA A 1 353 ? 8.995 -6.252 17.754 1.00 76.62 353 ALA A CA 1
ATOM 2990 C C . ALA A 1 353 ? 10.294 -5.659 17.199 1.00 76.62 353 ALA A C 1
ATOM 2992 O O . ALA A 1 353 ? 10.899 -6.251 16.301 1.00 76.62 353 ALA A O 1
ATOM 2993 N N . ILE A 1 354 ? 10.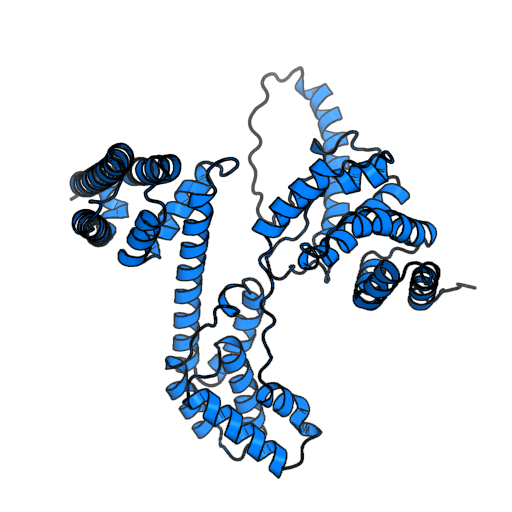767 -4.534 17.758 1.00 85.50 354 ILE A N 1
ATOM 2994 C CA . ILE A 1 354 ? 12.071 -3.952 17.391 1.00 85.50 354 ILE A CA 1
ATOM 2995 C C . ILE A 1 354 ? 13.177 -4.990 17.622 1.00 85.50 354 ILE A C 1
ATOM 2997 O O . ILE A 1 354 ? 13.968 -5.288 16.725 1.00 85.50 354 ILE A O 1
ATOM 3001 N N . VAL A 1 355 ? 13.194 -5.605 18.806 1.00 89.31 355 VAL A N 1
ATOM 3002 C CA . VAL A 1 355 ? 14.209 -6.598 19.180 1.00 89.31 355 VAL A CA 1
ATOM 3003 C C . VAL A 1 355 ? 14.067 -7.894 18.383 1.00 89.31 355 VAL A C 1
ATOM 3005 O O . VAL A 1 355 ? 15.074 -8.503 18.012 1.00 89.31 355 VAL A O 1
ATOM 3008 N N . GLU A 1 356 ? 12.846 -8.322 18.060 1.00 82.88 356 GLU A N 1
ATOM 3009 C CA . GLU A 1 356 ? 12.609 -9.449 17.156 1.00 82.88 356 GLU A CA 1
ATOM 3010 C C . GLU A 1 356 ? 13.202 -9.199 15.768 1.00 82.88 356 GLU A C 1
ATOM 3012 O O . GLU A 1 356 ? 13.871 -10.087 15.235 1.00 82.88 356 GLU A O 1
ATOM 3017 N N . LYS A 1 357 ? 13.031 -7.996 15.206 1.00 81.62 357 LYS A N 1
ATOM 3018 C CA . LYS A 1 357 ? 13.641 -7.651 13.919 1.00 81.62 357 LYS A CA 1
ATOM 3019 C C . LYS A 1 357 ? 15.163 -7.667 13.986 1.00 81.62 357 LYS A C 1
ATOM 3021 O O . LYS A 1 357 ? 15.771 -8.321 13.143 1.00 81.62 357 LYS A O 1
ATOM 3026 N N . ILE A 1 358 ? 15.762 -7.006 14.982 1.00 86.44 358 ILE A N 1
ATOM 3027 C CA . ILE A 1 358 ? 17.226 -7.005 15.178 1.00 86.44 358 ILE A CA 1
ATOM 3028 C C . ILE A 1 358 ? 17.752 -8.441 15.197 1.00 86.44 358 ILE A C 1
ATOM 3030 O O . ILE A 1 358 ? 18.783 -8.750 14.618 1.00 86.44 358 ILE A O 1
ATOM 3034 N N . SER A 1 359 ? 16.990 -9.347 15.799 1.00 85.69 359 SER A N 1
ATOM 3035 C CA . SER A 1 359 ? 17.387 -10.745 15.933 1.00 85.69 359 SER A CA 1
ATOM 3036 C C . SER A 1 359 ? 17.160 -11.593 14.690 1.00 85.69 359 SER A C 1
ATOM 3038 O O . SER A 1 359 ? 17.704 -12.686 14.614 1.00 85.69 359 SER A O 1
ATOM 3040 N N . LYS A 1 360 ? 16.363 -11.130 13.723 1.00 82.88 360 LYS A N 1
ATOM 3041 C CA . LYS A 1 360 ? 16.277 -11.748 12.391 1.00 82.88 360 LYS A CA 1
ATOM 3042 C C . LYS A 1 360 ? 17.425 -11.288 11.493 1.00 82.88 360 LYS A C 1
ATOM 3044 O O . LYS A 1 360 ? 17.879 -12.064 10.666 1.00 82.88 360 LYS A O 1
ATOM 3049 N N . GLU A 1 361 ? 17.904 -10.062 11.693 1.00 81.38 361 GLU A N 1
ATOM 3050 C CA . GLU A 1 361 ? 18.936 -9.416 10.871 1.00 81.38 361 GLU A CA 1
ATOM 3051 C C . GLU A 1 361 ? 20.312 -9.362 11.557 1.00 81.38 361 GLU A C 1
ATOM 3053 O O . GLU A 1 361 ? 21.189 -8.627 11.120 1.00 81.38 361 GLU A O 1
ATOM 3058 N N . TYR A 1 362 ? 20.528 -10.104 12.646 1.00 84.56 362 TYR A N 1
ATOM 3059 C CA . TYR A 1 362 ? 21.719 -9.930 13.492 1.00 84.56 362 TYR A CA 1
ATOM 3060 C C . TYR A 1 362 ? 23.048 -10.244 12.782 1.00 84.56 362 TYR A C 1
ATOM 3062 O O . TYR A 1 362 ? 24.101 -9.793 13.221 1.00 84.56 362 TYR A O 1
ATOM 3070 N N . THR A 1 363 ? 23.014 -11.016 11.695 1.00 81.38 363 THR A N 1
ATOM 3071 C CA . THR A 1 363 ? 24.183 -11.307 10.851 1.00 81.38 363 THR A CA 1
ATOM 3072 C C . THR A 1 363 ? 24.448 -10.214 9.810 1.00 81.38 363 THR A C 1
ATOM 3074 O O . THR A 1 363 ? 25.507 -10.188 9.183 1.00 81.38 363 THR A O 1
ATOM 3077 N N . ASN A 1 364 ? 23.509 -9.283 9.615 1.00 81.25 364 ASN A N 1
ATOM 3078 C CA . ASN A 1 364 ? 23.646 -8.150 8.712 1.00 81.25 364 ASN A CA 1
ATOM 3079 C C . ASN A 1 364 ? 24.336 -6.980 9.434 1.00 81.25 364 ASN A C 1
ATOM 3081 O O . ASN A 1 364 ? 23.710 -6.131 10.069 1.00 81.25 364 ASN A O 1
ATOM 3085 N N . ARG A 1 365 ? 25.666 -6.937 9.331 1.00 83.88 365 ARG A N 1
ATOM 3086 C CA . ARG A 1 365 ? 26.511 -5.947 10.022 1.00 83.88 365 ARG A CA 1
ATOM 3087 C C . ARG A 1 365 ? 26.269 -4.515 9.552 1.00 83.88 365 ARG A C 1
ATOM 3089 O O . ARG A 1 365 ? 26.312 -3.607 10.374 1.00 83.88 365 ARG A O 1
ATOM 3096 N N . ALA A 1 366 ? 25.995 -4.319 8.261 1.00 79.00 366 ALA A N 1
ATOM 3097 C CA . ALA A 1 366 ? 25.676 -3.003 7.709 1.00 79.00 366 ALA A CA 1
ATOM 3098 C C . ALA A 1 366 ? 24.375 -2.462 8.315 1.00 79.00 366 ALA A C 1
ATOM 3100 O O . ALA A 1 366 ? 24.337 -1.326 8.779 1.00 79.00 366 ALA A O 1
ATOM 3101 N N . PHE A 1 367 ? 23.350 -3.315 8.415 1.00 80.94 367 PHE A N 1
ATOM 3102 C CA . PHE A 1 367 ? 22.107 -2.981 9.104 1.00 80.94 367 PHE A CA 1
ATOM 3103 C C . PHE A 1 367 ? 22.343 -2.609 10.573 1.00 80.94 367 PHE A C 1
ATOM 3105 O O . PHE A 1 367 ? 21.843 -1.582 11.020 1.00 80.94 367 PHE A O 1
ATOM 3112 N N . LEU A 1 368 ? 23.112 -3.401 11.329 1.00 85.44 368 LEU A N 1
ATOM 3113 C CA . LEU A 1 368 ? 23.372 -3.105 12.744 1.00 85.44 368 LEU A CA 1
ATOM 3114 C C . LEU A 1 368 ? 24.164 -1.805 12.942 1.00 85.44 368 LEU A C 1
ATOM 3116 O O . LEU A 1 368 ? 23.871 -1.052 13.869 1.00 85.44 368 LEU A O 1
ATOM 3120 N N . ALA A 1 369 ? 25.146 -1.538 12.077 1.00 84.06 369 ALA A N 1
ATOM 3121 C CA . ALA A 1 369 ? 25.936 -0.312 12.114 1.00 84.06 369 ALA A CA 1
ATOM 3122 C C . ALA A 1 369 ? 25.073 0.927 11.835 1.00 84.06 369 ALA A C 1
ATOM 3124 O O . ALA A 1 369 ? 25.119 1.883 12.607 1.00 84.06 369 ALA A O 1
ATOM 3125 N N . GLU A 1 370 ? 24.246 0.881 10.788 1.00 79.88 370 GLU A N 1
ATOM 3126 C CA . GLU A 1 370 ? 23.340 1.979 10.433 1.00 79.88 370 GLU A CA 1
ATOM 3127 C C . GLU A 1 370 ? 22.231 2.157 11.479 1.00 79.88 370 GLU A C 1
ATOM 3129 O O . GLU A 1 370 ? 21.868 3.264 11.856 1.00 79.88 370 GLU A O 1
ATOM 3134 N N . PHE A 1 371 ? 21.690 1.065 12.020 1.00 84.75 371 PHE A N 1
ATOM 3135 C CA . PHE A 1 371 ? 20.681 1.174 13.069 1.00 84.75 371 PHE A CA 1
ATOM 3136 C C . PHE A 1 371 ? 21.262 1.795 14.346 1.00 84.75 371 PHE A C 1
ATOM 3138 O O . PHE A 1 371 ? 20.585 2.574 15.011 1.00 84.75 371 PHE A O 1
ATOM 3145 N N . SER A 1 372 ? 22.528 1.502 14.658 1.00 88.94 372 SER A N 1
ATOM 3146 C CA . SER A 1 372 ? 23.259 2.143 15.753 1.00 88.94 372 SER A CA 1
ATOM 3147 C C . SER A 1 372 ? 23.501 3.637 15.494 1.00 88.94 372 SER A C 1
ATOM 3149 O O . SER A 1 372 ? 23.255 4.452 16.385 1.00 88.94 372 SER A O 1
ATOM 3151 N N . SER A 1 373 ? 23.905 4.034 14.278 1.00 85.81 373 SER A N 1
ATOM 3152 C CA . SER A 1 373 ? 24.103 5.457 13.955 1.00 85.81 373 SER A CA 1
ATOM 3153 C C . SER A 1 373 ? 22.817 6.269 14.102 1.00 85.81 373 SER A C 1
ATOM 3155 O O . SER A 1 373 ? 22.872 7.372 14.631 1.00 85.81 373 SER A O 1
ATOM 3157 N N . LEU A 1 374 ? 21.648 5.705 13.783 1.00 86.69 374 LEU A N 1
ATOM 3158 C CA . LEU A 1 374 ? 20.365 6.390 13.977 1.00 86.69 374 LEU A CA 1
ATOM 3159 C C . LEU A 1 374 ? 20.078 6.731 15.451 1.00 86.69 374 LEU A C 1
ATOM 3161 O O . LEU A 1 374 ? 19.619 7.834 15.736 1.00 86.69 374 LEU A O 1
ATOM 3165 N N . PHE A 1 375 ? 20.407 5.843 16.401 1.00 89.81 375 PHE A N 1
ATOM 3166 C CA . PHE A 1 375 ? 20.322 6.166 17.836 1.00 89.81 375 PHE A CA 1
ATOM 3167 C C . PHE A 1 375 ? 21.288 7.275 18.235 1.00 89.81 375 PHE A C 1
ATOM 3169 O O . PHE A 1 375 ? 20.964 8.113 19.081 1.00 89.81 375 PHE A O 1
ATOM 3176 N N . LYS A 1 376 ? 22.495 7.257 17.673 1.00 87.56 376 LYS A N 1
ATOM 3177 C CA . LYS A 1 376 ? 23.480 8.295 17.943 1.00 87.56 376 LYS A CA 1
ATOM 3178 C C . LYS A 1 376 ? 22.968 9.639 17.453 1.00 87.56 376 LYS A C 1
ATOM 3180 O O . LYS A 1 376 ? 22.921 10.588 18.223 1.00 87.56 376 LYS A O 1
ATOM 3185 N N . ASP A 1 377 ? 22.564 9.702 16.198 1.00 85.00 377 ASP A N 1
ATOM 3186 C CA . ASP A 1 377 ? 22.273 10.955 15.531 1.00 85.00 377 ASP A CA 1
ATOM 3187 C C . ASP A 1 377 ? 20.979 11.586 16.073 1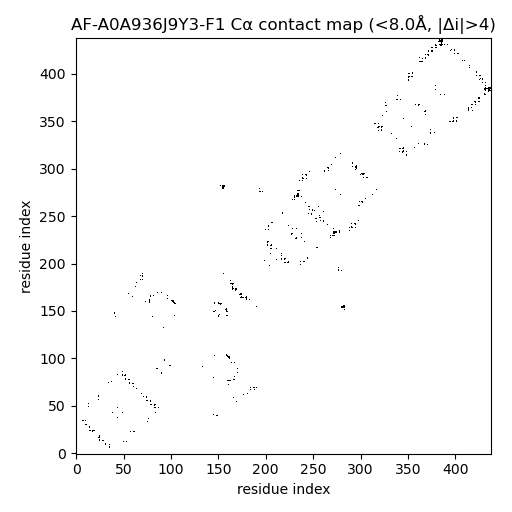.00 85.00 377 ASP A C 1
ATOM 3189 O O . ASP A 1 377 ? 20.994 12.766 16.425 1.00 85.00 377 ASP A O 1
ATOM 3193 N N . ASP A 1 378 ? 19.910 10.800 16.267 1.00 85.44 378 ASP A N 1
ATOM 3194 C CA . ASP A 1 378 ? 18.605 11.294 16.748 1.00 85.44 378 ASP A CA 1
ATOM 3195 C C . ASP A 1 378 ? 18.650 11.804 18.199 1.00 85.44 378 ASP A C 1
ATOM 3197 O O . ASP A 1 378 ? 18.001 12.792 18.550 1.00 85.44 378 ASP A O 1
ATOM 3201 N N . TYR A 1 379 ? 19.462 11.162 19.045 1.00 89.62 379 TYR A N 1
ATOM 3202 C CA . TYR A 1 379 ? 19.550 11.474 20.473 1.00 89.62 379 TYR A CA 1
ATOM 3203 C C . TYR A 1 379 ? 20.806 12.254 20.868 1.00 89.62 379 TYR A C 1
ATOM 3205 O O . TYR A 1 379 ? 21.029 12.445 22.062 1.00 89.62 379 TYR A O 1
ATOM 3213 N N . SER A 1 380 ? 21.632 12.710 19.919 1.00 84.56 380 SER A N 1
ATOM 3214 C CA . SER A 1 380 ? 22.886 13.435 20.209 1.00 84.56 380 SER A CA 1
ATOM 3215 C C . SER A 1 380 ? 22.705 14.914 20.557 1.00 84.56 380 SER A C 1
ATOM 3217 O O . SER A 1 380 ? 23.654 15.553 21.020 1.00 84.56 380 SER A O 1
ATOM 3219 N N . THR A 1 381 ? 21.526 15.494 20.323 1.00 84.62 381 THR A N 1
ATOM 3220 C CA . THR A 1 381 ? 21.339 16.944 20.449 1.00 84.62 381 THR A CA 1
ATOM 3221 C C . THR A 1 381 ? 21.455 17.422 21.900 1.00 84.62 381 THR A C 1
ATOM 3223 O O . THR A 1 381 ? 21.109 16.721 22.852 1.00 84.62 381 THR A O 1
ATOM 3226 N N . MET A 1 382 ? 21.922 18.663 22.084 1.00 83.19 382 MET A N 1
ATOM 3227 C CA . MET A 1 382 ? 22.123 19.276 23.411 1.00 83.19 382 MET A CA 1
ATOM 3228 C C . MET A 1 382 ? 20.832 19.479 24.215 1.00 83.19 382 MET A C 1
ATOM 3230 O O . MET A 1 382 ? 20.898 19.775 25.402 1.00 83.19 382 MET A O 1
ATOM 3234 N N . ASN A 1 383 ? 19.676 19.349 23.570 1.00 83.38 383 ASN A N 1
ATOM 3235 C CA . ASN A 1 383 ? 18.347 19.489 24.154 1.00 83.38 383 ASN A CA 1
ATOM 3236 C C . ASN A 1 383 ? 17.535 18.186 24.073 1.00 83.38 383 ASN A C 1
ATOM 3238 O O . ASN A 1 383 ? 16.323 18.221 24.265 1.00 83.38 383 ASN A O 1
ATOM 3242 N N . ALA A 1 384 ? 18.167 17.042 23.782 1.00 85.38 384 ALA A N 1
ATOM 3243 C CA . ALA A 1 384 ? 17.481 15.759 23.610 1.00 85.38 384 ALA A CA 1
ATOM 3244 C C . ALA A 1 384 ? 16.565 15.409 24.800 1.00 85.38 384 ALA A C 1
ATOM 3246 O O . ALA A 1 384 ? 15.481 14.856 24.618 1.00 85.38 384 ALA A O 1
ATOM 3247 N N . GLY A 1 385 ? 16.960 15.782 26.017 1.00 82.00 385 GLY A N 1
ATOM 3248 C CA . GLY A 1 385 ? 16.183 15.583 27.234 1.00 82.00 385 GLY A CA 1
ATOM 3249 C C . GLY A 1 385 ? 14.858 16.335 27.291 1.00 82.00 385 GLY A C 1
ATOM 3250 O O . GLY A 1 385 ? 13.921 15.839 27.910 1.00 82.00 385 GLY A O 1
ATOM 3251 N N . ASP A 1 386 ? 14.726 17.473 26.615 1.00 83.94 386 ASP A N 1
ATOM 3252 C CA . ASP A 1 386 ? 13.468 18.229 26.595 1.00 83.94 386 ASP A CA 1
ATOM 3253 C C . ASP A 1 386 ? 12.436 17.599 25.645 1.00 83.94 386 ASP A C 1
ATOM 3255 O O . ASP A 1 386 ? 11.231 17.688 25.884 1.00 83.94 386 ASP A O 1
ATOM 3259 N N . PHE A 1 387 ? 12.898 16.901 24.603 1.00 84.12 387 PHE A N 1
ATOM 3260 C CA . PHE A 1 387 ? 12.037 16.302 23.577 1.00 84.12 387 PHE A CA 1
ATOM 3261 C C . PHE A 1 387 ? 11.766 14.812 23.810 1.00 84.12 387 PHE A C 1
ATOM 3263 O O . PHE A 1 387 ? 10.650 14.348 23.581 1.00 84.12 387 PHE A O 1
ATOM 3270 N N . TYR A 1 388 ? 12.755 14.061 24.305 1.00 89.31 388 TYR A N 1
ATOM 3271 C CA . TYR A 1 388 ? 12.743 12.593 24.260 1.00 89.31 388 TYR A CA 1
ATOM 3272 C C . TYR A 1 388 ? 12.752 11.916 25.633 1.00 89.31 388 TYR A C 1
ATOM 3274 O O . TYR A 1 388 ? 12.867 10.694 25.728 1.00 89.31 388 TYR A O 1
ATOM 3282 N N . PHE A 1 389 ? 12.583 12.665 26.728 1.00 88.75 389 PHE A N 1
ATOM 3283 C CA . PHE A 1 389 ? 12.587 12.084 28.078 1.00 88.75 389 PHE A CA 1
ATOM 3284 C C . PHE A 1 389 ? 11.576 10.944 28.260 1.00 88.75 389 PHE A C 1
ATOM 3286 O O . PHE A 1 389 ? 11.849 9.960 28.948 1.00 88.75 389 PHE A O 1
ATOM 3293 N N . ASN A 1 390 ? 10.414 11.055 27.613 1.00 88.38 390 ASN A N 1
ATOM 3294 C CA . ASN A 1 390 ? 9.348 10.058 27.700 1.00 88.38 390 ASN A CA 1
ATOM 3295 C C . ASN A 1 390 ? 9.686 8.742 26.976 1.00 88.38 390 ASN A C 1
ATOM 3297 O O . ASN A 1 390 ? 8.997 7.746 27.185 1.00 88.38 390 ASN A O 1
ATOM 3301 N N . GLU A 1 391 ? 10.747 8.706 26.166 1.00 90.94 391 GLU A N 1
ATOM 3302 C CA . GLU A 1 391 ? 11.185 7.510 25.435 1.00 90.94 391 GLU A CA 1
ATOM 3303 C C . GLU A 1 391 ? 12.137 6.636 26.257 1.00 90.94 391 GLU A C 1
ATOM 3305 O O . GLU A 1 391 ? 12.280 5.447 25.972 1.00 90.94 391 GLU A O 1
ATOM 3310 N N . ILE A 1 392 ? 12.723 7.171 27.336 1.00 92.56 392 ILE A N 1
ATOM 3311 C CA . ILE A 1 392 ? 13.657 6.453 28.218 1.00 92.56 392 ILE A CA 1
ATOM 3312 C C . ILE A 1 392 ? 13.131 5.072 28.660 1.00 92.56 392 ILE A C 1
ATOM 3314 O O . ILE A 1 392 ? 13.910 4.115 28.612 1.00 92.56 392 ILE A O 1
ATOM 3318 N N . PRO A 1 393 ? 11.864 4.896 29.098 1.00 94.25 393 PRO A N 1
ATOM 3319 C CA . PRO A 1 393 ? 11.363 3.578 29.494 1.00 94.25 393 PRO A CA 1
ATOM 3320 C C . PRO A 1 393 ? 11.431 2.554 28.356 1.00 94.25 393 PRO A C 1
ATOM 3322 O O . PRO A 1 393 ? 11.865 1.424 28.570 1.00 94.25 393 PRO A O 1
ATOM 3325 N N . LYS A 1 394 ? 11.081 2.978 27.139 1.00 93.06 394 LYS A N 1
ATOM 3326 C CA . LYS A 1 394 ? 11.086 2.146 25.934 1.00 93.06 394 LYS A CA 1
ATOM 3327 C C . LYS A 1 394 ? 12.504 1.779 25.510 1.00 93.06 394 LYS A C 1
ATOM 3329 O O . LYS A 1 394 ? 12.795 0.610 25.281 1.00 93.06 394 LYS A O 1
ATOM 3334 N N . LEU A 1 395 ? 13.415 2.754 25.499 1.00 95.00 395 LEU A N 1
ATOM 3335 C CA . LEU A 1 395 ? 14.830 2.518 25.203 1.00 95.00 395 LEU A CA 1
ATOM 3336 C C . LEU A 1 395 ? 15.465 1.535 26.199 1.00 95.00 395 LEU A C 1
ATOM 3338 O O . LEU A 1 395 ? 16.182 0.616 25.801 1.00 95.00 395 LEU A O 1
ATOM 3342 N N . ASN A 1 396 ? 15.148 1.668 27.492 1.00 96.12 396 ASN A N 1
ATOM 3343 C CA . ASN A 1 396 ? 15.598 0.717 28.511 1.00 96.12 396 ASN A CA 1
ATOM 3344 C C . ASN A 1 396 ? 15.028 -0.686 28.290 1.00 96.12 396 ASN A C 1
ATOM 3346 O O . ASN A 1 396 ? 15.732 -1.672 28.501 1.00 96.12 396 ASN A O 1
ATOM 3350 N N . GLU A 1 397 ? 13.766 -0.799 27.881 1.00 95.69 397 GLU A N 1
ATOM 3351 C CA . GLU A 1 397 ? 13.152 -2.090 27.585 1.00 95.69 397 GLU A CA 1
ATOM 3352 C C . GLU A 1 397 ? 13.814 -2.768 26.377 1.00 95.69 397 GLU A C 1
ATOM 3354 O O . GLU A 1 397 ? 14.192 -3.936 26.486 1.00 95.69 397 GLU A O 1
ATOM 3359 N N . ILE A 1 398 ? 14.054 -2.035 25.281 1.00 94.25 398 ILE A N 1
ATOM 3360 C CA . ILE A 1 398 ? 14.808 -2.524 24.111 1.00 94.25 398 ILE A CA 1
ATOM 3361 C C . ILE A 1 398 ? 16.190 -3.025 24.549 1.00 94.25 398 ILE A C 1
ATOM 3363 O O . ILE A 1 398 ? 16.543 -4.174 24.273 1.00 94.25 398 ILE A O 1
ATOM 3367 N N . LYS A 1 399 ? 16.944 -2.207 25.300 1.00 95.94 399 LYS A N 1
ATOM 3368 C CA . LYS A 1 399 ? 18.267 -2.569 25.835 1.00 95.94 399 LYS A CA 1
ATOM 3369 C C . LYS A 1 399 ? 18.218 -3.867 26.643 1.00 95.94 399 LYS A C 1
ATOM 3371 O O . LYS A 1 399 ? 19.006 -4.785 26.419 1.00 95.94 399 LYS A O 1
ATOM 3376 N N . ASN A 1 400 ? 17.272 -3.966 27.573 1.00 95.31 400 ASN A N 1
ATOM 3377 C CA . ASN A 1 400 ? 17.133 -5.122 28.455 1.00 95.31 400 ASN A CA 1
ATOM 3378 C C . ASN A 1 400 ? 16.754 -6.397 27.693 1.00 95.31 400 ASN A C 1
ATOM 3380 O O . ASN A 1 400 ? 17.236 -7.478 28.030 1.00 95.31 400 ASN A O 1
ATOM 3384 N N . LEU A 1 401 ? 15.894 -6.290 26.680 1.00 95.44 401 LEU A N 1
ATOM 3385 C CA . LEU A 1 401 ? 15.517 -7.419 25.833 1.00 95.44 401 LEU A CA 1
ATOM 3386 C C . LEU A 1 401 ? 16.691 -7.897 24.965 1.00 95.44 401 LEU A C 1
ATOM 3388 O O . LEU A 1 401 ? 16.866 -9.105 24.820 1.00 95.44 401 LEU A O 1
ATOM 3392 N N . LEU A 1 4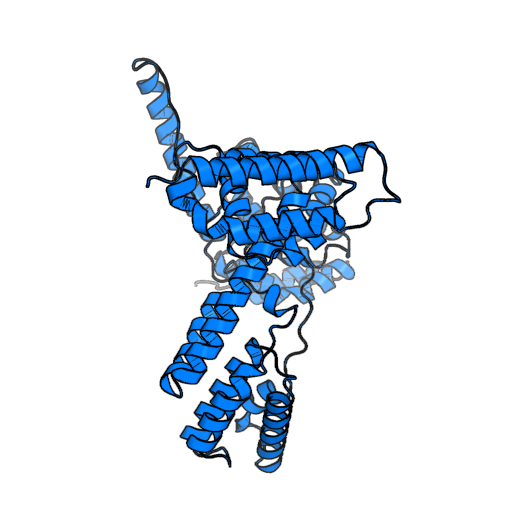02 ? 17.524 -6.984 24.451 1.00 93.88 402 LEU A N 1
ATOM 3393 C CA . LEU A 1 402 ? 18.750 -7.335 23.719 1.00 93.88 402 LEU A CA 1
ATOM 3394 C C . LEU A 1 402 ? 19.774 -8.049 24.614 1.00 93.88 402 LEU A C 1
ATOM 3396 O O . LEU A 1 402 ? 20.335 -9.064 24.202 1.00 93.88 402 LEU A O 1
ATOM 3400 N N . LEU A 1 403 ? 19.974 -7.569 25.849 1.00 92.12 403 LEU A N 1
ATOM 3401 C CA . LEU A 1 403 ? 20.893 -8.170 26.828 1.00 92.12 403 LEU A CA 1
ATOM 3402 C C . LEU A 1 403 ? 20.468 -9.573 27.281 1.00 92.12 403 LEU A C 1
ATOM 3404 O O . LEU A 1 403 ? 21.315 -10.417 27.557 1.00 92.12 403 LEU A O 1
ATOM 3408 N N . LYS A 1 404 ? 19.158 -9.826 27.387 1.00 91.12 404 LYS A N 1
ATOM 3409 C CA . LYS A 1 404 ? 18.615 -11.125 27.823 1.00 91.12 404 LYS A CA 1
ATOM 3410 C C . LYS A 1 404 ? 18.615 -12.188 26.728 1.00 91.12 404 LYS A C 1
ATOM 3412 O O . LYS A 1 404 ? 18.329 -13.349 27.022 1.00 91.12 404 LYS A O 1
ATOM 3417 N N . ARG A 1 405 ? 18.853 -11.809 25.473 1.00 88.31 405 ARG A N 1
ATOM 3418 C CA . ARG A 1 405 ? 18.774 -12.733 24.344 1.00 88.31 405 ARG A CA 1
ATOM 3419 C C . ARG A 1 405 ? 20.048 -13.569 24.253 1.00 88.31 405 ARG A C 1
ATOM 3421 O O . ARG A 1 405 ? 21.148 -13.053 24.415 1.00 88.31 405 ARG A O 1
ATOM 3428 N N . ASP A 1 406 ? 19.893 -14.866 24.000 1.00 84.69 406 ASP A N 1
ATOM 3429 C CA . ASP A 1 406 ? 21.033 -15.759 23.804 1.00 84.69 406 ASP A CA 1
ATOM 3430 C C . ASP A 1 406 ? 21.580 -15.611 22.380 1.00 84.69 406 ASP A C 1
ATOM 3432 O O . ASP A 1 406 ? 20.951 -16.023 21.403 1.00 84.69 406 ASP A O 1
ATOM 3436 N N . TRP A 1 407 ? 22.763 -15.012 22.278 1.00 83.75 407 TRP A N 1
ATOM 3437 C CA . TRP A 1 407 ? 23.510 -14.856 21.032 1.00 83.75 407 TRP A CA 1
ATOM 3438 C C . TRP A 1 407 ? 24.575 -15.961 20.854 1.00 83.75 407 TRP A C 1
ATOM 3440 O O . TRP A 1 407 ? 25.385 -15.906 19.933 1.00 83.75 407 TRP A O 1
ATOM 3450 N N . GLY A 1 408 ? 24.601 -16.974 21.729 1.00 58.41 408 GLY A N 1
ATOM 3451 C CA . GLY A 1 408 ? 25.693 -17.935 21.936 1.00 58.41 408 GLY A CA 1
ATOM 3452 C C . GLY A 1 408 ? 26.005 -18.921 20.803 1.00 58.41 408 GLY A C 1
ATOM 3453 O O . GLY A 1 408 ? 26.887 -19.762 20.964 1.00 58.41 408 GLY A O 1
ATOM 3454 N N . LYS A 1 409 ? 25.334 -18.826 19.648 1.00 61.22 409 LYS A N 1
ATOM 3455 C CA . LYS A 1 409 ? 25.671 -19.577 18.419 1.00 61.22 409 LYS A CA 1
ATOM 3456 C C . LYS A 1 409 ? 26.277 -18.705 17.310 1.00 61.22 409 LYS A C 1
ATOM 3458 O O . LYS A 1 409 ? 26.464 -19.193 16.198 1.00 61.22 409 LYS A O 1
ATOM 3463 N N . ASN A 1 410 ? 26.569 -17.438 17.596 1.00 64.44 410 ASN A N 1
ATOM 3464 C CA . ASN A 1 410 ? 26.810 -16.419 16.574 1.00 64.44 410 ASN A CA 1
ATOM 3465 C C . ASN A 1 410 ? 28.301 -16.098 16.384 1.00 64.44 410 ASN A C 1
ATOM 3467 O O . ASN A 1 410 ? 29.116 -16.310 17.286 1.00 64.44 410 ASN A O 1
ATOM 3471 N N . ASP A 1 411 ? 28.658 -15.586 15.201 1.00 78.69 411 ASP A N 1
ATOM 3472 C CA . ASP A 1 411 ? 30.008 -15.095 14.899 1.00 78.69 411 ASP A CA 1
ATOM 3473 C C . ASP A 1 411 ? 30.395 -13.992 15.905 1.00 78.69 411 ASP A C 1
ATOM 3475 O O . ASP A 1 411 ? 29.591 -13.121 16.246 1.00 78.69 411 ASP A O 1
ATOM 3479 N N . ARG A 1 412 ? 31.648 -14.013 16.378 1.00 84.62 412 ARG A N 1
ATOM 3480 C CA . ARG A 1 412 ? 32.200 -13.000 17.293 1.00 84.62 412 ARG A CA 1
ATOM 3481 C C . ARG A 1 412 ? 32.062 -11.585 16.733 1.00 84.62 412 ARG A C 1
ATOM 3483 O O . ARG A 1 412 ? 31.888 -10.647 17.506 1.00 84.62 412 ARG A O 1
ATOM 3490 N N . LEU A 1 413 ? 32.140 -11.435 15.411 1.00 84.94 413 LEU A N 1
ATOM 3491 C CA . LEU A 1 413 ? 31.959 -10.144 14.749 1.00 84.94 413 LEU A CA 1
ATOM 3492 C C . LEU A 1 413 ? 30.506 -9.661 14.821 1.00 84.94 413 LEU A C 1
ATOM 3494 O O . LEU A 1 413 ? 30.280 -8.481 15.052 1.00 84.94 413 LEU A O 1
ATOM 3498 N N . ASP A 1 414 ? 29.520 -10.548 14.706 1.00 85.25 414 ASP A N 1
ATOM 3499 C CA . ASP A 1 414 ? 28.104 -10.167 14.803 1.00 85.25 414 ASP A CA 1
ATOM 3500 C C . ASP A 1 414 ? 27.757 -9.747 16.241 1.00 85.25 414 ASP A C 1
ATOM 3502 O O . ASP A 1 414 ? 27.087 -8.739 16.470 1.00 85.25 414 ASP A O 1
ATOM 3506 N N . ILE A 1 415 ? 28.310 -10.464 17.227 1.00 87.56 415 ILE A N 1
ATOM 3507 C CA . ILE A 1 415 ? 28.192 -10.121 18.653 1.00 87.56 415 ILE A CA 1
ATOM 3508 C C . ILE A 1 415 ? 28.791 -8.735 18.938 1.00 87.56 415 ILE A C 1
ATOM 3510 O O . ILE A 1 415 ? 28.218 -7.973 19.721 1.00 87.56 415 ILE A O 1
ATOM 3514 N N . TYR A 1 416 ? 29.908 -8.382 18.292 1.00 91.19 416 TYR A N 1
ATOM 3515 C CA . TYR A 1 416 ? 30.514 -7.057 18.430 1.00 91.19 416 TYR A CA 1
ATOM 3516 C C . TYR A 1 416 ? 29.540 -5.946 18.005 1.00 91.19 416 TYR A C 1
ATOM 3518 O O . TYR A 1 416 ? 29.331 -5.010 18.773 1.00 91.19 416 TYR A O 1
ATOM 3526 N N . PHE A 1 417 ? 28.875 -6.070 16.852 1.00 90.19 417 PHE A N 1
ATOM 3527 C CA . PHE A 1 417 ? 27.911 -5.059 16.392 1.00 90.19 417 PHE A CA 1
ATOM 3528 C C . PHE A 1 417 ? 26.661 -4.964 17.278 1.00 90.19 417 PHE A C 1
ATOM 3530 O O . PHE A 1 417 ? 26.184 -3.862 17.541 1.00 90.19 417 PHE A O 1
ATOM 3537 N N . ILE A 1 418 ? 26.156 -6.089 17.794 1.00 92.31 418 ILE A N 1
ATOM 3538 C CA . ILE A 1 418 ? 25.059 -6.073 18.777 1.00 92.31 418 ILE A CA 1
ATOM 3539 C C . ILE A 1 418 ? 25.490 -5.361 20.063 1.00 92.31 418 ILE A C 1
ATOM 3541 O O . ILE A 1 418 ? 24.732 -4.564 20.611 1.00 92.31 418 ILE A O 1
ATOM 3545 N N . THR A 1 419 ? 26.716 -5.607 20.526 1.00 92.56 419 THR A N 1
ATOM 3546 C CA . THR A 1 419 ? 27.274 -4.930 21.706 1.00 92.56 419 THR A CA 1
ATOM 3547 C C . THR A 1 419 ? 27.378 -3.424 21.479 1.00 92.56 419 THR A C 1
ATOM 3549 O O . THR A 1 419 ? 26.924 -2.654 22.319 1.00 92.56 419 THR A O 1
ATOM 3552 N N . GLN A 1 420 ? 27.880 -3.003 20.314 1.00 93.56 420 GLN A N 1
ATOM 3553 C CA . GLN A 1 420 ? 27.953 -1.588 19.940 1.00 93.56 420 GLN A CA 1
ATOM 3554 C C . GLN A 1 420 ? 26.572 -0.922 19.908 1.00 93.56 420 GLN A C 1
ATOM 3556 O O . GLN A 1 420 ? 26.420 0.194 20.394 1.00 93.56 420 GLN A O 1
ATOM 3561 N N . LEU A 1 421 ? 25.546 -1.603 19.389 1.00 93.75 421 LEU A N 1
ATOM 3562 C CA . LEU A 1 421 ? 24.174 -1.090 19.413 1.00 93.75 421 LEU A CA 1
ATOM 3563 C C . LEU A 1 421 ? 23.658 -0.911 20.850 1.00 93.75 421 LEU A C 1
ATOM 3565 O O . LEU A 1 421 ? 23.038 0.102 21.161 1.00 93.75 421 LEU A O 1
ATOM 3569 N N . ILE A 1 422 ? 23.919 -1.877 21.737 1.00 95.56 422 ILE A N 1
ATOM 3570 C CA . ILE A 1 422 ? 23.534 -1.796 23.155 1.00 95.56 422 ILE A CA 1
ATOM 3571 C C . ILE A 1 422 ? 24.233 -0.615 23.842 1.00 95.56 422 ILE A C 1
ATOM 3573 O O . ILE A 1 422 ? 23.569 0.148 24.544 1.00 95.56 422 ILE A O 1
ATOM 3577 N N . GLU A 1 423 ? 25.541 -0.452 23.626 1.00 95.56 423 GLU A N 1
ATOM 3578 C CA . GLU A 1 423 ? 26.330 0.673 24.149 1.00 95.56 423 GLU A CA 1
ATOM 3579 C C . GLU A 1 423 ? 25.799 2.015 23.634 1.00 95.56 423 GLU A C 1
ATOM 3581 O O . GLU A 1 423 ? 25.658 2.965 24.405 1.00 95.56 423 GLU A O 1
ATOM 3586 N N . GLN A 1 424 ? 25.432 2.089 22.353 1.00 96.31 424 GLN A N 1
ATOM 3587 C CA . GLN A 1 424 ? 24.886 3.305 21.763 1.00 96.31 424 GLN A CA 1
ATOM 3588 C C . GLN A 1 424 ? 23.505 3.657 22.328 1.00 96.31 424 GLN A C 1
ATOM 3590 O O . GLN A 1 424 ? 23.265 4.820 22.642 1.00 96.31 424 GLN A O 1
ATOM 3595 N N . ILE A 1 425 ? 22.616 2.675 22.522 1.00 95.62 425 ILE A N 1
ATOM 3596 C CA . ILE A 1 425 ? 21.322 2.895 23.191 1.00 95.62 425 ILE A CA 1
ATOM 3597 C C . ILE A 1 425 ? 21.543 3.417 24.616 1.00 95.62 425 ILE A C 1
ATOM 3599 O O . ILE A 1 425 ? 20.840 4.329 25.053 1.00 95.62 425 ILE A O 1
ATOM 3603 N N . ASP A 1 426 ? 22.515 2.861 25.343 1.00 95.62 426 ASP A N 1
ATOM 3604 C CA . ASP A 1 426 ? 22.839 3.299 26.702 1.00 95.62 426 ASP A CA 1
ATOM 3605 C C . ASP A 1 426 ? 23.350 4.746 26.726 1.00 95.62 426 ASP A C 1
ATOM 3607 O O . ASP A 1 426 ? 22.831 5.571 27.480 1.00 95.62 426 ASP A O 1
ATOM 3611 N N . SER A 1 427 ? 24.271 5.083 25.820 1.00 94.56 427 SER A N 1
ATOM 3612 C CA . SER A 1 427 ? 24.780 6.446 25.645 1.00 94.56 427 SER A CA 1
ATOM 3613 C C . SER A 1 427 ? 23.668 7.441 25.291 1.00 94.56 427 SER A C 1
ATOM 3615 O O . SER A 1 427 ? 23.603 8.526 25.872 1.00 94.56 427 SER A O 1
ATOM 3617 N N . SER A 1 428 ? 22.739 7.065 24.405 1.00 94.88 428 SER A N 1
ATOM 3618 C CA . SER A 1 428 ? 21.576 7.890 24.063 1.00 94.88 428 SER A CA 1
ATOM 3619 C C . SER A 1 428 ? 20.667 8.117 25.279 1.00 94.88 428 SER A C 1
ATOM 3621 O O . SER A 1 428 ? 20.245 9.245 25.526 1.00 94.88 428 SER A O 1
ATOM 3623 N N . ILE A 1 429 ? 20.414 7.090 26.104 1.00 94.69 429 ILE A N 1
ATOM 3624 C CA . ILE A 1 429 ? 19.648 7.233 27.356 1.00 94.69 429 ILE A CA 1
ATOM 3625 C C . ILE A 1 429 ? 20.347 8.191 28.331 1.00 94.69 429 ILE A C 1
ATOM 3627 O O . ILE A 1 429 ? 19.677 9.021 28.953 1.00 94.69 429 ILE A O 1
ATOM 3631 N N . GLU A 1 430 ? 21.666 8.074 28.500 1.00 94.69 430 GLU A N 1
ATOM 3632 C CA . GLU A 1 430 ? 22.441 8.981 29.355 1.00 94.69 430 GLU A CA 1
ATOM 3633 C C . GLU A 1 430 ? 22.377 10.422 28.851 1.00 94.69 430 GLU A C 1
ATOM 3635 O O . GLU A 1 430 ? 22.122 11.332 29.644 1.00 94.69 430 GLU A O 1
ATOM 3640 N N . ASN A 1 431 ? 22.521 10.639 27.541 1.00 92.56 431 ASN A N 1
ATOM 3641 C CA . ASN A 1 431 ? 22.441 11.980 26.973 1.00 92.56 431 ASN A CA 1
ATOM 3642 C C . ASN A 1 431 ? 21.058 12.611 27.190 1.00 92.56 431 ASN A C 1
ATOM 3644 O O . ASN A 1 431 ? 20.979 13.742 27.670 1.00 92.56 431 ASN A O 1
ATOM 3648 N N . ILE A 1 432 ? 19.966 11.877 26.937 1.00 92.75 432 ILE A N 1
ATOM 3649 C CA . ILE A 1 432 ? 18.591 12.359 27.183 1.00 92.75 432 ILE A CA 1
ATOM 3650 C C . ILE A 1 432 ? 18.400 12.730 28.664 1.00 92.75 432 ILE A C 1
ATOM 3652 O O . ILE A 1 432 ? 17.768 13.736 28.978 1.00 92.75 432 ILE A O 1
ATOM 3656 N N . LYS A 1 433 ? 18.957 11.956 29.606 1.00 92.44 433 LYS A N 1
ATOM 3657 C CA . LYS A 1 433 ? 18.880 12.288 31.041 1.00 92.44 433 LYS A CA 1
ATOM 3658 C C . LYS A 1 433 ? 19.652 13.561 31.391 1.00 92.44 433 LYS A C 1
ATOM 3660 O O . LYS A 1 433 ? 19.158 14.357 32.184 1.00 92.44 433 LYS A O 1
ATOM 3665 N N . ASN A 1 434 ? 20.841 13.739 30.818 1.00 90.62 434 ASN A N 1
ATOM 3666 C CA . ASN A 1 434 ? 21.751 14.840 31.146 1.00 90.62 434 ASN A CA 1
ATOM 3667 C C . ASN A 1 434 ? 21.368 16.173 30.486 1.00 90.62 434 ASN A C 1
ATOM 3669 O O . ASN A 1 434 ? 21.789 17.226 30.954 1.00 90.62 434 ASN A O 1
ATOM 3673 N N . THR A 1 435 ? 20.583 16.131 29.409 1.00 88.25 435 THR A N 1
ATOM 3674 C CA . THR A 1 435 ? 20.190 17.307 28.610 1.00 88.25 435 THR A CA 1
ATOM 3675 C C . THR A 1 435 ? 18.765 17.788 28.879 1.00 88.25 435 THR A C 1
ATOM 3677 O O . THR A 1 435 ? 18.276 18.673 28.182 1.00 88.25 435 THR A O 1
ATOM 3680 N N . LYS A 1 436 ? 18.075 17.220 29.876 1.00 79.75 436 LYS A N 1
ATOM 3681 C CA . LYS A 1 436 ? 16.758 17.705 30.292 1.00 79.75 436 LYS A CA 1
ATOM 3682 C C . LYS A 1 436 ? 16.924 18.967 31.128 1.00 79.75 436 LYS A C 1
ATOM 3684 O O . LYS A 1 436 ? 17.532 18.925 32.200 1.00 79.75 436 LYS A O 1
ATOM 3689 N N . SER A 1 437 ? 16.358 20.066 30.652 1.00 68.81 437 SER A N 1
ATOM 3690 C CA . SER A 1 437 ? 16.287 21.312 31.404 1.00 68.81 437 SER A CA 1
ATOM 3691 C C . SER A 1 437 ? 15.420 21.089 32.653 1.00 68.81 437 SER A C 1
ATOM 3693 O O . SER A 1 437 ? 14.320 20.539 32.558 1.00 68.81 437 SER A O 1
ATOM 3695 N N . VAL A 1 438 ? 15.951 21.441 33.832 1.00 53.88 438 VAL A N 1
ATOM 3696 C CA . VAL A 1 438 ? 15.265 21.302 35.136 1.00 53.88 438 VAL A CA 1
ATOM 3697 C C . VAL A 1 438 ? 14.078 22.246 35.242 1.00 53.88 438 VAL A C 1
ATOM 3699 O O . VAL A 1 438 ? 14.262 23.443 34.924 1.00 53.88 438 VAL A O 1
#

Solvent-accessible surface area (backbone atoms only — not comparable to full-atom values): 25225 Å² total; per-residue (Å²): 134,86,83,77,74,60,62,66,61,52,51,51,54,59,51,58,73,36,62,89,41,59,69,62,29,51,52,47,63,79,39,43,70,59,54,52,51,50,40,58,73,68,62,65,80,53,65,67,40,56,52,50,26,53,62,52,45,47,60,56,49,78,73,47,57,80,90,48,57,89,47,47,67,56,52,54,51,49,44,43,51,54,34,47,40,55,73,70,57,66,54,83,83,51,99,49,75,87,76,47,82,66,62,82,64,100,79,74,83,82,86,87,82,88,85,88,67,78,81,64,44,61,68,51,45,52,56,50,46,56,52,45,53,52,48,49,50,50,50,58,57,50,41,56,60,44,72,32,91,84,31,65,45,50,67,79,67,59,47,60,76,71,55,65,41,61,50,37,33,73,78,72,69,43,78,48,68,70,62,40,53,53,50,51,53,55,49,45,73,71,52,66,82,80,70,78,75,80,74,63,65,42,56,56,48,58,75,46,48,90,81,47,54,74,67,57,47,51,53,36,49,53,51,46,52,49,35,46,74,70,40,73,36,36,49,68,57,44,42,53,44,48,52,50,53,54,51,35,18,75,70,63,72,41,96,50,50,57,67,57,52,46,50,49,48,50,67,40,52,76,54,52,43,76,44,79,60,63,70,55,43,74,67,53,58,71,54,51,57,57,48,42,49,60,44,34,77,72,36,54,71,36,32,52,51,48,51,49,54,51,50,54,47,54,40,42,51,52,20,53,51,39,59,56,49,53,75,59,69,84,80,83,77,58,70,73,59,51,53,57,38,50,52,44,31,70,74,45,45,57,48,65,60,55,49,52,49,50,66,74,44,48,82,42,60,68,48,40,52,53,58,30,48,50,43,44,64,76,32,63,50,82,53,25,12,69,78,44,51,85,46,46,67,52,55,52,47,35,47,51,55,58,70,71,50,87,63,89,89,59,58,72,70,39,53,48,43,55,50,51,32,46,53,34,52,49,52,28,49,50,42,20,66,72,25,38,80,130